Protein AF-0000000078380741 (afdb_homodimer)

Solvent-accessible surface area (backbone atoms only — not comparable to full-atom values): 40265 Å² total; per-residue (Å²): 117,71,75,59,50,61,59,49,54,54,51,51,51,54,48,47,52,40,55,66,56,28,48,57,49,39,48,49,48,25,52,70,72,64,40,76,75,56,49,91,73,20,58,60,76,74,43,64,69,57,44,26,51,50,48,38,52,48,51,72,68,39,79,92,60,52,53,15,80,88,42,48,82,38,65,76,83,64,80,80,53,70,67,56,40,58,63,48,34,60,87,68,36,35,32,36,38,38,48,61,53,46,80,69,36,83,38,78,92,39,18,34,30,30,36,50,69,67,86,75,54,78,81,84,43,43,79,73,28,28,34,38,36,35,36,58,79,41,90,58,62,56,41,32,40,35,38,28,31,68,50,97,86,51,71,40,78,66,44,65,28,60,70,50,90,90,50,91,67,48,38,61,33,64,36,40,66,57,53,51,49,34,70,74,34,76,83,44,66,49,39,40,34,36,37,29,25,36,84,87,68,45,78,36,37,66,67,76,35,43,60,67,50,63,35,30,40,38,17,22,28,70,55,85,78,72,62,80,71,61,77,76,73,81,76,68,78,78,87,76,68,75,78,72,72,75,71,75,76,75,74,80,70,83,60,70,78,57,61,76,61,66,78,37,60,24,36,70,42,81,32,74,47,49,31,61,81,61,66,38,53,63,33,33,40,24,48,43,48,48,71,28,34,45,44,42,45,47,44,54,86,79,78,46,81,78,22,50,56,37,55,29,19,53,52,38,30,50,48,20,73,77,38,59,87,67,37,65,64,26,35,26,24,61,73,35,62,34,64,43,68,39,31,29,37,37,67,87,38,27,46,34,38,36,57,39,64,36,41,25,54,74,35,34,12,20,53,116,73,74,58,51,61,59,49,53,53,50,50,49,53,46,48,53,40,55,66,56,29,48,55,48,37,48,47,48,26,53,71,71,66,40,76,77,56,50,90,74,22,58,60,75,74,42,65,67,57,44,26,50,51,48,39,52,48,48,72,68,41,78,93,58,52,53,14,81,88,42,47,81,40,64,75,82,65,82,80,52,70,67,55,40,58,62,49,34,59,87,67,37,34,32,36,39,38,49,60,52,46,79,70,36,82,41,81,94,40,19,34,31,33,37,51,70,66,86,77,55,79,80,85,44,44,78,74,29,27,34,38,36,36,34,55,80,41,90,58,63,56,41,31,38,37,36,25,30,68,50,97,86,52,72,40,80,66,45,65,27,60,68,51,92,89,50,90,66,48,38,62,33,64,37,39,68,57,52,51,48,33,70,73,34,78,83,44,65,50,38,39,34,37,38,30,24,36,82,88,66,45,78,36,38,67,66,76,34,44,59,66,51,62,35,29,40,38,18,22,28,72,54,87,78,70,61,81,72,62,77,75,72,77,75,69,76,78,85,77,68,76,78,72,72,76,71,76,76,74,75,80,70,82,61,70,80,57,58,78,60,65,78,36,62,26,36,70,42,80,32,74,46,50,31,60,81,62,66,39,54,64,33,32,39,25,50,42,50,47,69,28,34,45,44,41,47,47,41,55,87,78,80,48,82,77,23,49,54,36,54,31,20,51,53,38,30,50,48,18,71,77,38,59,87,66,37,68,64,25,35,24,24,61,71,36,61,32,64,43,67,39,31,29,38,38,68,87,38,26,46,35,37,35,56,40,62,37,40,23,54,74,36,35,13,19,52

Structure (mmCIF, N/CA/C/O backbone):
data_AF-0000000078380741-model_v1
#
loop_
_entity.id
_entity.type
_entity.pdbx_description
1 polymer 'TGF_BETA_2 domain-containing protein'
#
loop_
_atom_site.group_PDB
_atom_site.id
_atom_site.type_symbol
_atom_site.label_atom_id
_atom_site.label_alt_id
_atom_site.label_comp_id
_atom_site.label_asym_id
_atom_site.label_entity_id
_atom_site.label_seq_id
_atom_site.pdbx_PDB_ins_code
_atom_site.Cartn_x
_atom_site.Cartn_y
_atom_site.Cartn_z
_atom_site.occupancy
_atom_site.B_iso_or_equiv
_atom_site.auth_seq_id
_atom_site.auth_comp_id
_atom_site.auth_asym_id
_atom_site.auth_atom_id
_atom_site.pdbx_PDB_model_num
ATOM 1 N N . LEU A 1 1 ? -43.875 35.156 -2.848 1 26.84 1 LEU A N 1
ATOM 2 C CA . LEU A 1 1 ? -43.625 35.469 -1.445 1 26.84 1 LEU A CA 1
ATOM 3 C C . LEU A 1 1 ? -43.438 34.219 -0.614 1 26.84 1 LEU A C 1
ATOM 5 O O . LEU A 1 1 ? -42.625 34.219 0.325 1 26.84 1 LEU A O 1
ATOM 9 N N . HIS A 1 2 ? -44.312 33.219 -0.82 1 29.92 2 HIS A N 1
ATOM 10 C CA . HIS A 1 2 ? -44.375 31.984 -0.041 1 29.92 2 HIS A CA 1
ATOM 11 C C . HIS A 1 2 ? -43.188 31.078 -0.341 1 29.92 2 HIS A C 1
ATOM 13 O O . HIS A 1 2 ? -42.875 30.172 0.436 1 29.92 2 HIS A O 1
ATOM 19 N N . ILE A 1 3 ? -42.781 31.031 -1.656 1 33.5 3 ILE A N 1
ATOM 20 C CA . ILE A 1 3 ? -41.656 30.172 -2.09 1 33.5 3 ILE A CA 1
ATOM 21 C C . ILE A 1 3 ? -40.375 30.609 -1.392 1 33.5 3 ILE A C 1
ATOM 23 O O . ILE A 1 3 ? -39.5 29.781 -1.152 1 33.5 3 ILE A O 1
ATOM 27 N N . ASN A 1 4 ? -40.281 31.906 -1.097 1 31.53 4 ASN A N 1
ATOM 28 C CA . ASN A 1 4 ? -39.125 32.562 -0.481 1 31.53 4 ASN A CA 1
ATOM 29 C C . ASN A 1 4 ? -38.969 32.156 0.979 1 31.53 4 ASN A C 1
ATOM 31 O O . ASN A 1 4 ? -37.875 32.281 1.539 1 31.53 4 ASN A O 1
ATOM 35 N N . ALA A 1 5 ? -40.094 31.906 1.704 1 33 5 ALA A N 1
ATOM 36 C CA . ALA A 1 5 ? -40.094 31.625 3.137 1 33 5 ALA A CA 1
ATOM 37 C C . ALA A 1 5 ? -39.531 30.234 3.424 1 33 5 ALA A C 1
ATOM 39 O O . ALA A 1 5 ? -38.875 30.031 4.457 1 33 5 ALA A O 1
ATOM 40 N N . ILE A 1 6 ? -39.844 29.234 2.539 1 32.16 6 ILE A N 1
ATOM 41 C CA . ILE A 1 6 ? -39.406 27.859 2.766 1 32.16 6 ILE A CA 1
ATOM 42 C C . ILE A 1 6 ? -37.875 27.797 2.578 1 32.16 6 ILE A C 1
ATOM 44 O O . ILE A 1 6 ? -37.188 27.016 3.252 1 32.16 6 ILE A O 1
ATOM 48 N N . TYR A 1 7 ? -37.344 28.656 1.686 1 34.91 7 TYR A N 1
ATOM 49 C CA . TYR A 1 7 ? -35.906 28.797 1.439 1 34.91 7 TYR A CA 1
ATOM 50 C C . TYR A 1 7 ? -35.219 29.406 2.65 1 34.91 7 TYR A C 1
ATOM 52 O O . TYR A 1 7 ? -34.062 29.078 2.93 1 34.91 7 TYR A O 1
ATOM 60 N N . TRP A 1 8 ? -35.906 30.375 3.334 1 33.53 8 TRP A N 1
ATOM 61 C CA . TRP A 1 8 ? -35.375 31.047 4.504 1 33.53 8 TRP A CA 1
ATOM 62 C C . TRP A 1 8 ? -35.219 30.094 5.68 1 33.53 8 TRP A C 1
ATOM 64 O O . TRP A 1 8 ? -34.25 30.125 6.406 1 33.53 8 TRP A O 1
ATOM 74 N N . ASN A 1 9 ? -36.312 29.219 6.008 1 35.75 9 ASN A N 1
ATOM 75 C CA . ASN A 1 9 ? -36.312 28.344 7.168 1 35.75 9 ASN A CA 1
ATOM 76 C C . ASN A 1 9 ? -35.281 27.234 7.039 1 35.75 9 ASN A C 1
ATOM 78 O O . ASN A 1 9 ? -34.875 26.656 8.039 1 35.75 9 ASN A O 1
ATOM 82 N N . ARG A 1 10 ? -35 26.781 5.793 1 34.56 10 ARG A N 1
ATOM 83 C CA . ARG A 1 10 ? -33.969 25.766 5.531 1 34.56 10 ARG A CA 1
ATOM 84 C C . ARG A 1 10 ? -32.562 26.328 5.805 1 34.56 10 ARG A C 1
ATOM 86 O O . ARG A 1 10 ? -31.656 25.578 6.16 1 34.56 10 ARG A O 1
ATOM 93 N N . ARG A 1 11 ? -32.281 27.609 5.637 1 39.12 11 ARG A N 1
ATOM 94 C CA . ARG A 1 11 ? -31.062 28.312 6.027 1 39.12 11 ARG A CA 1
ATOM 95 C C . ARG A 1 11 ? -30.906 28.344 7.543 1 39.12 11 ARG A C 1
ATOM 97 O O . ARG A 1 11 ? -29.812 28.172 8.07 1 39.12 11 ARG A O 1
ATOM 104 N N . ARG A 1 12 ? -31.953 28.828 8.273 1 38.94 12 ARG A N 1
ATOM 105 C CA . ARG A 1 12 ? -31.906 28.938 9.727 1 38.94 12 ARG A CA 1
ATOM 106 C C . ARG A 1 12 ? -31.781 27.562 10.375 1 38.94 12 ARG A C 1
ATOM 108 O O . ARG A 1 12 ? -31.062 27.406 11.375 1 38.94 12 ARG A O 1
ATOM 115 N N . LEU A 1 13 ? -32.594 26.578 9.891 1 34.69 13 LEU A N 1
ATOM 116 C CA . LEU A 1 13 ? -32.5 25.25 10.484 1 34.69 13 LEU A CA 1
ATOM 117 C C . LEU A 1 13 ? -31.172 24.594 10.164 1 34.69 13 LEU A C 1
ATOM 119 O O . LEU A 1 13 ? -30.688 23.766 10.938 1 34.69 13 LEU A O 1
ATOM 123 N N . ARG A 1 14 ? -30.547 24.812 8.938 1 40.97 14 ARG A N 1
ATOM 124 C CA . ARG A 1 14 ? -29.172 24.516 8.547 1 40.97 14 ARG A CA 1
ATOM 125 C C . ARG A 1 14 ? -28.188 25.172 9.516 1 40.97 14 ARG A C 1
ATOM 127 O O . ARG A 1 14 ? -27.188 24.547 9.898 1 40.97 14 ARG A O 1
ATOM 134 N N . SER A 1 15 ? -28.406 26.438 9.844 1 42.03 15 SER A N 1
ATOM 135 C CA . SER A 1 15 ? -27.656 27.203 10.836 1 42.03 15 SER A CA 1
ATOM 136 C C . SER A 1 15 ? -27.781 26.578 12.219 1 42.03 15 SER A C 1
ATOM 138 O O . SER A 1 15 ? -26.797 26.5 12.961 1 42.03 15 SER A O 1
ATOM 140 N N . TRP A 1 16 ? -29.031 26.359 12.703 1 38.5 16 TRP A N 1
ATOM 141 C CA . TRP A 1 16 ? -29.297 25.859 14.055 1 38.5 16 TRP A CA 1
ATOM 142 C C . TRP A 1 16 ? -28.75 24.453 14.227 1 38.5 16 TRP A C 1
ATOM 144 O O . TRP A 1 16 ? -28.141 24.125 15.25 1 38.5 16 TRP A O 1
ATOM 154 N N . ILE A 1 17 ? -29.141 23.516 13.383 1 40.59 17 ILE A N 1
ATOM 155 C CA . ILE A 1 17 ? -28.594 22.156 13.445 1 40.59 17 ILE A CA 1
ATOM 156 C C . ILE A 1 17 ? -27.062 22.234 13.398 1 40.59 17 ILE A C 1
ATOM 158 O O . ILE A 1 17 ? -26.391 21.438 14.055 1 40.59 17 ILE A O 1
ATOM 162 N N . PHE A 1 18 ? -26.438 23.109 12.633 1 44.75 18 PHE A N 1
ATOM 163 C CA . PHE A 1 18 ? -25.016 23.438 12.641 1 44.75 18 PHE A CA 1
ATOM 164 C C . PHE A 1 18 ? -24.594 23.969 14 1 44.75 18 PHE A C 1
ATOM 166 O O . PHE A 1 18 ? -23.484 23.688 14.477 1 44.75 18 PHE A O 1
ATOM 173 N N . ARG A 1 19 ? -25.312 24.953 14.586 1 45.5 19 ARG A N 1
ATOM 174 C CA . ARG A 1 19 ? -24.859 25.578 15.82 1 45.5 19 ARG A CA 1
ATOM 175 C C . ARG A 1 19 ? -24.688 24.562 16.938 1 45.5 19 ARG A C 1
ATOM 177 O O . ARG A 1 19 ? -23.656 24.531 17.609 1 45.5 19 ARG A O 1
ATOM 184 N N . LYS A 1 20 ? -25.812 24.016 17.469 1 47.78 20 LYS A N 1
ATOM 185 C CA . LYS A 1 20 ? -25.703 23.141 18.641 1 47.78 20 LYS A CA 1
ATOM 186 C C . LYS A 1 20 ? -25.172 21.766 18.234 1 47.78 20 LYS A C 1
ATOM 188 O O . LYS A 1 20 ? -24.281 21.219 18.875 1 47.78 20 LYS A O 1
ATOM 193 N N . GLY A 1 21 ? -25.719 21.078 17.297 1 48.72 21 GLY A N 1
ATOM 194 C CA . GLY A 1 21 ? -25.344 19.766 16.797 1 48.72 21 GLY A CA 1
ATOM 195 C C . GLY A 1 21 ? -24.016 19.766 16.047 1 48.72 21 GLY A C 1
ATOM 196 O O . GLY A 1 21 ? -23.281 18.781 16.094 1 48.72 21 GLY A O 1
ATOM 197 N N . GLY A 1 22 ? -23.719 20.875 15.445 1 54.44 22 GLY A N 1
ATOM 198 C CA . GLY A 1 22 ? -22.5 21.078 14.68 1 54.44 22 GLY A CA 1
ATOM 199 C C . GLY A 1 22 ? -21.25 21.125 15.547 1 54.44 22 GLY A C 1
ATOM 200 O O . GLY A 1 22 ? -20.203 20.562 15.18 1 54.44 22 GLY A O 1
ATOM 201 N N . ALA A 1 23 ? -21.516 21.766 16.766 1 60 23 ALA A N 1
ATOM 202 C CA . ALA A 1 23 ? -20.359 21.875 17.625 1 60 23 ALA A CA 1
ATOM 203 C C . ALA A 1 23 ? -19.891 20.5 18.109 1 60 23 ALA A C 1
ATOM 205 O O . ALA A 1 23 ? -18.688 20.219 18.141 1 60 23 ALA A O 1
ATOM 206 N N . ARG A 1 24 ? -20.891 19.766 18.5 1 58.47 24 ARG A N 1
ATOM 207 C CA . ARG A 1 24 ? -20.531 18.422 18.953 1 58.47 24 ARG A CA 1
ATOM 208 C C . ARG A 1 24 ? -19.922 17.609 17.828 1 58.47 24 ARG A C 1
ATOM 210 O O . ARG A 1 24 ? -18.969 16.859 18.031 1 58.47 24 ARG A O 1
ATOM 217 N N . LEU A 1 25 ? -20.516 17.797 16.75 1 62.72 25 LEU A N 1
ATOM 218 C CA . LEU A 1 25 ? -20 17.078 15.594 1 62.72 25 LEU A CA 1
ATOM 219 C C . LEU A 1 25 ? -18.594 17.547 15.242 1 62.72 25 LEU A C 1
ATOM 221 O O . LEU A 1 25 ? -17.734 16.734 14.906 1 62.72 25 LEU A O 1
ATOM 225 N N . GLN A 1 26 ? -18.469 18.797 15.414 1 65.38 26 GLN A N 1
ATOM 226 C CA . GLN A 1 26 ? -17.141 19.375 15.164 1 65.38 26 GLN A CA 1
ATOM 227 C C . GLN A 1 26 ? -16.094 18.781 16.109 1 65.38 26 GLN A C 1
ATOM 229 O O . GLN A 1 26 ? -15 18.422 15.672 1 65.38 26 GLN A O 1
ATOM 234 N N . LEU A 1 27 ? -16.562 18.703 17.297 1 67.75 27 LEU A N 1
ATOM 235 C CA . LEU A 1 27 ? -15.633 18.188 18.297 1 67.75 27 LEU A CA 1
ATOM 236 C C . LEU A 1 27 ? -15.266 16.734 17.984 1 67.75 27 LEU A C 1
ATOM 238 O O . LEU A 1 27 ? -14.102 16.344 18.141 1 67.75 27 LEU A O 1
ATOM 242 N N . LYS A 1 28 ? -16.203 16.156 17.547 1 63.69 28 LYS A N 1
ATOM 243 C CA . LYS A 1 28 ? -15.953 14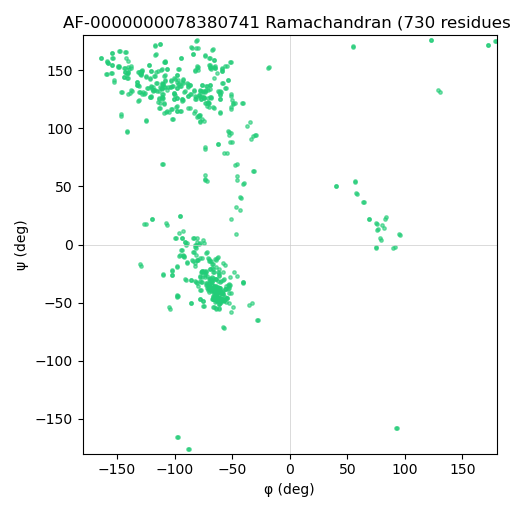.742 17.297 1 63.69 28 LYS A CA 1
ATOM 244 C C . LYS A 1 28 ? -15.047 14.555 16.094 1 63.69 28 LYS A C 1
ATOM 246 O O . LYS A 1 28 ? -14.195 13.656 16.078 1 63.69 28 LYS A O 1
ATOM 251 N N . ILE A 1 29 ? -15.195 15.422 15.18 1 67.06 29 ILE A N 1
ATOM 252 C CA . ILE A 1 29 ? -14.352 15.344 13.992 1 67.06 29 ILE A CA 1
ATOM 253 C C . ILE A 1 29 ? -12.898 15.633 14.383 1 67.06 29 ILE A C 1
ATOM 255 O O . ILE A 1 29 ? -11.984 14.945 13.914 1 67.06 29 ILE A O 1
ATOM 259 N N . LEU A 1 30 ? -12.945 16.547 15.234 1 72.12 30 LEU A N 1
ATOM 260 C CA . LEU A 1 30 ? -11.609 16.922 15.664 1 72.12 30 LEU A CA 1
ATOM 261 C C . LEU A 1 30 ? -10.938 15.789 16.422 1 72.12 30 LEU A C 1
ATOM 263 O O . LEU A 1 30 ? -9.742 15.523 16.219 1 72.12 30 LEU A O 1
ATOM 267 N N . GLU A 1 31 ? -11.695 15.273 17.219 1 68.56 31 GLU A N 1
ATOM 268 C CA . GLU A 1 31 ? -11.164 14.141 17.984 1 68.56 31 GLU A CA 1
ATOM 269 C C . GLU A 1 31 ? -10.711 13.016 17.047 1 68.56 31 GLU A C 1
ATOM 271 O O . GLU A 1 31 ? -9.648 12.422 17.266 1 68.56 31 GLU A O 1
ATOM 276 N N . LEU A 1 32 ? -11.516 12.938 16.188 1 64.38 32 LEU A N 1
ATOM 277 C CA . LEU A 1 32 ? -11.234 11.836 15.273 1 64.38 32 LEU A CA 1
ATOM 278 C C . LEU A 1 32 ? -9.992 12.125 14.445 1 64.38 32 LEU A C 1
ATOM 280 O O . LEU A 1 32 ? -9.195 11.227 14.172 1 64.38 32 LEU A O 1
ATOM 284 N N . LEU A 1 33 ? -9.906 13.367 14.102 1 66.69 33 LEU A N 1
ATOM 285 C CA . LEU A 1 33 ? -8.734 13.758 13.32 1 66.69 33 LEU A CA 1
ATOM 286 C C . LEU A 1 33 ? -7.527 13.977 14.227 1 66.69 33 LEU A C 1
ATOM 288 O O . LEU A 1 33 ? -6.41 14.172 13.734 1 66.69 33 LEU A O 1
ATOM 292 N N . GLY A 1 34 ? -7.852 13.828 15.539 1 65.31 34 GLY A N 1
ATOM 293 C CA . GLY A 1 34 ? -6.777 14.016 16.5 1 65.31 34 GLY A CA 1
ATOM 294 C C . GLY A 1 34 ? -6.41 15.477 16.703 1 65.31 34 GLY A C 1
ATOM 295 O O . GLY A 1 34 ? -5.242 15.805 16.938 1 65.31 34 GLY A O 1
ATOM 296 N N . ILE A 1 35 ? -7.32 16.281 16.312 1 66.19 35 ILE A N 1
ATOM 297 C CA . ILE A 1 35 ? -7.098 17.703 16.516 1 66.19 35 ILE A CA 1
ATOM 298 C C . ILE A 1 35 ? -7.75 18.156 17.812 1 66.19 35 ILE A C 1
ATOM 300 O O . ILE A 1 35 ? -8.914 17.844 18.078 1 66.19 35 ILE A O 1
ATOM 304 N N . GLU A 1 36 ? -6.879 18.578 18.766 1 62.94 36 GLU A N 1
ATOM 305 C CA . GLU A 1 36 ? -7.426 19.078 20.016 1 62.94 36 GLU A CA 1
ATOM 306 C C . GLU A 1 36 ? -8.312 20.297 19.781 1 62.94 36 GLU A C 1
ATOM 308 O O . GLU A 1 36 ? -8.055 21.094 18.875 1 62.94 36 GLU A O 1
ATOM 313 N N . GLN A 1 37 ? -9.508 20.297 20.375 1 60.69 37 GLN A N 1
ATOM 314 C CA . GLN A 1 37 ? -10.414 21.422 20.266 1 60.69 37 GLN A CA 1
ATOM 315 C C . GLN A 1 37 ? -9.711 22.734 20.625 1 60.69 37 GLN A C 1
ATOM 317 O O . GLN A 1 37 ? -9.125 22.844 21.703 1 60.69 37 GLN A O 1
ATOM 322 N N . PRO A 1 38 ? -9.672 23.562 19.547 1 59.91 38 PRO A N 1
ATOM 323 C CA . PRO A 1 38 ? -9.031 24.828 19.906 1 59.91 38 PRO A CA 1
ATOM 324 C C . PRO A 1 38 ? -9.844 25.641 20.922 1 59.91 38 PRO A C 1
ATOM 326 O O . PRO A 1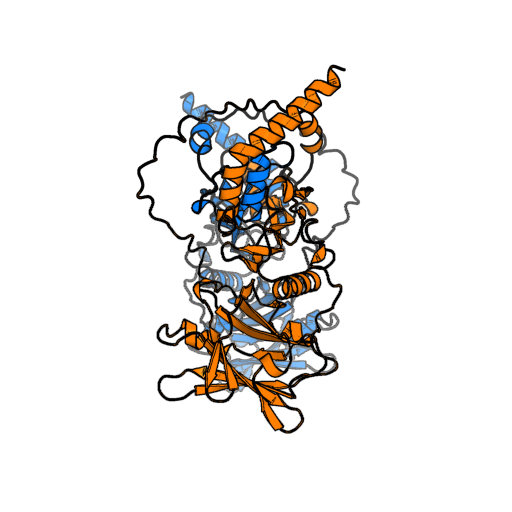 38 ? -11.078 25.609 20.891 1 59.91 38 PRO A O 1
ATOM 329 N N . GLY A 1 39 ? -9.359 25.922 22.125 1 56.72 39 GLY A N 1
ATOM 330 C CA . GLY A 1 39 ? -10.008 26.781 23.078 1 56.72 39 GLY A CA 1
ATOM 331 C C . GLY A 1 39 ? -10.406 28.141 22.5 1 56.72 39 GLY A C 1
ATOM 332 O O . GLY A 1 39 ? -10.07 28.438 21.359 1 56.72 39 GLY A O 1
ATOM 333 N N . PRO A 1 40 ? -11.414 28.781 23.156 1 53.75 40 PRO A N 1
ATOM 334 C CA . PRO A 1 40 ? -11.867 30.109 22.719 1 53.75 40 PRO A CA 1
ATOM 335 C C . PRO A 1 40 ? -10.711 31.016 22.328 1 53.75 40 PRO A C 1
ATOM 337 O O . PRO A 1 40 ? -10.875 31.906 21.484 1 53.75 40 PRO A O 1
ATOM 340 N N . SER A 1 41 ? -9.641 30.875 22.938 1 52.81 41 SER A N 1
ATOM 341 C CA . SER A 1 41 ? -8.516 31.781 22.75 1 52.81 41 SER A CA 1
ATOM 342 C C . SER A 1 41 ? -7.711 31.406 21.5 1 52.81 41 SER A C 1
ATOM 344 O O . SER A 1 41 ? -6.754 32.094 21.141 1 52.81 41 SER A O 1
ATOM 346 N N . ALA A 1 42 ? -8.125 30.406 20.844 1 57.53 42 ALA A N 1
ATOM 347 C CA . ALA A 1 42 ? -7.246 29.844 19.812 1 57.53 42 ALA A CA 1
ATOM 348 C C . ALA A 1 42 ? -7.281 30.688 18.547 1 57.53 42 ALA A C 1
ATOM 350 O O . ALA A 1 42 ? -6.59 30.375 17.562 1 57.53 42 ALA A O 1
ATOM 351 N N . GLY A 1 43 ? -8.094 31.812 18.625 1 58.38 43 GLY A N 1
ATOM 352 C CA . GLY A 1 43 ? -8.086 32.781 17.531 1 58.38 43 GLY A CA 1
ATOM 353 C C . GLY A 1 43 ? -6.914 33.75 17.594 1 58.38 43 GLY A C 1
ATOM 354 O O . GLY A 1 43 ? -6.41 34.031 18.688 1 58.38 43 GLY A O 1
ATOM 355 N N . GLY A 1 44 ? -5.938 33.625 16.672 1 65.44 44 GLY A N 1
ATOM 356 C CA . GLY A 1 44 ? -4.879 34.625 16.484 1 65.44 44 GLY A CA 1
ATOM 357 C C . GLY A 1 44 ? -3.494 34 16.453 1 65.44 44 GLY A C 1
ATOM 358 O O . GLY A 1 44 ? -3.281 32.906 17 1 65.44 44 GLY A O 1
ATOM 359 N N . VAL A 1 45 ? -2.783 34.344 15.547 1 68.06 45 VAL A N 1
ATOM 360 C CA . VAL A 1 45 ? -1.404 33.875 15.406 1 68.06 45 VAL A CA 1
ATOM 361 C C . VAL A 1 45 ? -0.53 34.562 16.469 1 68.06 45 VAL A C 1
ATOM 363 O O . VAL A 1 45 ? -0.616 35.75 16.672 1 68.06 45 VAL A O 1
ATOM 366 N N . LYS A 1 46 ? 0.138 33.75 17.328 1 68.94 46 LYS A N 1
ATOM 367 C CA . LYS A 1 46 ? 1.037 34.281 18.344 1 68.94 46 LYS A CA 1
ATOM 368 C C . LYS A 1 46 ? 2.154 35.125 17.703 1 68.94 46 LYS A C 1
ATOM 370 O O . LYS A 1 46 ? 2.469 36.219 18.172 1 68.94 46 LYS A O 1
ATOM 375 N N . ASP A 1 47 ? 2.686 34.531 16.703 1 83.62 47 ASP A N 1
ATOM 376 C CA . ASP A 1 47 ? 3.818 35.188 16.047 1 83.62 47 ASP A CA 1
ATOM 377 C C . ASP A 1 47 ? 3.635 35.219 14.539 1 83.62 47 ASP A C 1
ATOM 379 O O . ASP A 1 47 ? 3.523 34.188 13.883 1 83.62 47 ASP A O 1
ATOM 383 N N . GLU A 1 48 ? 3.693 36.375 14.094 1 86.75 48 GLU A N 1
ATOM 384 C CA . GLU A 1 48 ? 3.439 36.594 12.672 1 86.75 48 GLU A CA 1
ATOM 385 C C . GLU A 1 48 ? 4.582 36.031 11.82 1 86.75 48 GLU A C 1
ATOM 387 O O . GLU A 1 48 ? 4.355 35.531 10.719 1 86.75 48 GLU A O 1
ATOM 392 N N . LEU A 1 49 ? 5.766 36.188 12.383 1 87.75 49 LEU A N 1
ATOM 393 C CA . LEU A 1 49 ? 6.91 35.719 11.609 1 87.75 49 LEU A CA 1
ATOM 394 C C . LEU A 1 49 ? 6.855 34.219 11.414 1 87.75 49 LEU A C 1
ATOM 396 O O . LEU A 1 49 ? 7.008 33.719 10.297 1 87.75 49 LEU A O 1
ATOM 400 N N . ALA A 1 50 ? 6.625 33.531 12.461 1 91.31 50 ALA A N 1
ATOM 401 C CA . ALA A 1 50 ? 6.52 32.062 12.391 1 91.31 50 ALA A CA 1
ATOM 402 C C . ALA A 1 50 ? 5.336 31.656 11.523 1 91.31 50 ALA A C 1
ATOM 404 O O . ALA A 1 50 ? 5.453 30.734 10.703 1 91.31 50 ALA A O 1
ATOM 405 N N . SER A 1 51 ? 4.273 32.375 11.68 1 92.69 51 SER A N 1
ATOM 406 C CA . SER A 1 51 ? 3.061 32.031 10.945 1 92.69 51 SER A CA 1
ATOM 407 C C . SER A 1 51 ? 3.248 32.25 9.445 1 92.69 51 SER A C 1
ATOM 409 O O . SER A 1 51 ? 2.795 31.438 8.633 1 92.69 51 SER A O 1
ATOM 411 N N . ARG A 1 52 ? 3.908 33.312 9.133 1 91.38 52 ARG A N 1
ATOM 412 C CA . ARG A 1 52 ? 4.18 33.625 7.723 1 91.38 52 ARG A CA 1
ATOM 413 C C . ARG A 1 52 ? 5.082 32.562 7.109 1 91.38 52 ARG A C 1
ATOM 415 O O . ARG A 1 52 ? 4.844 32.094 5.984 1 91.38 52 ARG A O 1
ATOM 422 N N . PHE A 1 53 ? 6.016 32.219 7.891 1 91.75 53 PHE A N 1
ATOM 423 C CA . PHE A 1 53 ? 6.918 31.188 7.406 1 91.75 53 PHE A CA 1
ATOM 424 C C . PHE A 1 53 ? 6.176 29.875 7.188 1 91.75 53 PHE A C 1
ATOM 426 O O . PHE A 1 53 ? 6.332 29.234 6.148 1 91.75 53 PHE A O 1
ATOM 433 N N . MET A 1 54 ? 5.387 29.469 8.109 1 93.5 54 MET A N 1
ATOM 434 C CA . MET A 1 54 ? 4.625 28.219 8.023 1 93.5 54 MET A CA 1
ATOM 435 C C . MET A 1 54 ? 3.631 28.266 6.871 1 93.5 54 MET A C 1
ATOM 437 O O . MET A 1 54 ? 3.426 27.266 6.184 1 93.5 54 MET A O 1
ATOM 441 N N . ALA A 1 55 ? 3.023 29.391 6.711 1 92.38 55 ALA A N 1
ATOM 442 C CA . ALA A 1 55 ? 2.105 29.562 5.586 1 92.38 55 ALA A CA 1
ATOM 443 C C . ALA A 1 55 ? 2.834 29.406 4.258 1 92.38 55 ALA A C 1
ATOM 445 O O . ALA A 1 55 ? 2.301 28.797 3.318 1 92.38 55 ALA A O 1
ATOM 446 N N . GLU A 1 56 ? 4.031 29.906 4.25 1 89.56 56 GLU A N 1
ATOM 447 C CA . GLU A 1 56 ? 4.828 29.766 3.035 1 89.56 56 GLU A CA 1
ATOM 448 C C . GLU A 1 56 ? 5.227 28.312 2.811 1 89.56 56 GLU A C 1
ATOM 450 O O . GLU A 1 56 ? 5.25 27.828 1.673 1 89.56 56 GLU A O 1
ATOM 455 N N . LEU A 1 57 ? 5.543 27.688 3.871 1 90.19 57 LEU A N 1
ATOM 456 C CA . LEU A 1 57 ? 5.84 26.266 3.773 1 90.19 57 LEU A CA 1
ATOM 457 C C . LEU A 1 57 ? 4.664 25.5 3.172 1 90.19 57 LEU A C 1
ATOM 459 O O . LEU A 1 57 ? 4.848 24.672 2.279 1 90.19 57 LEU A O 1
ATOM 463 N N . TYR A 1 58 ? 3.566 25.766 3.674 1 91.5 58 TYR A N 1
ATOM 464 C CA . TYR A 1 58 ? 2.352 25.125 3.199 1 91.5 58 TYR A CA 1
ATOM 465 C C . TYR A 1 58 ? 2.133 25.391 1.715 1 91.5 58 TYR A C 1
ATOM 467 O O . TYR A 1 58 ? 1.855 24.469 0.943 1 91.5 58 TYR A O 1
ATOM 475 N N . ARG A 1 59 ? 2.256 26.609 1.322 1 87.75 59 ARG A N 1
ATOM 476 C CA . ARG A 1 59 ? 2 27.016 -0.056 1 87.75 59 ARG A CA 1
ATOM 477 C C . ARG A 1 59 ? 2.994 26.359 -1.012 1 87.75 59 ARG A C 1
ATOM 479 O O . ARG A 1 59 ? 2.688 26.141 -2.188 1 87.75 59 ARG A O 1
ATOM 486 N N . ASN A 1 60 ? 4.148 26.094 -0.507 1 83.12 60 ASN A N 1
ATOM 487 C CA . ASN A 1 60 ? 5.152 25.422 -1.334 1 83.12 60 ASN A CA 1
ATOM 488 C C . ASN A 1 60 ? 4.859 23.938 -1.48 1 83.12 60 ASN A C 1
ATOM 490 O O . ASN A 1 60 ? 5.312 23.297 -2.436 1 83.12 60 ASN A O 1
ATOM 494 N N . LEU A 1 61 ? 4.156 23.406 -0.573 1 83.44 61 LEU A N 1
ATOM 495 C CA . LEU A 1 61 ? 3.834 21.984 -0.584 1 83.44 61 LEU A CA 1
ATOM 496 C C . LEU A 1 61 ? 2.588 21.719 -1.423 1 83.44 61 LEU A C 1
ATOM 498 O O . LEU A 1 61 ? 2.537 20.734 -2.168 1 83.44 61 LEU A O 1
ATOM 502 N N . GLU A 1 62 ? 1.663 22.453 -1.108 1 80.25 62 GLU A N 1
ATOM 503 C CA . GLU A 1 62 ? 0.375 22.25 -1.764 1 80.25 62 GLU A CA 1
ATOM 504 C C . GLU A 1 62 ? 0.136 23.281 -2.852 1 80.25 62 GLU A C 1
ATOM 506 O O . GLU A 1 62 ? 0.01 24.484 -2.561 1 80.25 62 GLU A O 1
ATOM 511 N N . LYS A 1 63 ? 0.226 22.734 -4.055 1 71.94 63 LYS A N 1
ATOM 512 C CA . LYS A 1 63 ? 0.028 23.656 -5.168 1 71.94 63 LYS A CA 1
ATOM 513 C C . LYS A 1 63 ? -1.439 24.047 -5.297 1 71.94 63 LYS A C 1
ATOM 515 O O . LYS A 1 63 ? -2.332 23.234 -5.035 1 71.94 63 LYS A O 1
ATOM 520 N N . ASP A 1 64 ? -1.797 25.359 -5.461 1 67.12 64 ASP A N 1
ATOM 521 C CA . ASP A 1 64 ? -3.119 25.875 -5.812 1 67.12 64 ASP A CA 1
ATOM 522 C C . ASP A 1 64 ? -4.027 25.922 -4.586 1 67.12 64 ASP A C 1
ATOM 524 O O . ASP A 1 64 ? -5.23 25.672 -4.688 1 67.12 64 ASP A O 1
ATOM 528 N N . VAL A 1 65 ? -3.398 25.844 -3.48 1 74.12 65 VAL A N 1
ATOM 529 C CA . VAL A 1 65 ? -4.254 25.922 -2.301 1 74.12 65 VAL A CA 1
ATOM 530 C C . VAL A 1 65 ? -4.301 27.359 -1.796 1 74.12 65 VAL A C 1
ATOM 532 O O . VAL A 1 65 ? -3.297 28.078 -1.848 1 74.12 65 VAL A O 1
ATOM 535 N N . GLU A 1 66 ? -5.512 27.75 -1.458 1 81.12 66 GLU A N 1
ATOM 536 C CA . GLU A 1 66 ? -5.719 29.094 -0.925 1 81.12 66 GLU A CA 1
ATOM 537 C C . GLU A 1 66 ? -5.785 29.078 0.6 1 81.12 66 GLU A C 1
ATOM 539 O O . GLU A 1 66 ? -6.324 28.141 1.193 1 81.12 66 GLU A O 1
ATOM 544 N N . LEU A 1 67 ? -5.152 30.109 1.142 1 90 67 LEU A N 1
ATOM 545 C CA . LEU A 1 67 ? -5.305 30.328 2.578 1 90 67 LEU A CA 1
ATOM 546 C C . LEU A 1 67 ? -6.723 30.766 2.914 1 90 67 LEU A C 1
ATOM 548 O O . LEU A 1 67 ? -7.418 31.328 2.064 1 90 67 LEU A O 1
ATOM 552 N N . ASN A 1 68 ? -7.148 30.438 4.078 1 90.19 68 ASN A N 1
ATOM 553 C CA . ASN A 1 68 ? -8.398 31 4.566 1 90.19 68 ASN A CA 1
ATOM 554 C C . ASN A 1 68 ? -8.398 32.531 4.488 1 90.19 68 ASN A C 1
ATOM 556 O O . ASN A 1 68 ? -7.375 33.156 4.746 1 90.19 68 ASN A O 1
ATOM 560 N N . PRO A 1 69 ? -9.555 33.062 4.129 1 87.88 69 PRO A N 1
ATOM 561 C CA . PRO A 1 69 ? -9.633 34.5 3.994 1 87.88 69 PRO A CA 1
ATOM 562 C C . PRO A 1 69 ? -9.133 35.25 5.234 1 87.88 69 PRO A C 1
ATOM 564 O O . PRO A 1 69 ? -8.484 36.281 5.121 1 87.88 69 PRO A O 1
ATOM 567 N N . ALA A 1 70 ? -9.336 34.719 6.414 1 86.5 70 ALA A N 1
ATOM 568 C CA . ALA A 1 70 ? -8.922 35.344 7.664 1 86.5 70 ALA A CA 1
ATOM 569 C C . ALA A 1 70 ? -7.402 35.406 7.777 1 86.5 70 ALA A C 1
ATOM 571 O O . ALA A 1 70 ? -6.855 36.188 8.539 1 86.5 70 ALA A O 1
ATOM 572 N N . TYR A 1 71 ? -6.742 34.594 6.941 1 91 71 TYR A N 1
ATOM 573 C CA . TYR A 1 71 ? -5.297 34.5 7.098 1 91 71 TYR A CA 1
ATOM 574 C C . TYR A 1 71 ? -4.578 34.812 5.789 1 91 71 TYR A C 1
ATOM 576 O O . TYR A 1 71 ? -3.404 34.469 5.625 1 91 71 TYR A O 1
ATOM 584 N N . LYS A 1 72 ? -5.16 35.406 4.855 1 89.56 72 LYS A N 1
ATOM 585 C CA . LYS A 1 72 ? -4.582 35.75 3.559 1 89.56 72 LYS A CA 1
ATOM 586 C C . LYS A 1 72 ? -3.396 36.688 3.723 1 89.56 72 LYS A C 1
ATOM 588 O O . LYS A 1 72 ? -2.482 36.688 2.895 1 89.56 72 LYS A O 1
ATOM 593 N N . TYR A 1 73 ? -3.436 37.406 4.871 1 89.12 73 TYR A N 1
ATOM 594 C CA . TYR A 1 73 ? -2.379 38.375 5.113 1 89.12 73 TYR A CA 1
ATOM 595 C C . TYR A 1 73 ? -1.045 37.688 5.367 1 89.12 73 TYR A C 1
ATOM 597 O O . TYR A 1 73 ? 0.012 38.312 5.289 1 89.12 73 TYR A O 1
ATOM 605 N N . LEU A 1 74 ? -1.077 36.438 5.605 1 90.5 74 LEU A N 1
ATOM 606 C CA . LEU A 1 74 ? 0.147 35.688 5.887 1 90.5 74 LEU A CA 1
ATOM 607 C C . LEU A 1 74 ? 0.887 35.344 4.594 1 90.5 74 LEU A C 1
ATOM 609 O O . LEU A 1 74 ? 2.064 35 4.625 1 90.5 74 LEU A O 1
ATOM 613 N N . ALA A 1 75 ? 0.229 35.5 3.5 1 85.31 75 ALA A N 1
ATOM 614 C CA . ALA A 1 75 ? 0.861 35.156 2.229 1 85.31 75 ALA A CA 1
ATOM 615 C C . ALA A 1 75 ? 1.868 36.25 1.815 1 85.31 75 ALA A C 1
ATOM 617 O O . ALA A 1 75 ? 1.529 37.438 1.742 1 85.31 75 ALA A O 1
ATOM 618 N N . SER A 1 76 ? 3.115 35.969 1.895 1 75.94 76 SER A N 1
ATOM 619 C CA . SER A 1 76 ? 4.145 36.938 1.55 1 75.94 76 SER A CA 1
ATOM 620 C C . SER A 1 76 ? 4.637 36.75 0.119 1 75.94 76 SER A C 1
ATOM 622 O O . SER A 1 76 ? 5.227 37.656 -0.47 1 75.94 76 SER A O 1
ATOM 624 N N . GLY A 1 77 ? 4.289 35.75 -0.526 1 68.75 77 GLY A N 1
ATOM 625 C CA . GLY A 1 77 ? 4.73 35.5 -1.887 1 68.75 77 GLY A CA 1
ATOM 626 C C . GLY A 1 77 ? 6.172 35.031 -1.967 1 68.75 77 GLY A C 1
ATOM 627 O O . GLY A 1 77 ? 6.707 34.844 -3.061 1 68.75 77 GLY A O 1
ATOM 628 N N . GLN A 1 78 ? 6.824 34.969 -0.778 1 71.88 78 GLN A N 1
ATOM 629 C CA . GLN A 1 78 ? 8.219 34.531 -0.805 1 71.88 78 GLN A CA 1
ATOM 630 C C . GLN A 1 78 ? 8.312 33.031 -1.002 1 71.88 78 GLN A C 1
ATOM 632 O O . GLN A 1 78 ? 7.469 32.281 -0.51 1 71.88 78 GLN A O 1
ATOM 637 N N . SER A 1 79 ? 9.289 32.688 -1.899 1 74.69 79 SER A N 1
ATOM 638 C CA . SER A 1 79 ? 9.484 31.25 -2.154 1 74.69 79 SER A CA 1
ATOM 639 C C . SER A 1 79 ? 10.562 30.672 -1.242 1 74.69 79 SER A C 1
ATOM 641 O O . SER A 1 79 ? 11.484 31.375 -0.828 1 74.69 79 SER A O 1
ATOM 643 N N . ILE A 1 80 ? 10.289 29.5 -0.767 1 80.25 80 ILE A N 1
ATOM 644 C CA . ILE A 1 80 ? 11.266 28.734 0 1 80.25 80 ILE A CA 1
ATOM 645 C C . ILE A 1 80 ? 12.141 27.922 -0.948 1 80.25 80 ILE A C 1
ATOM 647 O O . ILE A 1 80 ? 11.641 27.25 -1.856 1 80.25 80 ILE A O 1
ATOM 651 N N . SER A 1 81 ? 13.461 28.047 -0.765 1 82 81 SER A N 1
ATOM 652 C CA . SER A 1 81 ? 14.391 27.375 -1.659 1 82 81 SER A CA 1
ATOM 653 C C . SER A 1 81 ? 14.273 25.859 -1.521 1 82 81 SER A C 1
ATOM 655 O O . SER A 1 81 ? 13.789 25.359 -0.504 1 82 81 SER A O 1
ATOM 657 N N . ALA A 1 82 ? 14.734 25.219 -2.562 1 82.19 82 ALA A N 1
ATOM 658 C CA . ALA A 1 82 ? 14.742 23.75 -2.547 1 82.19 82 ALA A CA 1
ATOM 659 C C . ALA A 1 82 ? 15.625 23.219 -1.42 1 82.19 82 ALA A C 1
ATOM 661 O O . ALA A 1 82 ? 15.289 22.219 -0.781 1 82.19 82 ALA A O 1
ATOM 662 N N . ALA A 1 83 ? 16.656 23.844 -1.185 1 80.5 83 ALA A N 1
ATOM 663 C CA . ALA A 1 83 ? 17.594 23.438 -0.131 1 80.5 83 ALA A CA 1
ATOM 664 C C . ALA A 1 83 ? 16.938 23.531 1.244 1 80.5 83 ALA A C 1
ATOM 666 O O . ALA A 1 83 ? 17.109 22.656 2.088 1 80.5 83 ALA A O 1
ATOM 667 N N . GLU A 1 84 ? 16.188 24.531 1.386 1 82.69 84 GLU A N 1
ATOM 668 C CA . GLU A 1 84 ? 15.5 24.734 2.656 1 82.69 84 GLU A CA 1
ATOM 669 C C . GLU A 1 84 ? 14.414 23.688 2.865 1 82.69 84 GLU A C 1
ATOM 671 O O . GLU A 1 84 ? 14.266 23.141 3.965 1 82.69 84 GLU A O 1
ATOM 676 N N . ARG A 1 85 ? 13.781 23.359 1.825 1 83.31 85 ARG A N 1
ATOM 677 C CA . ARG A 1 85 ? 12.734 22.359 1.895 1 83.31 85 ARG A CA 1
ATOM 678 C C . ARG A 1 85 ? 13.312 21 2.283 1 83.31 85 ARG A C 1
ATOM 680 O O . ARG A 1 85 ? 12.719 20.281 3.094 1 83.31 85 ARG A O 1
ATOM 687 N N . LYS A 1 86 ? 14.352 20.734 1.678 1 82.88 86 LYS A N 1
ATOM 688 C CA . LYS A 1 86 ? 15.023 19.469 1.973 1 82.88 86 LYS A CA 1
ATOM 689 C C . LYS A 1 86 ? 15.523 19.438 3.414 1 82.88 86 LYS A C 1
ATOM 691 O O . LYS A 1 86 ? 15.398 18.422 4.098 1 82.88 86 LYS A O 1
ATOM 696 N N . ALA A 1 87 ? 15.953 20.562 3.787 1 82.75 87 ALA A N 1
ATOM 697 C CA . ALA A 1 87 ? 16.516 20.641 5.133 1 82.75 87 ALA A CA 1
ATOM 698 C C . ALA A 1 87 ? 15.438 20.391 6.191 1 82.75 87 ALA A C 1
ATOM 700 O O . ALA A 1 87 ? 15.695 19.719 7.195 1 82.75 87 ALA A O 1
ATOM 701 N N . ILE A 1 88 ? 14.312 20.844 5.887 1 87.31 88 ILE A N 1
ATOM 702 C CA . ILE A 1 88 ? 13.266 20.719 6.898 1 87.31 88 ILE A CA 1
ATOM 703 C C . ILE A 1 88 ? 12.508 19.406 6.703 1 87.31 88 ILE A C 1
ATOM 705 O O . ILE A 1 88 ? 11.516 19.141 7.395 1 87.31 88 ILE A O 1
ATOM 709 N N . GLU A 1 89 ? 12.953 18.656 5.738 1 86.81 89 GLU A N 1
ATOM 710 C CA . GLU A 1 89 ? 12.352 17.359 5.445 1 86.81 89 GLU A CA 1
ATOM 711 C C . GLU A 1 89 ? 10.867 17.5 5.133 1 86.81 89 GLU A C 1
ATOM 713 O O . GLU A 1 89 ? 10.039 16.734 5.652 1 86.81 89 GLU A O 1
ATOM 718 N N . LEU A 1 90 ? 10.594 18.453 4.375 1 82.5 90 LEU A N 1
ATOM 719 C CA . LEU A 1 90 ? 9.211 18.797 4.082 1 82.5 90 LEU A CA 1
ATOM 720 C C . LEU A 1 90 ? 8.477 17.641 3.43 1 82.5 90 LEU A C 1
ATOM 722 O O . LEU A 1 90 ? 7.301 17.406 3.703 1 82.5 90 LEU A O 1
ATOM 726 N N . GLY A 1 91 ? 9.133 16.844 2.693 1 82.12 91 GLY A N 1
ATOM 727 C CA . GLY A 1 91 ? 8.516 15.727 1.985 1 82.12 91 GLY A CA 1
ATOM 728 C C . GLY A 1 91 ? 8.227 14.539 2.879 1 82.12 91 GLY A C 1
ATOM 729 O O . GLY A 1 91 ? 7.25 13.82 2.662 1 82.12 91 GLY A O 1
ATOM 730 N N . GLU A 1 92 ? 8.984 14.406 3.883 1 88.44 92 GLU A N 1
ATOM 731 C CA . GLU A 1 92 ? 8.906 13.211 4.719 1 88.44 92 GLU A CA 1
ATOM 732 C C . GLU A 1 92 ? 8.141 13.492 6.008 1 88.44 92 GLU A C 1
ATOM 734 O O . GLU A 1 92 ? 7.602 12.57 6.629 1 88.44 92 GLU A O 1
ATOM 739 N N . ALA A 1 93 ? 8.117 14.734 6.332 1 92.81 93 ALA A N 1
ATOM 740 C CA . ALA A 1 93 ? 7.508 15.086 7.613 1 92.81 93 ALA A CA 1
ATOM 741 C C . ALA A 1 93 ? 5.992 14.938 7.562 1 92.81 93 ALA A C 1
ATOM 743 O O . ALA A 1 93 ? 5.355 15.336 6.586 1 92.81 93 ALA A O 1
ATOM 744 N N . ASP A 1 94 ? 5.492 14.359 8.617 1 91.31 94 ASP A N 1
ATOM 745 C CA . ASP A 1 94 ? 4.043 14.266 8.766 1 91.31 94 ASP A CA 1
ATOM 74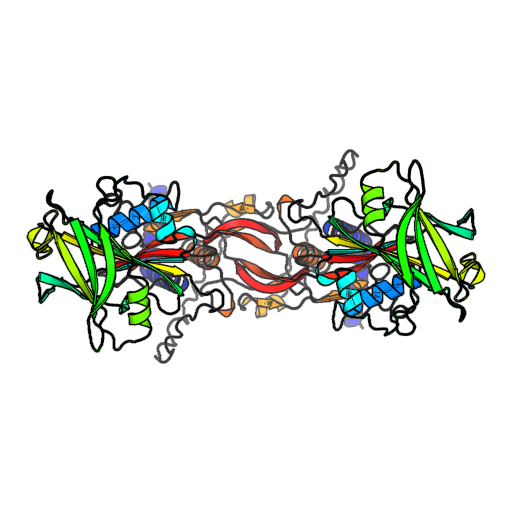6 C C . ASP A 1 94 ? 3.494 15.477 9.516 1 91.31 94 ASP A C 1
ATOM 748 O O . ASP A 1 94 ? 2.35 15.883 9.305 1 91.31 94 ASP A O 1
ATOM 752 N N . THR A 1 95 ? 4.32 15.961 10.367 1 92.25 95 THR A N 1
ATOM 753 C CA . THR A 1 95 ? 3.941 17.125 11.156 1 92.25 95 THR A CA 1
ATOM 754 C C . THR A 1 95 ? 5.113 18.094 11.281 1 92.25 95 THR A C 1
ATOM 756 O O . THR A 1 95 ? 6.242 17.688 11.555 1 92.25 95 THR A O 1
ATOM 759 N N . ILE A 1 96 ? 4.836 19.266 11.008 1 93.69 96 ILE A N 1
ATOM 760 C CA . ILE A 1 96 ? 5.785 20.344 11.25 1 93.69 96 ILE A CA 1
ATOM 761 C C . ILE A 1 96 ? 5.168 21.359 12.211 1 93.69 96 ILE A C 1
ATOM 763 O O . ILE A 1 96 ? 4.051 21.828 11.992 1 93.69 96 ILE A O 1
ATOM 767 N N . VAL A 1 97 ? 5.855 21.688 13.273 1 92.94 97 VAL A N 1
ATOM 768 C CA . VAL A 1 97 ? 5.32 22.594 14.281 1 92.94 97 VAL A CA 1
ATOM 769 C C . VAL A 1 97 ? 6.273 23.766 14.484 1 92.94 97 VAL A C 1
ATOM 771 O O . VAL A 1 97 ? 7.492 23.578 14.531 1 92.94 97 VAL A O 1
ATOM 774 N N . SER A 1 98 ? 5.684 24.906 14.531 1 93.25 98 SER A N 1
ATOM 775 C CA . SER A 1 98 ? 6.449 26.062 14.953 1 93.25 98 SER A CA 1
ATOM 776 C C . SER A 1 98 ? 6.242 26.359 16.438 1 93.25 98 SER A C 1
ATOM 778 O O . SER A 1 98 ? 5.141 26.188 16.969 1 93.25 98 SER A O 1
ATOM 780 N N . PHE A 1 99 ? 7.309 26.688 17.109 1 89.25 99 PHE A N 1
ATOM 781 C CA . PHE A 1 99 ? 7.172 27.062 18.516 1 89.25 99 PHE A CA 1
ATOM 782 C C . PHE A 1 99 ? 8.102 28.219 18.859 1 89.25 99 PHE A C 1
ATOM 784 O O . PHE A 1 99 ? 9.18 28.359 18.266 1 89.25 99 PHE A O 1
ATOM 791 N N . LEU A 1 100 ? 7.645 28.969 19.703 1 87.88 100 LEU A N 1
ATOM 792 C CA . LEU A 1 100 ? 8.344 30.203 20.062 1 87.88 100 LEU A CA 1
ATOM 793 C C . LEU A 1 100 ? 9.102 30.047 21.375 1 87.88 100 LEU A C 1
ATOM 795 O O . LEU A 1 100 ? 8.609 29.406 22.297 1 87.88 100 LEU A O 1
ATOM 799 N N . PRO A 1 101 ? 10.367 30.609 21.297 1 88 101 PRO A N 1
ATOM 800 C CA . PRO A 1 101 ? 11.031 30.703 22.594 1 88 101 PRO A CA 1
ATOM 801 C C . PRO A 1 101 ? 10.398 31.734 23.516 1 88 101 PRO A C 1
ATOM 803 O O . PRO A 1 101 ? 9.742 32.688 23.031 1 88 101 PRO A O 1
ATOM 806 N N . ARG A 1 102 ? 10.586 31.484 24.75 1 81.5 102 ARG A N 1
ATOM 807 C CA . ARG A 1 102 ? 10.203 32.5 25.703 1 81.5 102 ARG A CA 1
ATOM 808 C C . ARG A 1 102 ? 11.109 33.75 25.578 1 81.5 102 ARG A C 1
ATOM 810 O O . ARG A 1 102 ? 12.102 33.719 24.844 1 81.5 102 ARG A O 1
ATOM 817 N N . GLU A 1 103 ? 10.797 34.781 26.125 1 75.19 103 GLU A N 1
ATOM 818 C CA . GLU A 1 103 ? 11.586 36 26 1 75.19 103 GLU A CA 1
ATOM 819 C C . GLU A 1 103 ? 13.055 35.75 26.312 1 75.19 103 GLU A C 1
ATOM 821 O O . GLU A 1 103 ? 13.383 35.031 27.266 1 75.19 103 GLU A O 1
ATOM 826 N N . GLY A 1 104 ? 13.844 36.219 25.375 1 76.25 104 GLY A N 1
ATOM 827 C CA . GLY A 1 104 ? 15.281 36.094 25.547 1 76.25 104 GLY A CA 1
ATOM 828 C C . GLY A 1 104 ? 15.805 36.844 26.75 1 76.25 104 GLY A C 1
ATOM 829 O O . GLY A 1 104 ? 15.414 38 26.984 1 76.25 104 GLY A O 1
ATOM 830 N N . THR A 1 105 ? 16.594 36.156 27.484 1 83.31 105 THR A N 1
ATOM 831 C CA . THR A 1 105 ? 17.219 36.812 28.625 1 83.31 105 THR A CA 1
ATOM 832 C C . THR A 1 105 ? 18.734 36.938 28.422 1 83.31 105 THR A C 1
ATOM 834 O O . THR A 1 105 ? 19.375 36.062 27.859 1 83.31 105 THR A O 1
ATOM 837 N N . PRO A 1 106 ? 19.156 38.156 28.766 1 85.12 106 PRO A N 1
ATOM 838 C CA . PRO A 1 106 ? 20.609 38.281 28.656 1 85.12 106 PRO A CA 1
ATOM 839 C C . PRO A 1 106 ? 21.375 37.281 29.531 1 85.12 106 PRO A C 1
ATOM 841 O O . PRO A 1 106 ? 20.938 36.969 30.641 1 85.12 106 PRO A O 1
ATOM 844 N N . ASP A 1 107 ? 22.406 36.781 28.938 1 82.38 107 ASP A N 1
ATOM 845 C CA . ASP A 1 107 ? 23.266 35.844 29.641 1 82.38 107 ASP A CA 1
ATOM 846 C C . ASP A 1 107 ? 24.688 36.406 29.797 1 82.38 107 ASP A C 1
ATOM 848 O O . ASP A 1 107 ? 24.984 37.5 29.297 1 82.38 107 ASP A O 1
ATOM 852 N N . MET A 1 108 ? 25.484 35.688 30.594 1 77.88 108 MET A N 1
ATOM 853 C CA . MET A 1 108 ? 26.875 36.125 30.797 1 77.88 108 MET A CA 1
ATOM 854 C C . MET A 1 108 ? 27.609 36.188 29.469 1 77.88 108 MET A C 1
ATOM 856 O O . MET A 1 108 ? 27.25 35.5 28.5 1 77.88 108 MET A O 1
ATOM 860 N N . ASP A 1 109 ? 28.594 37.094 29.312 1 84.94 109 ASP A N 1
ATOM 861 C CA . ASP A 1 109 ? 29.5 37.25 28.172 1 84.94 109 ASP A CA 1
ATOM 862 C C . ASP A 1 109 ? 28.734 37.625 26.906 1 84.94 109 ASP A C 1
ATOM 864 O O . ASP A 1 109 ? 29 37.062 25.828 1 84.94 109 ASP A O 1
ATOM 868 N N . PHE A 1 110 ? 27.656 38.469 27.016 1 87.88 110 PHE A N 1
ATOM 869 C CA . PHE A 1 110 ? 26.906 39.062 25.906 1 87.88 110 PHE A CA 1
ATOM 870 C C . PHE A 1 110 ? 25.984 38.031 25.281 1 87.88 110 PHE A C 1
ATOM 872 O O . PHE A 1 110 ? 25.5 38.25 24.156 1 87.88 110 PHE A O 1
ATOM 879 N N . GLY A 1 111 ? 25.812 36.969 25.953 1 91.38 111 GLY A N 1
ATOM 880 C CA . GLY A 1 111 ? 24.953 35.938 25.406 1 91.38 111 GLY A CA 1
ATOM 881 C C . GLY A 1 111 ? 23.484 36.219 25.625 1 91.38 111 GLY A C 1
ATOM 882 O O . GLY A 1 111 ? 23.109 37 26.516 1 91.38 111 GLY A O 1
ATOM 883 N N . THR A 1 112 ? 22.672 35.719 24.734 1 93.06 112 THR A N 1
ATOM 884 C CA . THR A 1 112 ? 21.219 35.781 24.891 1 93.06 112 THR A CA 1
ATOM 885 C C . THR A 1 112 ? 20.641 34.375 25.047 1 93.06 112 THR A C 1
ATOM 887 O O . THR A 1 112 ? 20.797 33.531 24.172 1 93.06 112 THR A O 1
ATOM 890 N N . ARG A 1 113 ? 19.953 34.156 26.141 1 92.31 113 ARG A N 1
ATOM 891 C CA . ARG A 1 113 ? 19.406 32.844 26.422 1 92.31 113 ARG A CA 1
ATOM 892 C C . ARG A 1 113 ? 17.938 32.75 26.016 1 92.31 113 ARG A C 1
ATOM 894 O O . ARG A 1 113 ? 17.125 33.594 26.406 1 92.31 113 ARG A O 1
ATOM 901 N N . LEU A 1 114 ? 17.688 31.75 25.219 1 93.44 114 LEU A N 1
ATOM 902 C CA . LEU A 1 114 ? 16.328 31.453 24.781 1 93.44 114 LEU A CA 1
ATOM 903 C C . LEU A 1 114 ? 15.805 30.172 25.422 1 93.44 114 LEU A C 1
ATOM 905 O O . LEU A 1 114 ? 16.406 29.109 25.266 1 93.44 114 LEU A O 1
ATOM 909 N N . ARG A 1 115 ? 14.719 30.312 26.109 1 91.69 115 ARG A N 1
ATOM 910 C CA . ARG A 1 115 ? 14.117 29.141 26.75 1 91.69 115 ARG A CA 1
ATOM 911 C C . ARG A 1 115 ? 12.906 28.656 25.969 1 91.69 115 ARG A C 1
ATOM 913 O O . ARG A 1 115 ? 12.109 29.453 25.484 1 91.69 115 ARG A O 1
ATOM 920 N N . PHE A 1 116 ? 12.812 27.344 25.906 1 90.25 116 PHE A N 1
ATOM 921 C CA . PHE A 1 116 ? 11.719 26.75 25.156 1 90.25 116 PHE A CA 1
ATOM 922 C C . PHE A 1 116 ? 10.812 25.938 26.062 1 90.25 116 PHE A C 1
ATOM 924 O O . PHE A 1 116 ? 11.273 25.359 27.047 1 90.25 116 PHE A O 1
ATOM 931 N N . ASP A 1 117 ? 9.531 26.016 25.672 1 82 117 ASP A N 1
ATOM 932 C CA . ASP A 1 117 ? 8.562 25.125 26.281 1 82 117 ASP A CA 1
ATOM 933 C C . ASP A 1 117 ? 8.281 23.906 25.406 1 82 117 ASP A C 1
ATOM 935 O O . ASP A 1 117 ? 7.73 24.047 24.297 1 82 117 ASP A O 1
ATOM 939 N N . LEU A 1 118 ? 8.656 22.734 25.922 1 78.94 118 LEU A N 1
ATOM 940 C CA . LEU A 1 118 ? 8.578 21.547 25.078 1 78.94 118 LEU A CA 1
ATOM 941 C C . LEU A 1 118 ? 7.219 20.875 25.203 1 78.94 118 LEU A C 1
ATOM 943 O O . LEU A 1 118 ? 6.977 19.828 24.609 1 78.94 118 LEU A O 1
ATOM 947 N N . ASP A 1 119 ? 6.387 21.391 25.969 1 72.44 119 ASP A N 1
ATOM 948 C CA . ASP A 1 119 ? 5.055 20.797 26.062 1 72.44 119 ASP A CA 1
ATOM 949 C C . ASP A 1 119 ? 4.328 20.859 24.719 1 72.44 119 ASP A C 1
ATOM 951 O O . ASP A 1 119 ? 3.406 20.094 24.469 1 72.44 119 ASP A O 1
ATOM 955 N N . ASP A 1 120 ? 4.926 21.594 23.859 1 66.12 120 ASP A N 1
ATOM 956 C CA . ASP A 1 120 ? 4.285 21.906 22.578 1 66.12 120 ASP A CA 1
ATOM 957 C C . ASP A 1 120 ? 4.68 20.875 21.516 1 66.12 120 ASP A C 1
ATOM 959 O O . ASP A 1 120 ? 4.148 20.906 20.391 1 66.12 120 ASP A O 1
ATOM 963 N N . ILE A 1 121 ? 5.652 20.062 21.844 1 72.75 121 ILE A N 1
ATOM 964 C CA . ILE A 1 121 ? 6.188 19.172 20.828 1 72.75 121 ILE A CA 1
ATOM 965 C C . ILE A 1 121 ? 5.438 17.828 20.875 1 72.75 121 ILE A C 1
ATOM 967 O O . ILE A 1 121 ? 5.195 17.297 21.953 1 72.75 121 ILE A O 1
ATOM 971 N N . PRO A 1 122 ? 5.008 17.391 19.656 1 72.69 122 PRO A N 1
ATOM 972 C CA . PRO A 1 122 ? 4.312 16.109 19.594 1 72.69 122 PRO A CA 1
ATOM 973 C C . PRO A 1 122 ? 5.125 14.969 20.203 1 72.69 122 PRO A C 1
ATOM 975 O O . PRO A 1 122 ? 6.305 14.812 19.891 1 72.69 122 PRO A O 1
ATOM 978 N N . ARG A 1 123 ? 4.324 14.18 21.031 1 68.38 123 ARG A N 1
ATOM 979 C CA . ARG A 1 123 ? 4.969 13.047 21.688 1 68.38 123 ARG A CA 1
ATOM 980 C C . ARG A 1 123 ? 4.816 11.781 20.859 1 68.38 123 ARG A C 1
ATOM 982 O O . ARG A 1 123 ? 3.807 11.602 20.172 1 68.38 123 ARG A O 1
ATOM 989 N N . GLY A 1 124 ? 5.809 10.961 20.797 1 73.38 124 GLY A N 1
ATOM 990 C CA . GLY A 1 124 ? 5.719 9.656 20.156 1 73.38 124 GLY A CA 1
ATOM 991 C C . GLY A 1 124 ? 6.098 9.68 18.688 1 73.38 124 GLY A C 1
ATOM 992 O O . GLY A 1 124 ? 5.906 8.695 17.969 1 73.38 124 GLY A O 1
ATOM 993 N N . SER A 1 125 ? 6.387 10.773 18.188 1 84.56 125 SER A N 1
ATOM 994 C CA . SER A 1 125 ? 6.828 10.883 16.797 1 84.56 125 SER A CA 1
ATOM 995 C C . SER A 1 125 ? 8.352 10.938 16.703 1 84.56 125 SER A C 1
ATOM 997 O O . SER A 1 125 ? 9.023 11.258 17.688 1 84.56 125 SER A O 1
ATOM 999 N N . ARG A 1 126 ? 8.766 10.469 15.656 1 90.56 126 ARG A N 1
ATOM 1000 C CA . ARG A 1 126 ? 10.203 10.539 15.43 1 90.56 126 ARG A CA 1
ATOM 1001 C C . ARG A 1 126 ? 10.609 11.922 14.914 1 90.56 126 ARG A C 1
ATOM 1003 O O . ARG A 1 126 ? 10.078 12.391 13.906 1 90.56 126 ARG A O 1
ATOM 1010 N N . LEU A 1 127 ? 11.539 12.516 15.57 1 93.44 127 LEU A N 1
ATOM 1011 C CA . LEU A 1 127 ? 12.047 13.82 15.156 1 93.44 127 LEU A CA 1
ATOM 1012 C C . LEU A 1 127 ? 12.945 13.688 13.93 1 93.44 127 LEU A C 1
ATOM 1014 O O . LEU A 1 127 ? 13.898 12.906 13.938 1 93.44 127 LEU A O 1
ATOM 1018 N N . LEU A 1 128 ? 12.609 14.461 12.922 1 94.62 128 LEU A N 1
ATOM 1019 C CA . LEU A 1 128 ? 13.414 14.438 11.703 1 94.62 128 LEU A CA 1
ATOM 1020 C C . LEU A 1 128 ? 14.406 15.602 11.688 1 94.62 128 LEU A C 1
ATOM 1022 O O . LEU A 1 128 ? 15.57 15.422 11.32 1 94.62 128 LEU A O 1
ATOM 1026 N N . HIS A 1 129 ? 13.898 16.688 12.047 1 95.19 129 HIS A N 1
ATOM 1027 C CA . HIS A 1 129 ? 14.672 17.922 11.922 1 95.19 129 HIS A CA 1
ATOM 1028 C C . HIS A 1 129 ? 14.117 19.016 12.836 1 95.19 129 HIS A C 1
ATOM 1030 O O . HIS A 1 129 ? 12.906 19.078 13.078 1 95.19 129 HIS A O 1
ATOM 1036 N N . ALA A 1 130 ? 14.984 19.859 13.344 1 95.38 130 ALA A N 1
ATOM 1037 C CA . ALA A 1 130 ? 14.602 21.062 14.07 1 95.38 130 ALA A CA 1
ATOM 1038 C C . ALA A 1 130 ? 15.57 22.203 13.789 1 95.38 130 ALA A C 1
ATOM 1040 O O . ALA A 1 130 ? 16.781 21.984 13.664 1 95.38 130 ALA A O 1
ATOM 1041 N N . GLU A 1 131 ? 15.062 23.375 13.727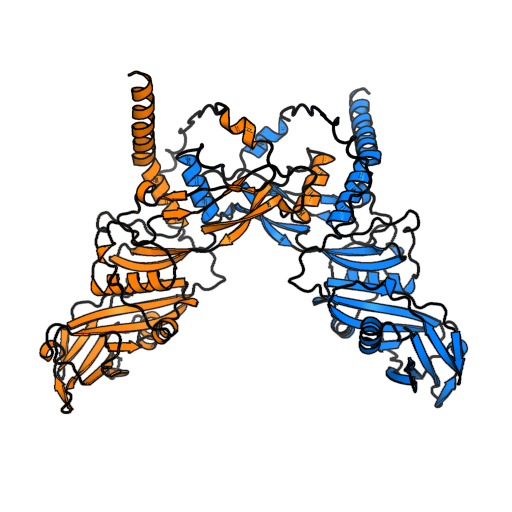 1 95.69 131 GLU A N 1
ATOM 1042 C CA . GLU A 1 131 ? 15.922 24.531 13.469 1 95.69 131 GLU A CA 1
ATOM 1043 C C . GLU A 1 131 ? 15.391 25.781 14.172 1 95.69 131 GLU A C 1
ATOM 1045 O O . GLU A 1 131 ? 14.195 25.875 14.461 1 95.69 131 GLU A O 1
ATOM 1050 N N . LEU A 1 132 ? 16.281 26.641 14.461 1 94.94 132 LEU A N 1
ATOM 1051 C CA . LEU A 1 132 ? 16 27.953 15.023 1 94.94 132 LEU A CA 1
ATOM 1052 C C . LEU A 1 132 ? 16.281 29.047 14 1 94.94 132 LEU A C 1
ATOM 1054 O O . LEU A 1 132 ? 17.375 29.094 13.422 1 94.94 132 LEU A O 1
ATOM 1058 N N . ARG A 1 133 ? 15.281 29.797 13.836 1 93.5 133 ARG A N 1
ATOM 1059 C CA . ARG A 1 133 ? 15.406 30.891 12.883 1 93.5 133 ARG A CA 1
ATOM 1060 C C . ARG A 1 133 ? 15.406 32.25 13.602 1 93.5 133 ARG A C 1
ATOM 1062 O O . ARG A 1 133 ? 14.578 32.469 14.477 1 93.5 133 ARG A O 1
ATOM 1069 N N . ILE A 1 134 ? 16.375 33.062 13.148 1 93.5 134 ILE A N 1
ATOM 1070 C CA . ILE A 1 134 ? 16.516 34.375 13.766 1 93.5 134 ILE A CA 1
ATOM 1071 C C . ILE A 1 134 ? 16.578 35.469 12.68 1 93.5 134 ILE A C 1
ATOM 1073 O O . ILE A 1 134 ? 17.328 35.312 11.711 1 93.5 134 ILE A O 1
ATOM 1077 N N . SER A 1 135 ? 15.797 36.438 12.898 1 91.62 135 SER A N 1
ATOM 1078 C CA . SER A 1 135 ? 15.789 37.531 11.953 1 91.62 135 SER A CA 1
ATOM 1079 C C . SER A 1 135 ? 16.047 38.875 12.656 1 91.62 135 SER A C 1
ATOM 1081 O O . SER A 1 135 ? 15.711 39.031 13.828 1 91.62 135 SER A O 1
ATOM 1083 N N . PHE A 1 136 ? 16.766 39.75 11.914 1 91 136 PHE A N 1
ATOM 1084 C CA . PHE A 1 136 ? 17.047 41.094 12.383 1 91 136 PHE A CA 1
ATOM 1085 C C . PHE A 1 136 ? 16.422 42.125 11.461 1 91 136 PHE A C 1
ATOM 1087 O O . PHE A 1 136 ? 16.453 42 10.234 1 91 136 PHE A O 1
ATOM 1094 N N . ASN A 1 137 ? 15.766 43.094 11.977 1 85.12 137 ASN A N 1
ATOM 1095 C CA . ASN A 1 137 ? 15.117 44.125 11.156 1 85.12 137 ASN A CA 1
ATOM 1096 C C . ASN A 1 137 ? 16.094 45.219 10.773 1 85.12 137 ASN A C 1
ATOM 1098 O O . ASN A 1 137 ? 15.797 46.062 9.914 1 85.12 137 ASN A O 1
ATOM 1102 N N . SER A 1 138 ? 17.281 45.188 11.305 1 83.88 138 SER A N 1
ATOM 1103 C CA . SER A 1 138 ? 18.25 46.25 11.039 1 83.88 138 SER A CA 1
ATOM 1104 C C . SER A 1 138 ? 19.172 45.875 9.875 1 83.88 138 SER A C 1
ATOM 1106 O O . SER A 1 138 ? 19.219 44.719 9.469 1 83.88 138 SER A O 1
ATOM 1108 N N . SER A 1 139 ? 19.797 46.938 9.305 1 83.25 139 SER A N 1
ATOM 1109 C CA . SER A 1 139 ? 20.781 46.719 8.25 1 83.25 139 SER A CA 1
ATOM 1110 C C . SER A 1 139 ? 22.078 46.125 8.805 1 83.25 139 SER A C 1
ATOM 1112 O O . SER A 1 139 ? 22.812 45.469 8.078 1 83.25 139 SER A O 1
ATOM 1114 N N . LEU A 1 140 ? 22.266 46.469 10.07 1 85 140 LEU A N 1
ATOM 1115 C CA . LEU A 1 140 ? 23.438 45.875 10.719 1 85 140 LEU A CA 1
ATOM 1116 C C . LEU A 1 140 ? 23.156 44.469 11.211 1 85 140 LEU A C 1
ATOM 1118 O O . LEU A 1 140 ? 22.234 44.25 12 1 85 140 LEU A O 1
ATOM 1122 N N . LYS A 1 141 ? 23.828 43.562 10.625 1 89.69 141 LYS A N 1
ATOM 1123 C CA . LYS A 1 141 ? 23.672 42.156 11.023 1 89.69 141 LYS A CA 1
ATOM 1124 C C . LYS A 1 141 ? 24.969 41.594 11.609 1 89.69 141 LYS A C 1
ATOM 1126 O O . LYS A 1 141 ? 26.062 42.031 11.258 1 89.69 141 LYS A O 1
ATOM 1131 N N . PRO A 1 142 ? 24.703 40.625 12.586 1 93.06 142 PRO A N 1
ATOM 1132 C CA . PRO A 1 142 ? 25.922 39.938 13.008 1 93.06 142 PRO A CA 1
ATOM 1133 C C . PRO A 1 142 ? 26.562 39.125 11.875 1 93.06 142 PRO A C 1
ATOM 1135 O O . PRO A 1 142 ? 25.891 38.75 10.922 1 93.06 142 PRO A O 1
ATOM 1138 N N . ALA A 1 143 ? 27.875 38.969 11.969 1 91.88 143 ALA A N 1
ATOM 1139 C CA . ALA A 1 143 ? 28.578 38.125 11 1 91.88 143 ALA A CA 1
ATOM 1140 C C . ALA A 1 143 ? 28.281 36.656 11.242 1 91.88 143 ALA A C 1
ATOM 1142 O O . ALA A 1 143 ? 28.172 35.875 10.289 1 91.88 143 ALA A O 1
ATOM 1143 N N . ARG A 1 144 ? 28.141 36.375 12.492 1 94.88 144 ARG A N 1
ATOM 1144 C CA . ARG A 1 144 ? 27.953 34.969 12.859 1 94.88 144 ARG A CA 1
ATOM 1145 C C . ARG A 1 144 ? 27.172 34.844 14.156 1 94.88 144 ARG A C 1
ATOM 1147 O O . ARG A 1 144 ? 27.375 35.625 15.086 1 94.88 144 ARG A O 1
ATOM 1154 N N . LEU A 1 145 ? 26.312 33.906 14.18 1 95.75 145 LEU A N 1
ATOM 1155 C CA . LEU A 1 145 ? 25.641 33.5 15.406 1 95.75 145 LEU A CA 1
ATOM 1156 C C . LEU A 1 145 ? 26.047 32.094 15.82 1 95.75 145 LEU A C 1
ATOM 1158 O O . LEU A 1 145 ? 26.141 31.188 14.977 1 95.75 145 LEU A O 1
ATOM 1162 N N . THR A 1 146 ? 26.375 31.922 17.047 1 95.5 146 THR A N 1
ATOM 1163 C CA . THR A 1 146 ? 26.734 30.609 17.578 1 95.5 146 THR A CA 1
ATOM 1164 C C . THR A 1 146 ? 25.797 30.203 18.703 1 95.5 146 THR A C 1
ATOM 1166 O O . THR A 1 146 ? 25.469 31.016 19.578 1 95.5 146 THR A O 1
ATOM 1169 N N . ALA A 1 147 ? 25.391 28.984 18.641 1 95.25 147 ALA A N 1
ATOM 1170 C CA . ALA A 1 147 ? 24.438 28.484 19.625 1 95.25 147 ALA A CA 1
ATOM 1171 C C . ALA A 1 147 ? 25.094 27.484 20.562 1 95.25 147 ALA A C 1
ATOM 1173 O O . ALA A 1 147 ? 25.875 26.641 20.141 1 95.25 147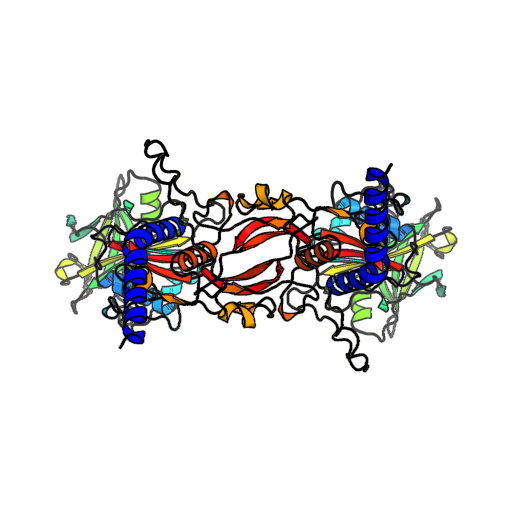 ALA A O 1
ATOM 1174 N N . PHE A 1 148 ? 24.719 27.641 21.875 1 93.75 148 PHE A N 1
ATOM 1175 C CA . PHE A 1 148 ? 25.188 26.734 22.906 1 93.75 148 PHE A CA 1
ATOM 1176 C C . PHE A 1 148 ? 24.031 26.203 23.734 1 93.75 148 PHE A C 1
ATOM 1178 O O . PHE A 1 148 ? 23.016 26.875 23.906 1 93.75 148 PHE A O 1
ATOM 1185 N N . ILE A 1 149 ? 24.172 24.969 24.219 1 92.69 149 ILE A N 1
ATOM 1186 C CA . ILE A 1 149 ? 23.188 24.422 25.141 1 92.69 149 ILE A CA 1
ATOM 1187 C C . ILE A 1 149 ? 23.844 24.172 26.5 1 92.69 149 ILE A C 1
ATOM 1189 O O . ILE A 1 149 ? 25 23.75 26.578 1 92.69 149 ILE A O 1
ATOM 1193 N N . PRO A 1 150 ? 23.047 24.531 27.484 1 85.81 150 PRO A N 1
ATOM 1194 C CA . PRO A 1 150 ? 23.594 24.266 28.828 1 85.81 150 PRO A CA 1
ATOM 1195 C C . PRO A 1 150 ? 23.688 22.781 29.141 1 85.81 150 PRO A C 1
ATOM 1197 O O . PRO A 1 150 ? 22.797 22 28.797 1 85.81 150 PRO A O 1
ATOM 1200 N N . THR A 1 151 ? 24.859 22.406 29.516 1 80.62 151 THR A N 1
ATOM 1201 C CA . THR A 1 151 ? 25.031 21.047 30.047 1 80.62 151 THR A CA 1
ATOM 1202 C C . THR A 1 151 ? 25.391 21.094 31.531 1 80.62 151 THR A C 1
ATOM 1204 O O . THR A 1 151 ? 25.453 22.172 32.125 1 80.62 151 THR A O 1
ATOM 1207 N N . ASN A 1 152 ? 25.438 19.875 32.281 1 73.25 152 ASN A N 1
ATOM 1208 C CA . ASN A 1 152 ? 25.75 19.797 33.688 1 73.25 152 ASN A CA 1
ATOM 1209 C C . ASN A 1 152 ? 27.094 20.453 34.031 1 73.25 152 ASN A C 1
ATOM 1211 O O . ASN A 1 152 ? 27.25 21.047 35.094 1 73.25 152 ASN A O 1
ATOM 1215 N N . ARG A 1 153 ? 28.016 20.359 33.219 1 68.5 153 ARG A N 1
ATOM 1216 C CA . ARG A 1 153 ? 29.344 20.859 33.562 1 68.5 153 ARG A CA 1
ATOM 1217 C C . ARG A 1 153 ? 29.625 22.172 32.844 1 68.5 153 ARG A C 1
ATOM 1219 O O . ARG A 1 153 ? 30.109 23.125 33.438 1 68.5 153 ARG A O 1
ATOM 1226 N N . GLU A 1 154 ? 29.469 22.188 31.453 1 78.06 154 GLU A N 1
ATOM 1227 C CA . GLU A 1 154 ? 29.781 23.328 30.594 1 78.06 154 GLU A CA 1
ATOM 1228 C C . GLU A 1 154 ? 28.766 23.453 29.453 1 78.06 154 GLU A C 1
ATOM 1230 O O . GLU A 1 154 ? 27.922 22.594 29.281 1 78.06 154 GLU A O 1
ATOM 1235 N N . SER A 1 155 ? 28.75 24.641 28.922 1 85.94 155 SER A N 1
ATOM 1236 C CA . SER A 1 155 ? 27.938 24.859 27.734 1 85.94 155 SER A CA 1
ATOM 1237 C C . SER A 1 155 ? 28.547 24.172 26.516 1 85.94 155 SER A C 1
ATOM 1239 O O . SER A 1 155 ? 29.766 24.094 26.375 1 85.94 155 SER A O 1
ATOM 1241 N N . GLU A 1 156 ? 27.719 23.453 25.766 1 90.81 156 GLU A N 1
ATOM 1242 C CA . GLU A 1 156 ? 28.172 22.766 24.562 1 90.81 156 GLU A CA 1
ATOM 1243 C C . GLU A 1 156 ? 27.688 23.484 23.312 1 90.81 156 GLU A C 1
ATOM 1245 O O . GLU A 1 156 ? 26.516 23.875 23.219 1 90.81 156 GLU A O 1
ATOM 1250 N N . ARG A 1 157 ? 28.641 23.609 22.391 1 93 157 ARG A N 1
ATOM 1251 C CA . ARG A 1 157 ? 28.312 24.25 21.109 1 93 157 ARG A CA 1
ATOM 1252 C C . ARG A 1 157 ? 27.5 23.297 20.234 1 93 157 ARG A C 1
ATOM 1254 O O . ARG A 1 157 ? 27.875 22.141 20.047 1 93 157 ARG A O 1
ATOM 1261 N N . ILE A 1 158 ? 26.453 23.797 19.703 1 91.62 158 ILE A N 1
ATOM 1262 C CA . ILE A 1 158 ? 25.641 22.922 18.859 1 91.62 158 ILE A CA 1
ATOM 1263 C C . ILE A 1 158 ? 25.766 23.344 17.406 1 91.62 158 ILE A C 1
ATOM 1265 O O . ILE A 1 158 ? 25.547 22.531 16.5 1 91.62 158 ILE A O 1
ATOM 1269 N N . GLY A 1 159 ? 26.062 24.594 17.141 1 93 159 GLY A N 1
ATOM 1270 C CA . GLY A 1 159 ? 26.234 25 15.75 1 93 159 GLY A CA 1
ATOM 1271 C C . GLY A 1 159 ? 26.375 26.5 15.586 1 93 159 GLY A C 1
ATOM 1272 O O . GLY A 1 159 ? 26.344 27.25 16.578 1 93 159 GLY A O 1
ATOM 1273 N N . SER A 1 160 ? 26.703 26.906 14.367 1 94.38 160 SER A N 1
ATOM 1274 C CA . SER A 1 160 ? 26.828 28.312 14.023 1 94.38 160 SER A CA 1
ATOM 1275 C C . SER A 1 160 ? 26.203 28.609 12.664 1 94.38 160 SER A C 1
ATOM 1277 O O . SER A 1 160 ? 25.984 27.703 11.859 1 94.38 160 SER A O 1
ATOM 1279 N N . ALA A 1 161 ? 25.766 29.812 12.555 1 93.81 161 ALA A N 1
ATOM 1280 C CA . ALA A 1 161 ? 25.188 30.266 11.281 1 93.81 161 ALA A CA 1
ATOM 1281 C C . ALA A 1 161 ? 25.781 31.609 10.867 1 93.81 161 ALA A C 1
ATOM 1283 O O . ALA A 1 161 ? 25.969 32.5 11.703 1 93.81 161 ALA A O 1
ATOM 1284 N N . GLU A 1 162 ? 26.078 31.656 9.555 1 91.31 162 GLU A N 1
ATOM 1285 C CA . GLU A 1 162 ? 26.578 32.906 9 1 91.31 162 GLU A CA 1
ATOM 1286 C C . GLU A 1 162 ? 25.531 33.594 8.141 1 91.31 162 GLU A C 1
ATOM 1288 O O . GLU A 1 162 ? 24.609 32.938 7.633 1 91.31 162 GLU A O 1
ATOM 1293 N N . TRP A 1 163 ? 25.656 34.875 8.117 1 83.31 163 TRP A N 1
ATOM 1294 C CA . TRP A 1 163 ? 24.703 35.625 7.309 1 83.31 163 TRP A CA 1
ATOM 1295 C C . TRP A 1 163 ? 24.953 35.406 5.824 1 83.31 163 TRP A C 1
ATOM 1297 O O . TRP A 1 163 ? 26.078 35.5 5.352 1 83.31 163 TRP A O 1
ATOM 1307 N N . LEU A 1 164 ? 23.859 35 5.211 1 74.31 164 LEU A N 1
ATOM 1308 C CA . LEU A 1 164 ? 23.938 34.875 3.756 1 74.31 164 LEU A CA 1
ATOM 1309 C C . LEU A 1 164 ? 23.141 36 3.088 1 74.31 164 LEU A C 1
ATOM 1311 O O . LEU A 1 164 ? 21.922 36.094 3.254 1 74.31 164 LEU A O 1
ATOM 1315 N N . ALA A 1 165 ? 23.844 36.906 2.385 1 66.69 165 ALA A N 1
ATOM 1316 C CA . ALA A 1 165 ? 23.219 38.062 1.742 1 66.69 165 ALA A CA 1
ATOM 1317 C C . ALA A 1 165 ? 22.062 37.625 0.848 1 66.69 165 ALA A C 1
ATOM 1319 O O . ALA A 1 165 ? 21.031 38.281 0.812 1 66.69 165 ALA A O 1
ATOM 1320 N N . ASN A 1 166 ? 22.234 36.562 0.12 1 65.25 166 ASN A N 1
ATOM 1321 C CA . ASN A 1 166 ? 21.203 36.125 -0.809 1 65.25 166 ASN A CA 1
ATOM 1322 C C . ASN A 1 166 ? 20.312 35.062 -0.184 1 65.25 166 ASN A C 1
ATOM 1324 O O . ASN A 1 166 ? 19.672 34.281 -0.896 1 65.25 166 ASN A O 1
ATOM 1328 N N . GLY A 1 167 ? 20.312 35.156 1.099 1 64.44 167 GLY A N 1
ATOM 1329 C CA . GLY A 1 167 ? 19.594 34.094 1.743 1 64.44 167 GLY A CA 1
ATOM 1330 C C . GLY A 1 167 ? 18.172 34.469 2.125 1 64.44 167 GLY A C 1
ATOM 1331 O O . GLY A 1 167 ? 17.594 35.375 1.554 1 64.44 167 GLY A O 1
ATOM 1332 N N . SER A 1 168 ? 17.453 33.688 3 1 65.12 168 SER A N 1
ATOM 1333 C CA . SER A 1 168 ? 16.047 33.75 3.416 1 65.12 168 SER A CA 1
ATOM 1334 C C . SER A 1 168 ? 15.828 34.938 4.375 1 65.12 168 SER A C 1
ATOM 1336 O O . SER A 1 168 ? 14.703 35.188 4.805 1 65.12 168 SER A O 1
ATOM 1338 N N . GLY A 1 169 ? 16.891 35.688 4.641 1 77.31 169 GLY A N 1
ATOM 1339 C CA . GLY A 1 169 ? 16.766 36.781 5.602 1 77.31 169 GLY A CA 1
ATOM 1340 C C . GLY A 1 169 ? 16.812 36.312 7.043 1 77.31 169 GLY A C 1
ATOM 1341 O O . GLY A 1 169 ? 16.609 37.094 7.965 1 77.31 169 GLY A O 1
ATOM 1342 N N . HIS A 1 170 ? 17.031 35.031 7.219 1 87.19 170 HIS A N 1
ATOM 1343 C CA . HIS A 1 170 ? 17.109 34.469 8.555 1 87.19 170 HIS A CA 1
ATOM 1344 C C . HIS A 1 170 ? 18.469 33.781 8.789 1 87.19 170 HIS A C 1
ATOM 1346 O O . HIS A 1 170 ? 19.078 33.281 7.848 1 87.19 170 HIS A O 1
ATOM 1352 N N . PHE A 1 171 ? 18.953 33.938 10.016 1 92.38 171 PHE A N 1
ATOM 1353 C CA . PHE A 1 171 ? 19.922 32.938 10.477 1 92.38 171 PHE A CA 1
ATOM 1354 C C . PHE A 1 171 ? 19.25 31.625 10.812 1 92.38 171 PHE A C 1
ATOM 1356 O O . PHE A 1 171 ? 18.234 31.594 11.523 1 92.38 171 PHE A O 1
ATOM 1363 N N . VAL A 1 172 ? 19.75 30.609 10.211 1 93.5 172 VAL A N 1
ATOM 1364 C CA . VAL A 1 172 ? 19.156 29.297 10.461 1 93.5 172 VAL A CA 1
ATOM 1365 C C . VAL A 1 172 ? 20.156 28.406 11.211 1 93.5 172 VAL A C 1
ATOM 1367 O O . VAL A 1 172 ? 21.234 28.109 10.695 1 93.5 172 VAL A O 1
ATOM 1370 N N . LEU A 1 173 ? 19.797 28 12.406 1 94.75 173 LEU A N 1
ATOM 1371 C CA . LEU A 1 173 ? 20.625 27.125 13.219 1 94.75 173 LEU A CA 1
ATOM 1372 C C . LEU A 1 173 ? 19.969 25.766 13.414 1 94.75 173 LEU A C 1
ATOM 1374 O O . LEU A 1 173 ? 18.812 25.688 13.844 1 94.75 173 LEU A O 1
ATOM 1378 N N . ASN A 1 174 ? 20.672 24.734 13.086 1 94.88 174 ASN A N 1
ATOM 1379 C CA . ASN A 1 174 ? 20.172 23.391 13.336 1 94.88 174 ASN A CA 1
ATOM 1380 C C . ASN A 1 174 ? 20.188 23.062 14.828 1 94.88 174 ASN A C 1
ATOM 1382 O O . ASN A 1 174 ? 21.234 23.078 15.469 1 94.88 174 ASN A O 1
ATOM 1386 N N . ILE A 1 175 ? 19.047 22.812 15.32 1 94.75 175 ILE A N 1
ATOM 1387 C CA . ILE A 1 175 ? 18.984 22.516 16.75 1 94.75 175 ILE A CA 1
ATOM 1388 C C . ILE A 1 175 ? 18.422 21.125 16.969 1 94.75 175 ILE A C 1
ATOM 1390 O O . ILE A 1 175 ? 17.812 20.844 18 1 94.75 175 ILE A O 1
ATOM 1394 N N . THR A 1 176 ? 18.469 20.219 16.016 1 94.5 176 THR A N 1
ATOM 1395 C CA . THR A 1 176 ? 17.938 18.875 16.078 1 94.5 176 THR A CA 1
ATOM 1396 C C . THR A 1 176 ? 18.516 18.125 17.281 1 94.5 176 THR A C 1
ATOM 1398 O O . THR A 1 176 ? 17.766 17.516 18.062 1 94.5 176 THR A O 1
ATOM 1401 N N . GLU A 1 177 ? 19.797 18.234 17.438 1 93 177 GLU A N 1
ATOM 1402 C CA . GLU A 1 177 ? 20.453 17.531 18.531 1 93 177 GLU A CA 1
ATOM 1403 C C . GLU A 1 177 ? 19.984 18.047 19.891 1 93 177 GLU A C 1
ATOM 1405 O O . GLU A 1 177 ? 19.781 17.281 20.812 1 93 177 GLU A O 1
ATOM 1410 N N . ALA A 1 178 ? 19.875 19.328 19.953 1 93 178 ALA A N 1
ATOM 1411 C CA . ALA A 1 178 ? 19.391 19.922 21.203 1 93 178 ALA A CA 1
ATOM 1412 C C . ALA A 1 178 ? 18.016 19.391 21.562 1 93 178 ALA A C 1
ATOM 1414 O O . ALA A 1 178 ? 17.781 18.984 22.703 1 93 178 ALA A O 1
ATOM 1415 N N . LEU A 1 179 ? 17.156 19.375 20.625 1 92.12 179 LEU A N 1
ATOM 1416 C CA . LEU A 1 179 ? 15.789 18.922 20.875 1 92.12 179 LEU A CA 1
ATOM 1417 C C . LEU A 1 179 ? 15.766 17.453 21.281 1 92.12 179 LEU A C 1
ATOM 1419 O O . LEU A 1 179 ? 14.984 17.062 22.141 1 92.12 179 LEU A O 1
ATOM 1423 N N . VAL A 1 180 ? 16.562 16.656 20.656 1 91.12 180 VAL A N 1
ATOM 1424 C CA . VAL A 1 180 ? 16.656 15.242 21.016 1 91.12 180 VAL A CA 1
ATOM 1425 C C . VAL A 1 180 ? 17.094 15.102 22.469 1 91.12 180 VAL A C 1
ATOM 1427 O O . VAL A 1 180 ? 16.516 14.328 23.234 1 91.12 180 VAL A O 1
ATOM 1430 N N . ARG A 1 181 ? 18.062 15.82 22.828 1 89 181 ARG A N 1
ATOM 1431 C CA . ARG A 1 181 ? 18.578 15.758 24.188 1 89 181 ARG A CA 1
ATOM 1432 C C . ARG A 1 181 ? 17.531 16.219 25.203 1 89 181 ARG A C 1
ATOM 1434 O O . ARG A 1 181 ? 17.375 15.594 26.25 1 89 181 ARG A O 1
ATOM 1441 N N . TRP A 1 182 ? 16.891 17.266 24.891 1 90.12 182 TRP A N 1
ATOM 1442 C CA . TRP A 1 182 ? 15.883 17.797 25.797 1 90.12 182 TRP A CA 1
ATOM 1443 C C . TRP A 1 182 ? 14.75 16.797 25.984 1 90.12 182 TRP A C 1
ATOM 1445 O O . TRP A 1 182 ? 14.18 16.703 27.078 1 90.12 182 TRP A O 1
ATOM 1455 N N . THR A 1 183 ? 14.398 16.094 24.938 1 86.19 183 THR A N 1
ATOM 1456 C CA . THR A 1 183 ? 13.289 15.156 25 1 86.19 183 THR A CA 1
ATOM 1457 C C . THR A 1 183 ? 13.703 13.875 25.719 1 86.19 183 THR A C 1
ATOM 1459 O O . THR A 1 183 ? 12.883 13.25 26.406 1 86.19 183 THR A O 1
ATOM 1462 N N . ARG A 1 184 ? 14.867 13.516 25.594 1 84.38 184 ARG A N 1
ATOM 1463 C CA . ARG A 1 184 ? 15.359 12.289 26.203 1 84.38 184 ARG A CA 1
ATOM 1464 C C . ARG A 1 184 ? 15.602 12.477 27.688 1 84.38 184 ARG A C 1
ATOM 1466 O O . ARG A 1 184 ? 15.391 11.547 28.484 1 84.38 184 ARG A O 1
ATOM 1473 N N . ASN A 1 185 ? 16.109 13.625 28 1 85.5 185 ASN A N 1
ATOM 1474 C CA . ASN A 1 185 ? 16.438 13.906 29.391 1 85.5 185 ASN A CA 1
ATOM 1475 C C . ASN A 1 185 ? 15.758 15.18 29.875 1 85.5 185 ASN A C 1
ATOM 1477 O O . ASN A 1 185 ? 16.281 16.281 29.672 1 85.5 185 ASN A O 1
ATOM 1481 N N . PRO A 1 186 ? 14.758 14.992 30.672 1 81.38 186 PRO A N 1
ATOM 1482 C CA . PRO A 1 186 ? 14.008 16.156 31.141 1 81.38 186 PRO A CA 1
ATOM 1483 C C . PRO A 1 186 ? 14.781 17 32.156 1 81.38 186 PRO A C 1
ATOM 1485 O O . PRO A 1 186 ? 14.367 18.109 32.469 1 81.38 186 PRO A O 1
ATOM 1488 N N . ALA A 1 187 ? 15.883 16.5 32.531 1 82.81 187 ALA A N 1
ATOM 1489 C CA . ALA A 1 187 ? 16.688 17.25 33.5 1 82.81 187 ALA A CA 1
ATOM 1490 C C . ALA A 1 187 ? 17.391 18.422 32.812 1 82.81 187 ALA A C 1
ATOM 1492 O O . ALA A 1 187 ? 17.797 19.391 33.469 1 82.81 187 ALA A O 1
ATOM 1493 N N . PHE A 1 188 ? 17.547 18.234 31.531 1 85.94 188 PHE A N 1
ATOM 1494 C CA . PHE A 1 188 ? 18.203 19.312 30.781 1 85.94 188 PHE A CA 1
ATOM 1495 C C . PHE A 1 188 ? 17.25 20.484 30.562 1 85.94 188 PHE A C 1
ATOM 1497 O O . PHE A 1 188 ? 16.094 20.281 30.203 1 85.94 188 PHE A O 1
ATOM 1504 N N . MET A 1 189 ? 17.734 21.594 30.859 1 86.12 189 MET A N 1
ATOM 1505 C CA . MET A 1 189 ? 16.938 22.797 30.594 1 86.12 189 MET A CA 1
ATOM 1506 C C . MET A 1 189 ? 16.828 23.047 29.094 1 86.12 189 MET A C 1
ATOM 1508 O O . MET A 1 189 ? 17.828 23.172 28.406 1 86.12 189 MET A O 1
ATOM 1512 N N . PRO A 1 190 ? 15.641 23.094 28.625 1 91.12 190 PRO A N 1
ATOM 1513 C CA . PRO A 1 190 ? 15.492 23.391 27.203 1 91.12 190 PRO A CA 1
ATOM 1514 C C . PRO A 1 190 ? 15.773 24.844 26.859 1 91.12 190 PRO A C 1
ATOM 1516 O O . PRO A 1 190 ? 14.844 25.641 26.734 1 91.12 190 PRO A O 1
ATOM 1519 N N . ALA A 1 191 ? 17.016 25.109 26.719 1 92.94 191 ALA A N 1
ATOM 1520 C CA . ALA A 1 191 ? 17.438 26.469 26.422 1 92.94 191 ALA A CA 1
ATOM 1521 C C . ALA A 1 191 ? 18.625 26.5 25.469 1 92.94 191 ALA A C 1
ATOM 1523 O O . ALA A 1 191 ? 19.406 25.562 25.422 1 92.94 191 ALA A O 1
ATOM 1524 N N . ILE A 1 192 ? 18.688 27.562 24.734 1 93.88 192 ILE A N 1
ATOM 1525 C CA . ILE A 1 192 ? 19.797 27.812 23.844 1 93.88 192 ILE A CA 1
ATOM 1526 C C . ILE A 1 192 ? 20.375 29.203 24.109 1 93.88 192 ILE A C 1
ATOM 1528 O O . ILE A 1 192 ? 19.625 30.172 24.25 1 93.88 192 ILE A O 1
ATOM 1532 N N . THR A 1 193 ? 21.625 29.266 24.25 1 94.06 193 THR A N 1
ATOM 1533 C CA . THR A 1 193 ? 22.297 30.562 24.375 1 94.06 193 THR A CA 1
ATOM 1534 C C . THR A 1 193 ? 22.938 30.969 23.047 1 94.06 193 THR A C 1
ATOM 1536 O O . THR A 1 193 ? 23.719 30.203 22.484 1 94.06 193 THR A O 1
ATOM 1539 N N . LEU A 1 194 ? 22.656 32.156 22.672 1 95.19 194 LEU A N 1
ATOM 1540 C CA . LEU A 1 194 ? 23.172 32.656 21.406 1 95.19 194 LEU A CA 1
ATOM 1541 C C . LEU A 1 194 ? 24.25 33.688 21.641 1 95.19 194 LEU A C 1
ATOM 1543 O O . LEU A 1 194 ? 24.094 34.562 22.5 1 95.19 194 LEU A O 1
ATOM 1547 N N . PHE A 1 195 ? 25.281 33.531 20.875 1 94.81 195 PHE A N 1
ATOM 1548 C CA . PHE A 1 195 ? 26.328 34.531 20.844 1 94.81 195 PHE A CA 1
ATOM 1549 C C . PHE A 1 195 ? 26.484 35.125 19.453 1 94.81 195 PHE A C 1
ATOM 1551 O O . PHE A 1 195 ? 26.5 34.406 18.453 1 94.81 195 PHE A O 1
ATOM 1558 N N . ALA A 1 196 ? 26.547 36.438 19.453 1 95.12 196 ALA A N 1
ATOM 1559 C CA . ALA A 1 196 ? 26.719 37.125 18.172 1 95.12 196 ALA A CA 1
ATOM 1560 C C . ALA A 1 196 ? 28.094 37.781 18.062 1 95.12 196 ALA A C 1
ATOM 1562 O O . ALA A 1 196 ? 28.625 38.312 19.047 1 95.12 196 ALA A O 1
ATOM 1563 N N . VAL A 1 197 ? 28.641 37.625 16.812 1 94.62 197 VAL A N 1
ATOM 1564 C CA . VAL A 1 197 ? 29.922 38.25 16.531 1 94.62 197 VAL A CA 1
ATOM 1565 C C . VAL A 1 197 ? 29.766 39.25 15.383 1 94.62 197 VAL A C 1
ATOM 1567 O O . VAL A 1 197 ? 29.125 38.938 14.375 1 94.62 197 VAL A O 1
ATOM 1570 N N . SER A 1 198 ? 30.344 40.438 15.594 1 92.25 198 SER A N 1
ATOM 1571 C CA . SER A 1 198 ? 30.297 41.469 14.562 1 92.25 198 SER A CA 1
ATOM 1572 C C . SER A 1 198 ? 31.219 41.156 13.398 1 92.25 198 SER A C 1
ATOM 1574 O O . SER A 1 198 ? 32.094 40.281 13.508 1 92.25 198 SER A O 1
ATOM 1576 N N . PRO A 1 199 ? 30.984 41.844 12.234 1 89 199 PRO A N 1
ATOM 1577 C CA . PRO A 1 199 ? 31.922 41.656 11.117 1 89 199 PRO A CA 1
ATOM 1578 C C . PRO A 1 199 ? 33.375 41.969 11.484 1 89 199 PRO A C 1
ATOM 1580 O O . PRO A 1 199 ? 34.281 41.469 10.844 1 89 199 PRO A O 1
ATOM 1583 N N . ARG A 1 200 ? 33.594 42.688 12.578 1 92.44 200 ARG A N 1
ATOM 1584 C CA . ARG A 1 200 ? 34.906 43.062 13.031 1 92.44 200 ARG A CA 1
ATOM 1585 C C . ARG A 1 200 ? 35.438 42.062 14.047 1 92.44 200 ARG A C 1
ATOM 1587 O O . ARG A 1 200 ? 36.562 42.219 14.578 1 92.44 200 ARG A O 1
ATOM 1594 N N . GLY A 1 201 ? 34.562 41.062 14.43 1 90.88 201 GLY A N 1
ATOM 1595 C CA . GLY A 1 201 ? 35 40 15.32 1 90.88 201 GLY A CA 1
ATOM 1596 C C . GLY A 1 201 ? 34.688 40.25 16.781 1 90.88 201 GLY A C 1
ATOM 1597 O O . GLY A 1 201 ? 35.125 39.531 17.656 1 90.88 201 GLY A O 1
ATOM 1598 N N . GLU A 1 202 ? 33.906 41.281 17.078 1 92.62 202 GLU A N 1
ATOM 1599 C CA . GLU A 1 202 ? 33.562 41.625 18.453 1 92.62 202 GLU A CA 1
ATOM 1600 C C . GLU A 1 202 ? 32.312 40.906 18.906 1 92.62 202 GLU A C 1
ATOM 1602 O O . GLU A 1 202 ? 31.344 40.781 18.156 1 92.62 202 GLU A O 1
ATOM 1607 N N . LYS A 1 203 ? 32.406 40.469 20.109 1 92.25 203 LYS A N 1
ATOM 1608 C CA . LYS A 1 203 ? 31.203 39.875 20.703 1 92.25 203 LYS A CA 1
ATOM 1609 C C . LYS A 1 203 ? 30.234 40.969 21.156 1 92.25 203 LYS A C 1
ATOM 1611 O O . LYS A 1 203 ? 30.625 41.906 21.859 1 92.25 203 LYS A O 1
ATOM 1616 N N . ARG A 1 204 ? 29.031 40.844 20.703 1 90.88 204 ARG A N 1
ATOM 1617 C CA . ARG A 1 204 ? 27.984 41.781 21.094 1 90.88 204 ARG A CA 1
ATOM 1618 C C . ARG A 1 204 ? 26.672 41.031 21.375 1 90.88 204 ARG A C 1
ATOM 1620 O O . ARG A 1 204 ? 26.453 39.938 20.891 1 90.88 204 ARG A O 1
ATOM 1627 N N . SER A 1 205 ? 25.922 41.688 22.219 1 90.44 205 SER A N 1
ATOM 1628 C CA . SER A 1 205 ? 24.594 41.156 22.484 1 90.44 205 SER A CA 1
ATOM 1629 C C . SER A 1 205 ? 23.719 41.219 21.234 1 90.44 205 SER A C 1
ATOM 1631 O O . SER A 1 205 ? 23.938 42.062 20.359 1 90.44 205 SER A O 1
ATOM 1633 N N . LEU A 1 206 ? 22.75 40.344 21.125 1 92.31 206 LEU A N 1
ATOM 1634 C CA . LEU A 1 206 ? 21.828 40.375 19.984 1 92.31 206 LEU A CA 1
ATOM 1635 C C . LEU A 1 206 ? 21.125 41.719 19.875 1 92.31 206 LEU A C 1
ATOM 1637 O O . LEU A 1 206 ? 20.859 42.188 18.781 1 92.31 206 LEU A O 1
ATOM 1641 N N . ASP A 1 207 ? 20.938 42.375 21.047 1 90.69 207 ASP A N 1
ATOM 1642 C CA . ASP A 1 207 ? 20.203 43.625 21.109 1 90.69 207 ASP A CA 1
ATOM 1643 C C . ASP A 1 207 ? 20.984 44.75 20.438 1 90.69 207 ASP A C 1
ATOM 1645 O O . ASP A 1 207 ? 20.406 45.781 20.078 1 90.69 207 ASP A O 1
ATOM 1649 N N . SER A 1 208 ? 22.25 44.5 20.344 1 90.69 208 SER A N 1
ATOM 1650 C CA . SER A 1 208 ? 23.094 45.531 19.734 1 90.69 208 SER A CA 1
ATOM 1651 C C . SER A 1 208 ? 22.844 45.625 18.234 1 90.69 208 SER A C 1
ATOM 1653 O O . SER A 1 208 ? 23.25 46.594 17.594 1 90.69 208 SER A O 1
ATOM 1655 N N . TYR A 1 209 ? 22.172 44.719 17.719 1 92.06 209 TYR A N 1
ATOM 1656 C CA . TYR A 1 209 ? 21.938 44.688 16.281 1 92.06 209 TYR A CA 1
ATOM 1657 C C . TYR A 1 209 ? 20.5 45.062 15.961 1 92.06 209 TYR A C 1
ATOM 1659 O O . TYR A 1 209 ? 20 44.75 14.883 1 92.06 209 TYR A O 1
ATOM 1667 N N . GLY A 1 210 ? 19.859 45.688 16.906 1 90.06 210 GLY A N 1
ATOM 1668 C CA . GLY A 1 210 ? 18.484 46.125 16.703 1 90.06 210 GLY A CA 1
ATOM 1669 C C . GLY A 1 210 ? 17.453 45.094 17.172 1 90.06 210 GLY A C 1
ATOM 1670 O O . GLY A 1 210 ? 17.734 44.312 18.062 1 90.06 210 GLY A O 1
ATOM 1671 N N . VAL A 1 211 ? 16.297 45.281 16.578 1 91.06 211 VAL A N 1
ATOM 1672 C CA . VAL A 1 211 ? 15.203 44.406 16.953 1 91.06 211 VAL A CA 1
ATOM 1673 C C . VAL A 1 211 ? 15.375 43.062 16.25 1 91.06 211 VAL A C 1
ATOM 1675 O O . VAL A 1 211 ? 15.633 43 15.047 1 91.06 211 VAL A O 1
ATOM 1678 N N . TRP A 1 212 ? 15.312 42.062 17.031 1 91.25 212 TRP A N 1
ATOM 1679 C CA . TRP A 1 212 ? 15.43 40.719 16.469 1 91.25 212 TRP A CA 1
ATOM 1680 C C . TRP A 1 212 ? 14.281 39.812 16.938 1 91.25 212 TRP A C 1
ATOM 1682 O O . TRP A 1 212 ? 13.672 40.094 17.969 1 91.25 212 TRP A O 1
ATOM 1692 N N . ARG A 1 213 ? 13.922 38.875 16.094 1 91 213 ARG A N 1
ATOM 1693 C CA . ARG A 1 213 ? 12.891 37.875 16.391 1 91 213 ARG A CA 1
ATOM 1694 C C . ARG A 1 213 ? 13.375 36.469 16.078 1 91 213 ARG A C 1
ATOM 1696 O O . ARG A 1 213 ? 14.258 36.281 15.227 1 91 213 ARG A O 1
ATOM 1703 N N . SER A 1 214 ? 12.844 35.531 16.875 1 92.94 214 SER A N 1
ATOM 1704 C CA . SER A 1 214 ? 13.258 34.156 16.625 1 92.94 214 SER A CA 1
ATOM 1705 C C . SER A 1 214 ? 12.086 33.188 16.781 1 92.94 214 SER A C 1
ATOM 1707 O O . SER A 1 214 ? 11.125 33.5 17.5 1 92.94 214 SER A O 1
ATOM 1709 N N . PHE A 1 215 ? 12.109 32.156 16.047 1 92.69 215 PHE A N 1
ATOM 1710 C CA . PHE A 1 215 ? 11.18 31.047 16.203 1 92.69 215 PHE A CA 1
ATOM 1711 C C . PHE A 1 215 ? 11.836 29.734 15.797 1 92.69 215 PHE A C 1
ATOM 1713 O O . PHE A 1 215 ? 12.797 29.719 15.023 1 92.69 215 PHE A O 1
ATOM 1720 N N . ALA A 1 216 ? 11.336 28.688 16.391 1 93.44 216 ALA A N 1
ATOM 1721 C CA . ALA A 1 216 ? 11.852 27.359 16.062 1 93.44 216 ALA A CA 1
ATOM 1722 C C . ALA A 1 216 ? 10.805 26.547 15.305 1 93.44 216 ALA A C 1
ATOM 1724 O O . ALA A 1 216 ? 9.609 26.812 15.414 1 93.44 216 ALA A O 1
ATOM 1725 N N . ILE A 1 217 ? 11.297 25.656 14.477 1 94.31 217 ILE A N 1
ATOM 1726 C CA . ILE A 1 217 ? 10.422 24.703 13.812 1 94.31 217 ILE A CA 1
ATOM 1727 C C . ILE A 1 217 ? 10.969 23.281 14.008 1 94.31 217 ILE A C 1
ATOM 1729 O O . ILE A 1 217 ? 12.188 23.094 14.109 1 94.31 217 ILE A O 1
ATOM 1733 N N . ALA A 1 218 ? 10.062 22.359 14.078 1 94.31 218 ALA A N 1
ATOM 1734 C CA . ALA A 1 218 ? 10.445 20.969 14.203 1 94.31 218 ALA A CA 1
ATOM 1735 C C . ALA A 1 218 ? 9.586 20.078 13.305 1 94.31 218 ALA A C 1
ATOM 1737 O O . ALA A 1 218 ? 8.367 20.266 13.227 1 94.31 218 ALA A O 1
ATOM 1738 N N . SER A 1 219 ? 10.25 19.219 12.602 1 95.12 219 SER A N 1
ATOM 1739 C CA . SER A 1 219 ? 9.594 18.266 11.711 1 95.12 219 SER A CA 1
ATOM 1740 C C . SER A 1 219 ? 9.57 16.875 12.312 1 95.12 219 SER A C 1
ATOM 1742 O O . SER A 1 219 ? 10.586 16.375 12.797 1 95.12 219 SER A O 1
ATOM 1744 N N . PHE A 1 220 ? 8.398 16.234 12.195 1 93.44 220 PHE A N 1
ATOM 1745 C CA . PHE A 1 220 ? 8.227 14.914 12.797 1 93.44 220 PHE A CA 1
ATOM 1746 C C . PHE A 1 220 ? 7.648 13.93 11.789 1 93.44 220 PHE A C 1
ATOM 1748 O O . PHE A 1 220 ? 6.883 14.312 10.906 1 93.44 220 PHE A O 1
ATOM 1755 N N . MET A 1 221 ? 8.109 12.656 11.961 1 92.94 221 MET A N 1
ATOM 1756 C CA . MET A 1 221 ? 7.512 11.547 11.219 1 92.94 221 MET A CA 1
ATOM 1757 C C . MET A 1 221 ? 6.738 10.625 12.148 1 92.94 221 MET A C 1
ATOM 1759 O O . MET A 1 221 ? 7.238 10.234 13.203 1 92.94 221 MET A O 1
ATOM 1763 N N . GLU A 1 222 ? 5.559 10.43 11.758 1 82.75 222 GLU A N 1
ATOM 1764 C CA . GLU A 1 222 ? 4.754 9.539 12.578 1 82.75 222 GLU A CA 1
ATOM 1765 C C . GLU A 1 222 ? 5.227 8.094 12.453 1 82.75 222 GLU A C 1
ATOM 1767 O O . GLU A 1 222 ? 5.609 7.652 11.367 1 82.75 222 GLU A O 1
ATOM 1772 N N . ARG A 1 223 ? 5.648 7.305 13.477 1 67.69 223 ARG A N 1
ATOM 1773 C CA . ARG A 1 223 ? 6.086 5.914 13.461 1 67.69 223 ARG A CA 1
ATOM 1774 C C . ARG A 1 223 ? 4.98 4.996 12.953 1 67.69 223 ARG A C 1
ATOM 1776 O O . ARG A 1 223 ? 3.805 5.203 13.258 1 67.69 223 ARG A O 1
ATOM 1783 N N . ASN A 1 224 ? 5.195 4.422 11.836 1 56.62 224 ASN A N 1
ATOM 1784 C CA . ASN A 1 224 ? 4.242 3.559 11.141 1 56.62 224 ASN A CA 1
ATOM 1785 C C . ASN A 1 224 ? 3.285 2.883 12.125 1 56.62 224 ASN A C 1
ATOM 1787 O O . ASN A 1 224 ? 2.137 2.602 11.781 1 56.62 224 ASN A O 1
ATOM 1791 N N . GLY A 1 225 ? 3.875 1.948 13.055 1 44.44 225 GLY A N 1
ATOM 1792 C CA . GLY A 1 225 ? 3.131 0.971 13.836 1 44.44 225 GLY A CA 1
ATOM 1793 C C . GLY A 1 225 ? 2.129 1.602 14.781 1 44.44 225 GLY A C 1
ATOM 1794 O O . GLY A 1 225 ? 1.375 0.896 15.453 1 44.44 225 GLY A O 1
ATOM 1795 N N . GLN A 1 226 ? 2.488 2.561 15.617 1 39.06 226 GLN A N 1
ATOM 1796 C CA . GLN A 1 226 ? 1.544 2.898 16.688 1 39.06 226 GLN A CA 1
ATOM 1797 C C . GLN A 1 226 ? 0.229 3.414 16.109 1 39.06 226 GLN A C 1
ATOM 1799 O O . GLN A 1 226 ? 0.191 4.48 15.484 1 39.06 226 GLN A O 1
ATOM 1804 N N . ALA A 1 227 ? -0.612 2.611 15.82 1 36.56 227 ALA A N 1
ATOM 1805 C CA . ALA A 1 227 ? -2.047 2.883 15.828 1 36.56 227 ALA A CA 1
ATOM 1806 C C . ALA A 1 227 ? -2.365 4.121 16.672 1 36.56 227 ALA A C 1
ATOM 1808 O O . ALA A 1 227 ? -1.609 4.477 17.578 1 36.56 227 ALA A O 1
ATOM 1809 N N . ARG A 1 228 ? -3.4 4.855 16.422 1 37.78 228 ARG A N 1
ATOM 1810 C CA . ARG A 1 228 ? -4.086 5.883 17.203 1 37.78 228 ARG A CA 1
ATOM 1811 C C . ARG A 1 228 ? -3.979 5.594 18.703 1 37.78 228 ARG A C 1
ATOM 1813 O O . ARG A 1 228 ? -4.586 4.645 19.203 1 37.78 228 ARG A O 1
ATOM 1820 N N . ASP A 1 229 ? -2.98 5.559 19.328 1 32.94 229 ASP A N 1
ATOM 1821 C CA . ASP A 1 229 ? -3.303 5.719 20.75 1 32.94 229 ASP A CA 1
ATOM 1822 C C . ASP A 1 229 ? -4.387 6.777 20.953 1 32.94 229 ASP A C 1
ATOM 1824 O O . ASP A 1 229 ? -4.102 7.977 20.922 1 32.94 229 ASP A O 1
ATOM 1828 N N . ARG A 1 230 ? -5.418 6.652 20.297 1 35.94 230 ARG A N 1
ATOM 1829 C CA . ARG A 1 230 ? -6.508 7.438 20.875 1 35.94 230 ARG A CA 1
ATOM 1830 C C . ARG A 1 230 ? -6.383 7.543 22.391 1 35.94 230 ARG A C 1
ATOM 1832 O O . ARG A 1 230 ? -6.328 6.527 23.078 1 35.94 230 ARG A O 1
ATOM 1839 N N . VAL A 1 231 ? -5.789 8.516 22.906 1 28.34 231 VAL A N 1
ATOM 1840 C CA . VAL A 1 231 ? -5.848 8.742 24.344 1 28.34 231 VAL A CA 1
ATOM 1841 C C . VAL A 1 231 ? -7.176 8.227 24.891 1 28.34 231 VAL A C 1
ATOM 1843 O O . VAL A 1 231 ? -8.242 8.711 24.516 1 28.34 231 VAL A O 1
ATOM 1846 N N . LYS A 1 232 ? -7.23 7.043 25.359 1 32.62 232 LYS A N 1
ATOM 1847 C CA . LYS A 1 232 ? -8.266 6.613 26.297 1 32.62 232 LYS A CA 1
ATOM 1848 C C . LYS A 1 232 ? -8.461 7.637 27.406 1 32.62 232 LYS A C 1
ATOM 1850 O O . LYS A 1 232 ? -7.688 7.672 28.375 1 32.62 232 LYS A O 1
ATOM 1855 N N . ARG A 1 233 ? -8.758 8.961 27.266 1 27.53 233 ARG A N 1
ATOM 1856 C CA . ARG A 1 233 ? -9.203 9.578 28.516 1 27.53 233 ARG A CA 1
ATOM 1857 C C . ARG A 1 233 ? -10.289 8.742 29.188 1 27.53 233 ARG A C 1
ATOM 1859 O O . ARG A 1 233 ? -11.141 8.164 28.5 1 27.53 233 ARG A O 1
ATOM 1866 N N . ASP A 1 234 ? -10.062 8.289 30.484 1 24.48 234 ASP A N 1
ATOM 1867 C CA . ASP A 1 234 ? -10.914 7.66 31.484 1 24.48 234 ASP A CA 1
ATOM 1868 C C . ASP A 1 234 ? -12.328 8.234 31.453 1 24.48 234 ASP A C 1
ATOM 1870 O O . ASP A 1 234 ? -12.516 9.445 31.578 1 24.48 234 ASP A O 1
ATOM 1874 N N . ALA A 1 235 ? -13.219 7.543 30.875 1 29.72 235 ALA A N 1
ATOM 1875 C CA . ALA A 1 235 ? -14.656 7.68 31.094 1 29.72 235 ALA A CA 1
ATOM 1876 C C . ALA A 1 235 ? -14.992 7.637 32.562 1 29.72 235 ALA A C 1
ATOM 1878 O O . ALA A 1 235 ? -15.641 6.699 33.062 1 29.72 235 ALA A O 1
ATOM 1879 N N . SER A 1 236 ? -14.234 7.875 33.5 1 24.86 236 SER A N 1
ATOM 1880 C CA . SER A 1 236 ? -14.922 7.742 34.781 1 24.86 236 SER A CA 1
ATOM 1881 C C . SER A 1 236 ? -16.203 8.57 34.812 1 24.86 236 SER A C 1
ATOM 1883 O O . SER A 1 236 ? -16.969 8.508 35.781 1 24.86 236 SER A O 1
ATOM 1885 N N . ALA A 1 237 ? -16.188 9.789 34.469 1 25.22 237 ALA A N 1
ATOM 1886 C CA . ALA A 1 237 ? -17.344 10.445 35.062 1 25.22 237 ALA A CA 1
ATOM 1887 C C . ALA A 1 237 ? -18.656 9.867 34.531 1 25.22 237 ALA A C 1
ATOM 1889 O O . ALA A 1 237 ? -18.703 9.375 33.406 1 25.22 237 ALA A O 1
ATOM 1890 N N . GLU A 1 238 ? -19.906 9.75 35.281 1 26.52 238 GLU A N 1
ATOM 1891 C CA . GLU A 1 238 ? -21.281 9.289 35.469 1 26.52 238 GLU A CA 1
ATOM 1892 C C . GLU A 1 238 ? -22.125 9.664 34.25 1 26.52 238 GLU A C 1
ATOM 1894 O O . GLU A 1 238 ? -23.312 9.336 34.188 1 26.52 238 GLU A O 1
ATOM 1899 N N . GLY A 1 239 ? -21.906 10.695 33.438 1 21.91 239 GLY A N 1
ATOM 1900 C CA . GLY A 1 239 ? -23.109 11.102 32.719 1 21.91 239 GLY A CA 1
ATOM 1901 C C . GLY A 1 239 ? -23.516 10.109 31.641 1 21.91 239 GLY A C 1
ATOM 1902 O O . GLY A 1 239 ? -23.031 10.164 30.516 1 21.91 239 GLY A O 1
ATOM 1903 N N . ALA A 1 240 ? -23.734 8.75 31.859 1 28.58 240 ALA A N 1
ATOM 1904 C CA . ALA A 1 240 ? -24.375 7.668 31.125 1 28.58 240 ALA A CA 1
ATOM 1905 C C . ALA A 1 240 ? -25.562 8.18 30.297 1 28.58 240 ALA A C 1
ATOM 1907 O O . ALA A 1 240 ? -25.922 7.582 29.281 1 28.58 240 ALA A O 1
ATOM 1908 N N . SER A 1 241 ? -26.516 8.945 30.812 1 23.59 241 SER A N 1
ATOM 1909 C CA . SER A 1 241 ? -27.953 8.898 30.578 1 23.59 241 SER A CA 1
ATOM 1910 C C . SER A 1 241 ? -28.312 9.602 29.266 1 23.59 241 SER A C 1
ATOM 1912 O O . SER A 1 241 ? -29.453 9.477 28.781 1 23.59 241 SER A O 1
ATOM 1914 N N . ALA A 1 242 ? -27.625 10.641 28.844 1 25.41 242 ALA A N 1
ATOM 1915 C CA . ALA A 1 242 ? -28.469 11.539 28.062 1 25.41 242 ALA A CA 1
ATOM 1916 C C . ALA A 1 242 ? -28.594 11.062 26.625 1 25.41 242 ALA A C 1
ATOM 1918 O O . ALA A 1 242 ? -29.234 11.711 25.797 1 25.41 242 ALA A O 1
ATOM 1919 N N . PHE A 1 243 ? -27.703 10.188 26.156 1 27.34 243 PHE A N 1
ATOM 1920 C CA . PHE A 1 243 ? -27.875 9.992 24.719 1 27.34 243 PHE A CA 1
ATOM 1921 C C . PHE A 1 243 ? -29.016 9.016 24.453 1 27.34 243 PHE A C 1
ATOM 1923 O O . PHE A 1 243 ? -29.047 8.375 23.391 1 27.34 243 PHE A O 1
ATOM 1930 N N . ASP A 1 244 ? -29.766 8.477 25.5 1 26.5 244 ASP A N 1
ATOM 1931 C CA . ASP A 1 244 ? -30.875 7.578 25.203 1 26.5 244 ASP A CA 1
ATOM 1932 C C . ASP A 1 244 ? -31.797 8.164 24.141 1 26.5 244 ASP A C 1
ATOM 1934 O O . ASP A 1 244 ? -32.438 7.43 23.375 1 26.5 244 ASP A O 1
ATOM 1938 N N . ASP A 1 245 ? -32.312 9.453 24.359 1 24.91 245 ASP A N 1
ATOM 1939 C CA . ASP A 1 245 ? -33.594 9.844 23.797 1 24.91 245 ASP A CA 1
ATOM 1940 C C . ASP A 1 245 ? -33.469 10.211 22.312 1 24.91 245 ASP A C 1
ATOM 1942 O O . ASP A 1 245 ? -34.375 10.836 21.75 1 24.91 245 ASP A O 1
ATOM 1946 N N . TYR A 1 246 ? -32.312 10.406 21.734 1 25.08 246 TYR A N 1
ATOM 1947 C CA . TYR A 1 246 ? -32.531 10.992 20.422 1 25.08 246 TYR A CA 1
ATOM 1948 C C . TYR A 1 246 ? -33.062 9.961 19.438 1 25.08 246 TYR A C 1
ATOM 1950 O O . TYR A 1 246 ? -32.312 9.188 18.859 1 25.08 246 TYR A O 1
ATOM 1958 N N . SER A 1 247 ? -34.188 9.242 19.641 1 26.05 247 SER A N 1
ATOM 1959 C CA . SER A 1 247 ? -35.062 8.617 18.641 1 26.05 247 SER A CA 1
ATOM 1960 C C . SER A 1 247 ? -35.312 9.547 17.469 1 26.05 247 SER A C 1
ATOM 1962 O O . SER A 1 247 ? -36.344 10.211 17.406 1 26.05 247 SER A O 1
ATOM 1964 N N . TYR A 1 248 ? -34.438 10.453 17.078 1 24.77 248 TYR A N 1
ATOM 1965 C CA . TYR A 1 248 ? -34.969 11.227 15.945 1 24.77 248 TYR A CA 1
ATOM 1966 C C . TYR A 1 248 ? -35.438 10.312 14.828 1 24.77 248 TYR A C 1
ATOM 1968 O O . TYR A 1 248 ? -34.719 9.398 14.422 1 24.77 248 TYR A O 1
ATOM 1976 N N . GLY A 1 249 ? -36.719 9.977 14.719 1 25.25 249 GLY A N 1
ATOM 1977 C CA . GLY A 1 249 ? -37.562 9.414 13.688 1 25.25 249 GLY A CA 1
ATOM 1978 C C . GLY A 1 249 ? -37.312 10.008 12.312 1 25.25 249 GLY A C 1
ATOM 1979 O O . GLY A 1 249 ? -37.969 10.977 11.922 1 25.25 249 GLY A O 1
ATOM 1980 N N . PHE A 1 250 ? -36.094 10.281 11.898 1 26.2 250 PHE A N 1
ATOM 1981 C CA . PHE A 1 250 ? -36.031 10.797 10.539 1 26.2 250 PHE A CA 1
ATOM 1982 C C . PHE A 1 250 ? -36.812 9.883 9.586 1 26.2 250 PHE A C 1
ATOM 1984 O O . PHE A 1 250 ? -36.562 8.68 9.531 1 26.2 250 PHE A O 1
ATOM 1991 N N . SER A 1 251 ? -38 10.195 9.305 1 25.67 251 SER A N 1
ATOM 1992 C CA . SER A 1 251 ? -38.781 9.688 8.188 1 25.67 251 SER A CA 1
ATOM 1993 C C . SER A 1 251 ? -38.031 9.836 6.871 1 25.67 251 SER A C 1
ATOM 1995 O O . SER A 1 251 ? -37.625 10.938 6.508 1 25.67 251 SER A O 1
ATOM 1997 N N . ALA A 1 252 ? -37.25 8.938 6.477 1 29.61 252 ALA A N 1
ATOM 1998 C CA . ALA A 1 252 ? -36.656 8.82 5.148 1 29.61 252 ALA A CA 1
ATOM 1999 C C . ALA A 1 252 ? -37.688 9.039 4.059 1 29.61 252 ALA A C 1
ATOM 2001 O O . ALA A 1 252 ? -38.469 8.133 3.73 1 29.61 252 ALA A O 1
ATOM 2002 N N . ARG A 1 253 ? -38.188 10.266 3.893 1 29.45 253 ARG A N 1
ATOM 2003 C CA . ARG A 1 253 ? -38.938 10.406 2.643 1 29.45 253 ARG A CA 1
ATOM 2004 C C . ARG A 1 253 ? -38.031 10.125 1.44 1 29.45 253 ARG A C 1
ATOM 2006 O O . ARG A 1 253 ? -36.906 10.586 1.39 1 29.45 253 ARG A O 1
ATOM 2013 N N . PRO A 1 254 ? -38.344 9.195 0.503 1 32.78 254 PRO A N 1
ATOM 2014 C CA . PRO A 1 254 ? -37.656 8.883 -0.741 1 32.78 254 PRO A CA 1
ATOM 2015 C C . PRO A 1 254 ? -37.469 10.102 -1.638 1 32.78 254 PRO A C 1
ATOM 2017 O O . PRO A 1 254 ? -38.438 10.781 -1.968 1 32.78 254 PRO A O 1
ATOM 2020 N N . ASP A 1 255 ? -36.5 11.008 -1.423 1 30.69 255 ASP A N 1
ATOM 2021 C CA . ASP A 1 255 ? -36.375 12.117 -2.361 1 30.69 255 ASP A CA 1
ATOM 2022 C C . ASP A 1 255 ? -36.375 11.617 -3.805 1 30.69 255 ASP A C 1
ATOM 2024 O O . ASP A 1 255 ? -35.688 10.648 -4.129 1 30.69 255 ASP A O 1
ATOM 2028 N N . PRO A 1 256 ? -37.25 12.023 -4.613 1 33.34 256 PRO A N 1
ATOM 2029 C CA . PRO A 1 256 ? -37.438 11.672 -6.023 1 33.34 256 PRO A CA 1
ATOM 2030 C C . PRO A 1 256 ? -36.188 11.875 -6.855 1 33.34 256 PRO A C 1
ATOM 2032 O O . PRO A 1 256 ? -36.125 11.445 -8.008 1 33.34 256 PRO A O 1
ATOM 2035 N N . LEU A 1 257 ? -35.375 12.898 -6.543 1 33.03 257 LEU A N 1
ATOM 2036 C CA . LEU A 1 257 ? -34.219 13.125 -7.387 1 33.03 257 LEU A CA 1
ATOM 2037 C C . LEU A 1 257 ? -33.219 11.977 -7.25 1 33.03 257 LEU A C 1
ATOM 2039 O O . LEU A 1 257 ? -32.156 11.992 -7.887 1 33.03 257 LEU A O 1
ATOM 2043 N N . ARG A 1 258 ? -33.25 11.148 -6.281 1 34.84 258 ARG A N 1
ATOM 2044 C CA . ARG A 1 258 ? -32.531 9.891 -6.102 1 34.84 258 ARG A CA 1
ATOM 2045 C C . ARG A 1 258 ? -32.906 8.891 -7.195 1 34.84 258 ARG A C 1
ATOM 2047 O O . ARG A 1 258 ? -32.406 7.758 -7.195 1 34.84 258 ARG A O 1
ATOM 2054 N N . GLN A 1 259 ? -33.969 9.062 -7.801 1 35.5 259 GLN A N 1
ATOM 2055 C CA . GLN A 1 259 ? -34.5 8.109 -8.773 1 35.5 259 GLN A CA 1
ATOM 2056 C C . GLN A 1 259 ? -33.562 7.973 -9.969 1 35.5 259 GLN A C 1
ATOM 2058 O O . GLN A 1 259 ? -33.406 6.879 -10.516 1 35.5 259 GLN A O 1
ATOM 2063 N N . SER A 1 260 ? -33.062 9.141 -10.508 1 37.94 260 SER A N 1
ATOM 2064 C CA . SER A 1 260 ? -32.344 9.055 -11.773 1 37.94 260 SER A CA 1
ATOM 2065 C C . SER A 1 260 ? -30.922 8.547 -11.562 1 37.94 260 SER A C 1
ATOM 2067 O O . SER A 1 260 ? -30.25 8.172 -12.523 1 37.94 260 SER A O 1
ATOM 2069 N N . ALA A 1 261 ? -30.281 8.844 -10.406 1 39.41 261 ALA A N 1
ATOM 2070 C CA . ALA A 1 261 ? -28.922 8.406 -10.078 1 39.41 261 ALA A CA 1
ATOM 2071 C C . ALA A 1 261 ? -28.906 6.914 -9.734 1 39.41 261 ALA A C 1
ATOM 2073 O O . ALA A 1 261 ? -27.844 6.363 -9.414 1 39.41 261 ALA A O 1
ATOM 2074 N N . TYR A 1 262 ? -29.922 6.328 -9.312 1 44.22 262 TYR A N 1
ATOM 2075 C CA . TYR A 1 262 ? -30.156 4.934 -8.961 1 44.22 262 TYR A CA 1
ATOM 2076 C C . TYR A 1 262 ? -29.594 3.998 -10.023 1 44.22 262 TYR A C 1
ATOM 2078 O O . TYR A 1 262 ? -29.391 2.811 -9.766 1 44.22 262 TYR A O 1
ATOM 2086 N N . ASN A 1 263 ? -29.516 4.473 -11.234 1 53.75 263 ASN A N 1
ATOM 2087 C CA . ASN A 1 263 ? -29.172 3.516 -12.273 1 53.75 263 ASN A CA 1
ATOM 2088 C C . ASN A 1 263 ? -27.672 3.537 -12.57 1 53.75 263 ASN A C 1
ATOM 2090 O O . ASN A 1 263 ? -27.234 3.051 -13.617 1 53.75 263 ASN A O 1
ATOM 2094 N N . LYS A 1 264 ? -26.859 4.285 -11.672 1 74.69 264 LYS A N 1
ATOM 2095 C CA . LYS A 1 264 ? -25.531 4.367 -12.242 1 74.69 264 LYS A CA 1
ATOM 2096 C C . LYS A 1 264 ? -24.547 3.492 -11.461 1 74.69 264 LYS A C 1
ATOM 2098 O O . LYS A 1 264 ? -24.719 3.268 -10.266 1 74.69 264 LYS A O 1
ATOM 2103 N N . GLY A 1 265 ? -23.719 2.867 -12.047 1 88.06 265 GLY A N 1
ATOM 2104 C CA . GLY A 1 265 ? -22.625 2.037 -11.578 1 88.06 265 GLY A CA 1
ATOM 2105 C C . GLY A 1 265 ? -21.703 2.762 -10.617 1 88.06 265 GLY A C 1
ATOM 2106 O O . GLY A 1 265 ? -21.766 3.986 -10.484 1 88.06 265 GLY A O 1
ATOM 2107 N N . CYS A 1 266 ? -21.078 2.191 -9.812 1 93.81 266 CYS A N 1
ATOM 2108 C CA . CYS A 1 266 ? -20.125 2.711 -8.844 1 93.81 266 CYS A CA 1
ATOM 2109 C C . CYS A 1 266 ? -19.234 3.779 -9.477 1 93.81 266 CYS A C 1
ATOM 2111 O O . CYS A 1 266 ? -18.562 3.521 -10.477 1 93.81 266 CYS A O 1
ATOM 2113 N N . ARG A 1 267 ? -19.266 4.941 -8.898 1 93.94 267 ARG A N 1
ATOM 2114 C CA . ARG A 1 267 ? -18.438 6.023 -9.43 1 93.94 267 ARG A CA 1
ATOM 2115 C C . ARG A 1 267 ? -18.109 7.047 -8.344 1 93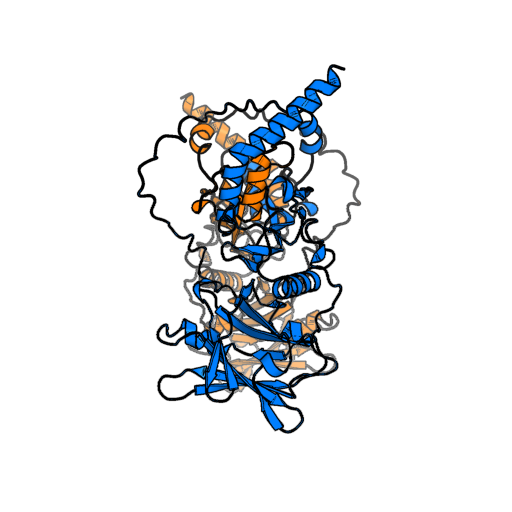.94 267 ARG A C 1
ATOM 2117 O O . ARG A 1 267 ? -18.766 7.074 -7.297 1 93.94 267 ARG A O 1
ATOM 2124 N N . ARG A 1 268 ? -17.172 7.859 -8.609 1 95.56 268 ARG A N 1
ATOM 2125 C CA . ARG A 1 268 ? -16.797 8.961 -7.727 1 95.56 268 ARG A CA 1
ATOM 2126 C C . ARG A 1 268 ? -17.688 10.164 -7.941 1 95.56 268 ARG A C 1
ATOM 2128 O O . ARG A 1 268 ? -17.969 10.555 -9.078 1 95.56 268 ARG A O 1
ATOM 2135 N N . ARG A 1 269 ? -18.188 10.742 -6.906 1 95.94 269 ARG A N 1
ATOM 2136 C CA . ARG A 1 269 ? -19.031 11.922 -6.93 1 95.94 269 ARG A CA 1
ATOM 2137 C C . ARG A 1 269 ? -18.375 13.102 -6.223 1 95.94 269 ARG A C 1
ATOM 2139 O O . ARG A 1 269 ? -17.406 12.914 -5.477 1 95.94 269 ARG A O 1
ATOM 2146 N N . THR A 1 270 ? -18.906 14.227 -6.492 1 95.69 270 THR A N 1
ATOM 2147 C CA . THR A 1 270 ? -18.281 15.43 -5.957 1 95.69 270 THR A CA 1
ATOM 2148 C C . THR A 1 270 ? -18.828 15.742 -4.562 1 95.69 270 THR A C 1
ATOM 2150 O O . THR A 1 270 ? -20.016 15.594 -4.309 1 95.69 270 THR A O 1
ATOM 2153 N N . LEU A 1 271 ? -17.969 16.062 -3.719 1 94.56 271 LEU A N 1
ATOM 2154 C CA . LEU A 1 271 ? -18.266 16.547 -2.375 1 94.56 271 LEU A CA 1
ATOM 2155 C C . LEU A 1 271 ? -17.203 17.562 -1.925 1 94.56 271 LEU A C 1
ATOM 2157 O O . LEU A 1 271 ? -16.031 17.219 -1.776 1 94.56 271 LEU A O 1
ATOM 2161 N N . TYR A 1 272 ? -17.641 18.719 -1.808 1 92.94 272 TYR A N 1
ATOM 2162 C CA . TYR A 1 272 ? -16.75 19.75 -1.29 1 92.94 272 TYR A CA 1
ATOM 2163 C C . TYR A 1 272 ? -17.031 20.031 0.181 1 92.94 272 TYR A C 1
ATOM 2165 O O . TYR A 1 272 ? -18.188 20.234 0.568 1 92.94 272 TYR A O 1
ATOM 2173 N N . VAL A 1 273 ? -16 20.016 0.963 1 88.19 273 VAL A N 1
ATOM 2174 C CA . VAL A 1 273 ? -16.109 20.297 2.389 1 88.19 273 VAL A CA 1
ATOM 2175 C C . VAL A 1 273 ? -15.531 21.688 2.676 1 88.19 273 VAL A C 1
ATOM 2177 O O . VAL A 1 273 ? -14.32 21.891 2.557 1 88.19 273 VAL A O 1
ATOM 2180 N N . ASP A 1 274 ? -16.375 22.5 3.074 1 86.06 274 ASP A N 1
ATOM 2181 C CA . ASP A 1 274 ? -15.992 23.859 3.441 1 86.06 274 ASP A CA 1
ATOM 2182 C C . ASP A 1 274 ? -15.719 23.969 4.941 1 86.06 274 ASP A C 1
ATOM 2184 O O . ASP A 1 274 ? -16.594 23.703 5.762 1 86.06 274 ASP A O 1
ATOM 2188 N N . PHE A 1 275 ? -14.516 24.469 5.277 1 83.19 275 PHE A N 1
ATOM 2189 C CA . PHE A 1 275 ? -14.156 24.531 6.688 1 83.19 275 PHE A CA 1
ATOM 2190 C C . PHE A 1 275 ? -14.938 25.625 7.398 1 83.19 275 PHE A C 1
ATOM 2192 O O . PHE A 1 275 ? -15.078 25.594 8.625 1 83.19 275 PHE A O 1
ATOM 2199 N N . LYS A 1 276 ? -15.359 26.562 6.637 1 80.44 276 LYS A N 1
ATOM 2200 C CA . LYS A 1 276 ? -16.234 27.578 7.211 1 80.44 276 LYS A CA 1
ATOM 2201 C C . LYS A 1 276 ? -17.531 26.969 7.738 1 80.44 276 LYS A C 1
ATOM 2203 O O . LYS A 1 276 ? -18 27.328 8.812 1 80.44 276 LYS A O 1
ATOM 2208 N N . ASP A 1 277 ? -18.031 26.016 6.938 1 73.62 277 ASP A N 1
ATOM 2209 C CA . ASP A 1 277 ? -19.266 25.359 7.312 1 73.62 277 ASP A CA 1
ATOM 2210 C C . ASP A 1 277 ? -19.094 24.516 8.578 1 73.62 277 ASP A C 1
ATOM 2212 O O . ASP A 1 277 ? -20.062 24.281 9.312 1 73.62 277 ASP A O 1
ATOM 2216 N N . LEU A 1 278 ? -17.875 24.141 8.812 1 73.81 278 LEU A N 1
ATOM 2217 C CA . LEU A 1 278 ? -17.578 23.344 9.992 1 73.81 278 LEU A CA 1
ATOM 2218 C C . LEU A 1 278 ? -17.188 24.219 11.172 1 73.81 278 LEU A C 1
ATOM 2220 O O . LEU A 1 278 ? -17 23.734 12.289 1 73.81 278 LEU A O 1
ATOM 2224 N N . GLY A 1 279 ? -17 25.5 10.906 1 74.88 279 GLY A N 1
ATOM 2225 C CA . GLY A 1 279 ? -16.609 26.422 11.953 1 74.88 279 GLY A CA 1
ATOM 2226 C C . GLY A 1 279 ? -15.117 26.422 12.219 1 74.88 279 GLY A C 1
ATOM 2227 O O . GLY A 1 279 ? -14.68 26.766 13.32 1 74.88 279 GLY A O 1
ATOM 2228 N N . TRP A 1 280 ? -14.328 25.984 11.25 1 79.5 280 TRP A N 1
ATOM 2229 C CA . TRP A 1 280 ? -12.891 25.828 11.453 1 79.5 280 TRP A CA 1
ATOM 2230 C C . TRP A 1 280 ? -12.133 27.031 10.898 1 79.5 280 TRP A C 1
ATOM 2232 O O . TRP A 1 280 ? -10.898 27.078 10.961 1 79.5 280 TRP A O 1
ATOM 2242 N N . GLN A 1 281 ? -12.781 28.016 10.453 1 80.38 281 GLN A N 1
ATOM 2243 C CA . GLN A 1 281 ? -12.156 29.141 9.75 1 80.38 281 GLN A CA 1
ATOM 2244 C C . GLN A 1 281 ? -11.258 29.938 10.688 1 80.38 281 GLN A C 1
ATOM 2246 O O . GLN A 1 281 ? -10.367 30.656 10.234 1 80.38 281 GLN A O 1
ATOM 2251 N N . ASP A 1 282 ? -11.461 29.828 11.977 1 82.25 282 ASP A N 1
ATOM 2252 C CA . ASP A 1 282 ? -10.742 30.703 12.898 1 82.25 282 ASP A CA 1
ATOM 2253 C C . ASP A 1 282 ? -9.414 30.078 13.32 1 82.25 282 ASP A C 1
ATOM 2255 O O . ASP A 1 282 ? -8.539 30.766 13.852 1 82.25 282 ASP A O 1
ATOM 2259 N N . TRP A 1 283 ? -9.305 28.859 13.078 1 85.44 283 TRP A N 1
ATOM 2260 C CA . TRP A 1 283 ? -8.07 28.25 13.562 1 85.44 283 TRP A CA 1
ATOM 2261 C C . TRP A 1 283 ? -7.383 27.469 12.453 1 85.44 283 TRP A C 1
ATOM 2263 O O . TRP A 1 283 ? -6.203 27.125 12.57 1 85.44 283 TRP A O 1
ATOM 2273 N N . VAL A 1 284 ? -8.078 27.141 11.43 1 89.38 284 VAL A N 1
ATOM 2274 C CA . VAL A 1 284 ? -7.438 26.547 10.266 1 89.38 284 VAL A CA 1
ATOM 2275 C C . VAL A 1 284 ? -6.941 27.656 9.328 1 89.38 284 VAL A C 1
ATOM 2277 O O . VAL A 1 284 ? -7.73 28.453 8.836 1 89.38 284 VAL A O 1
ATOM 2280 N N . ILE A 1 285 ? -5.684 27.672 9.172 1 91.88 285 ILE A N 1
ATOM 2281 C CA . ILE A 1 285 ? -5.074 28.688 8.312 1 91.88 285 ILE A CA 1
ATOM 2282 C C . ILE A 1 285 ? -5.258 28.297 6.848 1 91.88 285 ILE A C 1
ATOM 2284 O O . ILE A 1 285 ? -5.559 29.156 6.012 1 91.88 285 ILE A O 1
ATOM 2288 N N . ALA A 1 286 ? -4.953 27.047 6.609 1 92.5 286 ALA A N 1
ATOM 2289 C CA . ALA A 1 286 ? -5.09 26.531 5.25 1 92.5 286 ALA A CA 1
ATOM 2290 C C . ALA A 1 286 ? -5.309 25.016 5.254 1 92.5 286 ALA A C 1
ATOM 2292 O O . ALA A 1 286 ? -4.785 24.312 6.121 1 92.5 286 ALA A O 1
ATOM 2293 N N . PRO A 1 287 ? -6.082 24.453 4.285 1 91.75 287 PRO A N 1
ATOM 2294 C CA . PRO A 1 287 ? -6.828 25.188 3.266 1 91.75 287 PRO A CA 1
ATOM 2295 C C . PRO A 1 287 ? -8.156 25.75 3.787 1 91.75 287 PRO A C 1
ATOM 2297 O O . PRO A 1 287 ? -8.469 25.594 4.973 1 91.75 287 PRO A O 1
ATOM 2300 N N . ASP A 1 288 ? -8.891 26.531 2.949 1 90.31 288 ASP A N 1
ATOM 2301 C CA . ASP A 1 288 ? -10.219 27.016 3.303 1 90.31 288 ASP A CA 1
ATOM 2302 C C . ASP A 1 288 ? -11.258 25.906 3.174 1 90.31 288 ASP A C 1
ATOM 2304 O O . ASP A 1 288 ? -12.336 25.984 3.762 1 90.31 288 ASP A O 1
ATOM 2308 N N . GLY A 1 289 ? -11.031 24.953 2.449 1 89.12 289 GLY A N 1
ATOM 2309 C CA . GLY A 1 289 ? -11.836 23.766 2.166 1 89.12 289 GLY A CA 1
ATOM 2310 C C . GLY A 1 289 ? -11.18 22.828 1.169 1 89.12 289 GLY A C 1
ATOM 2311 O O . GLY A 1 289 ? -10.055 23.062 0.729 1 89.12 289 GLY A O 1
ATOM 2312 N N . TYR A 1 290 ? -11.828 21.672 0.953 1 88.75 290 TYR A N 1
ATOM 2313 C CA . TYR A 1 290 ? -11.219 20.75 -0.001 1 88.75 290 TYR A CA 1
ATOM 2314 C C . TYR A 1 290 ? -12.266 19.828 -0.621 1 88.75 290 TYR A C 1
ATOM 2316 O O . TYR A 1 290 ? -13.367 19.672 -0.076 1 88.75 290 TYR A O 1
ATOM 2324 N N . HIS A 1 291 ? -11.93 19.422 -1.725 1 92.75 291 HIS A N 1
ATOM 2325 C CA . HIS A 1 291 ? -12.773 18.422 -2.365 1 92.75 291 HIS A CA 1
ATOM 2326 C C . HIS A 1 291 ? -12.523 17.031 -1.776 1 92.75 291 HIS A C 1
ATOM 2328 O O . HIS A 1 291 ? -11.508 16.406 -2.062 1 92.75 291 HIS A O 1
ATOM 2334 N N . ALA A 1 292 ? -13.445 16.547 -0.977 1 93.44 292 ALA A N 1
ATOM 2335 C CA . ALA A 1 292 ? -13.344 15.219 -0.37 1 93.44 292 ALA A CA 1
ATOM 2336 C C . ALA A 1 292 ? -13.812 14.141 -1.338 1 93.44 292 ALA A C 1
ATOM 2338 O O . ALA A 1 292 ? -13.32 13.008 -1.29 1 93.44 292 ALA A O 1
ATOM 2339 N N . TYR A 1 293 ? -14.75 14.469 -2.186 1 96.56 293 TYR A N 1
ATOM 2340 C CA . TYR A 1 293 ? -15.422 13.516 -3.059 1 96.56 293 TYR A CA 1
ATOM 2341 C C . TYR A 1 293 ? -16.031 12.375 -2.252 1 96.56 293 TYR A C 1
ATOM 2343 O O . TYR A 1 293 ? -15.945 12.359 -1.021 1 96.56 293 TYR A O 1
ATOM 2351 N N . TYR A 1 294 ? -16.781 11.586 -2.816 1 96.81 294 TYR A N 1
ATOM 2352 C CA . TYR A 1 294 ? -17.297 10.375 -2.186 1 96.81 294 TYR A CA 1
ATOM 2353 C C . TYR A 1 294 ? -17.734 9.359 -3.232 1 96.81 294 TYR A C 1
ATOM 2355 O O . TYR A 1 294 ? -17.875 9.688 -4.414 1 96.81 294 TYR A O 1
ATOM 2363 N N . CYS A 1 295 ? -17.766 8.086 -2.863 1 96.25 295 CYS A N 1
ATOM 2364 C CA . CYS A 1 295 ? -18.125 7.004 -3.773 1 96.25 295 CYS A CA 1
ATOM 2365 C C . CYS A 1 295 ? -19.578 6.598 -3.602 1 96.25 295 CYS A C 1
ATOM 2367 O O . CYS A 1 295 ? -20.062 6.473 -2.475 1 96.25 295 CYS A O 1
ATOM 2369 N N . ASP A 1 296 ? -20.25 6.441 -4.672 1 94.06 296 ASP A N 1
ATOM 2370 C CA . ASP A 1 296 ? -21.656 6.023 -4.633 1 94.06 296 ASP A CA 1
ATOM 2371 C C . ASP A 1 296 ? -22.047 5.301 -5.922 1 94.06 296 ASP A C 1
ATOM 2373 O O . ASP A 1 296 ? -21.359 5.414 -6.938 1 94.06 296 ASP A O 1
ATOM 2377 N N . GLY A 1 297 ? -23.188 4.527 -5.77 1 91.94 297 GLY A N 1
ATOM 2378 C CA . GLY A 1 297 ? -23.656 3.732 -6.895 1 91.94 297 GLY A CA 1
ATOM 2379 C C . GLY A 1 297 ? -23.766 2.256 -6.574 1 91.94 297 GLY A C 1
ATOM 2380 O O . GLY A 1 297 ? -23.344 1.812 -5.508 1 91.94 297 GLY A O 1
ATOM 2381 N N . TYR A 1 298 ? -24.266 1.478 -7.527 1 89.12 298 TYR A N 1
ATOM 2382 C CA . TYR A 1 298 ? -24.516 0.061 -7.301 1 89.12 298 TYR A CA 1
ATOM 2383 C C . TYR A 1 298 ? -23.391 -0.797 -7.84 1 89.12 298 TYR A C 1
ATOM 2385 O O . TYR A 1 298 ? -22.719 -0.419 -8.812 1 89.12 298 TYR A O 1
ATOM 2393 N N . CYS A 1 299 ? -23.141 -1.838 -7.172 1 89.5 299 CYS A N 1
ATOM 2394 C CA . CYS A 1 299 ? -22.219 -2.865 -7.629 1 89.5 299 CYS A CA 1
ATOM 2395 C C . CYS A 1 299 ? -22.953 -4.145 -8 1 89.5 299 CYS A C 1
ATOM 2397 O O . CYS A 1 299 ? -23.031 -5.078 -7.199 1 89.5 299 CYS A O 1
ATOM 2399 N N . SER A 1 300 ? -23.703 -4.082 -9.07 1 80.19 300 SER A N 1
ATOM 2400 C CA . SER A 1 300 ? -24.453 -5.242 -9.531 1 80.19 300 SER A CA 1
ATOM 2401 C C . SER A 1 300 ? -23.859 -5.828 -10.805 1 80.19 300 SER A C 1
ATOM 2403 O O . SER A 1 300 ? -23.172 -5.129 -11.547 1 80.19 300 SER A O 1
ATOM 2405 N N . PHE A 1 301 ? -24.156 -7.031 -11 1 72.56 301 PHE A N 1
ATOM 2406 C CA . PHE A 1 301 ? -23.625 -7.727 -12.164 1 72.56 301 PHE A CA 1
ATOM 2407 C C . PHE A 1 301 ? -24.25 -7.199 -13.445 1 72.56 301 PHE A C 1
ATOM 2409 O O . PHE A 1 301 ? -25.453 -6.918 -13.484 1 72.56 301 PHE A O 1
ATOM 2416 N N . PRO A 1 302 ? -23.484 -6.973 -14.531 1 74.56 302 PRO A N 1
ATOM 2417 C CA . PRO A 1 302 ? -22.047 -7.23 -14.633 1 74.56 302 PRO A CA 1
ATOM 2418 C C . PRO A 1 302 ? -21.203 -6.059 -14.133 1 74.56 302 PRO A C 1
ATOM 2420 O O . PRO A 1 302 ? -21.562 -4.898 -14.344 1 74.56 302 PRO A O 1
ATOM 2423 N N . LEU A 1 303 ? -20.203 -6.539 -13.414 1 78.62 303 LEU A N 1
ATOM 2424 C CA . LEU A 1 303 ? -19.266 -5.52 -12.969 1 78.62 303 LEU A CA 1
ATOM 2425 C C . LEU A 1 303 ? -18.312 -5.125 -14.102 1 78.62 303 LEU A C 1
ATOM 2427 O O . LEU A 1 303 ? -17.594 -5.965 -14.625 1 78.62 303 LEU A O 1
ATOM 2431 N N . ASN A 1 304 ? -18.453 -3.988 -14.578 1 73.25 304 ASN A N 1
ATOM 2432 C CA . ASN A 1 304 ? -17.641 -3.514 -15.688 1 73.25 304 ASN A CA 1
ATOM 2433 C C . ASN A 1 304 ? -16.312 -2.941 -15.203 1 73.25 304 ASN A C 1
ATOM 2435 O O . ASN A 1 304 ? -16.109 -2.746 -14.008 1 73.25 304 ASN A O 1
ATOM 2439 N N . ASN A 1 305 ? -15.445 -2.705 -16.203 1 72.38 305 ASN A N 1
ATOM 2440 C CA . ASN A 1 305 ? -14.094 -2.242 -15.922 1 72.38 305 ASN A CA 1
ATOM 2441 C C . ASN A 1 305 ? -14.102 -0.896 -15.203 1 72.38 305 ASN A C 1
ATOM 2443 O O . ASN A 1 305 ? -13.234 -0.63 -14.367 1 72.38 305 ASN A O 1
ATOM 2447 N N . HIS A 1 306 ? -15.094 -0.096 -15.391 1 77.5 306 HIS A N 1
ATOM 2448 C CA . HIS A 1 306 ? -15.133 1.242 -14.805 1 77.5 306 HIS A CA 1
ATOM 2449 C C . HIS A 1 306 ? -15.469 1.189 -13.32 1 77.5 306 HIS A C 1
ATOM 2451 O O . HIS A 1 306 ? -15.297 2.178 -12.609 1 77.5 306 HIS A O 1
ATOM 2457 N N . MET A 1 307 ? -15.898 -0.066 -12.953 1 86.19 307 MET A N 1
ATOM 2458 C CA . MET A 1 307 ? -16.312 -0.196 -11.562 1 86.19 307 MET A CA 1
ATOM 2459 C C . MET A 1 307 ? -15.148 -0.687 -10.695 1 86.19 307 MET A C 1
ATOM 2461 O O . MET A 1 307 ? -15.32 -0.906 -9.492 1 86.19 307 MET A O 1
ATOM 2465 N N . ASN A 1 308 ? -13.984 -0.807 -11.258 1 89 308 ASN A N 1
ATOM 2466 C CA . ASN A 1 308 ? -12.758 -1.144 -10.539 1 89 308 ASN A CA 1
ATOM 2467 C C . ASN A 1 308 ? -13.008 -2.209 -9.477 1 89 308 ASN A C 1
ATOM 2469 O O . ASN A 1 308 ? -12.602 -2.049 -8.328 1 89 308 ASN A O 1
ATOM 2473 N N . ALA A 1 309 ? -13.656 -3.291 -9.883 1 90.5 309 ALA A N 1
ATOM 2474 C CA . ALA A 1 309 ? -14.07 -4.32 -8.93 1 90.5 309 ALA A CA 1
ATOM 2475 C C . ALA A 1 309 ? -12.891 -5.207 -8.547 1 90.5 309 ALA A C 1
ATOM 2477 O O . ALA A 1 309 ? -12.086 -5.594 -9.398 1 90.5 309 ALA A O 1
ATOM 2478 N N . THR A 1 310 ? -12.742 -5.426 -7.242 1 91 310 THR A N 1
ATOM 2479 C CA . THR A 1 310 ? -11.789 -6.43 -6.785 1 91 310 THR A CA 1
ATOM 2480 C C . THR A 1 310 ? -12.273 -7.836 -7.133 1 91 310 THR A C 1
ATOM 2482 O O . THR A 1 310 ? -13.461 -8.039 -7.402 1 91 310 THR A O 1
ATOM 2485 N N . ASN A 1 311 ? -11.344 -8.797 -7.145 1 87.38 311 ASN A N 1
ATOM 2486 C CA . ASN A 1 311 ? -11.75 -10.188 -7.336 1 87.38 311 ASN A CA 1
ATOM 2487 C C . ASN A 1 311 ? -12.781 -10.617 -6.293 1 87.38 311 ASN A C 1
ATOM 2489 O O . ASN A 1 311 ? -13.742 -11.312 -6.617 1 87.38 311 ASN A O 1
ATOM 2493 N N . HIS A 1 312 ? -12.586 -10.148 -5.109 1 92.5 312 HIS A N 1
ATOM 2494 C CA . HIS A 1 312 ? -13.531 -10.469 -4.043 1 92.5 312 HIS A CA 1
ATOM 2495 C C . HIS A 1 312 ? -14.922 -9.93 -4.363 1 92.5 312 HIS A C 1
ATOM 2497 O O . HIS A 1 312 ? -15.922 -10.625 -4.176 1 92.5 312 HIS A O 1
ATOM 2503 N N . ALA A 1 313 ? -14.922 -8.695 -4.793 1 92.62 313 ALA A N 1
ATOM 2504 C CA . ALA A 1 313 ? -16.203 -8.086 -5.125 1 92.62 313 ALA A CA 1
ATOM 2505 C C . ALA A 1 313 ? -16.922 -8.875 -6.211 1 92.62 313 ALA A C 1
ATOM 2507 O O . ALA A 1 313 ? -18.156 -9.016 -6.176 1 92.62 313 ALA A O 1
ATOM 2508 N N . ILE A 1 314 ? -16.234 -9.297 -7.156 1 86.75 314 ILE A N 1
ATOM 2509 C CA . ILE A 1 314 ? -16.812 -10.086 -8.242 1 86.75 314 ILE A CA 1
ATOM 2510 C C . ILE A 1 314 ? -17.422 -11.367 -7.688 1 86.75 314 ILE A C 1
ATOM 2512 O O . ILE A 1 314 ? -18.578 -11.688 -7.988 1 86.75 314 ILE A O 1
ATOM 2516 N N . VAL A 1 315 ? -16.656 -12.07 -6.863 1 85.62 315 VAL A N 1
ATOM 2517 C CA . VAL A 1 315 ? -17.125 -13.32 -6.281 1 85.62 315 VAL A CA 1
ATOM 2518 C C . VAL A 1 315 ? -18.344 -13.055 -5.402 1 85.62 315 VAL A C 1
ATOM 2520 O O . VAL A 1 315 ? -19.344 -13.773 -5.48 1 85.62 315 VAL A O 1
ATOM 2523 N N . GLN A 1 316 ? -18.219 -12.07 -4.574 1 90 316 GLN A N 1
ATOM 2524 C CA . GLN A 1 316 ? -19.312 -11.719 -3.67 1 90 316 GLN A CA 1
ATOM 2525 C C . GLN A 1 316 ? -20.594 -11.414 -4.445 1 90 316 GLN A C 1
ATOM 2527 O O . GLN A 1 316 ? -21.672 -11.836 -4.051 1 90 316 GLN A O 1
ATOM 2532 N N . THR A 1 317 ? -20.469 -10.594 -5.457 1 86.88 317 THR A N 1
ATOM 2533 C CA . THR A 1 317 ? -21.625 -10.227 -6.277 1 86.88 317 THR A CA 1
ATOM 2534 C C . THR A 1 317 ? -22.234 -11.461 -6.922 1 86.88 317 THR A C 1
ATOM 2536 O O . THR A 1 317 ? -23.469 -11.578 -6.996 1 86.88 317 THR A O 1
ATOM 2539 N N . LEU A 1 318 ? -21.406 -12.312 -7.332 1 81.75 318 LEU A N 1
ATOM 2540 C CA . LEU A 1 318 ? -21.906 -13.539 -7.961 1 81.75 318 LEU A CA 1
ATOM 2541 C C . LEU A 1 318 ? -22.641 -14.406 -6.949 1 81.75 318 LEU A C 1
ATOM 2543 O O . LEU A 1 318 ? -23.703 -14.953 -7.25 1 81.75 318 LEU A O 1
ATOM 2547 N N . VAL A 1 319 ? -22.062 -14.594 -5.824 1 84.56 319 VAL A N 1
ATOM 2548 C CA . VAL A 1 319 ? -22.719 -15.375 -4.777 1 84.56 319 VAL A CA 1
ATOM 2549 C C . VAL A 1 319 ? -24.062 -14.758 -4.426 1 84.56 319 VAL A C 1
ATOM 2551 O O . VAL A 1 319 ? -25.047 -15.469 -4.246 1 84.56 319 VAL A O 1
ATOM 2554 N N . HIS A 1 320 ? -24.062 -13.461 -4.34 1 86.81 320 HIS A N 1
ATOM 2555 C CA . HIS A 1 320 ? -25.297 -12.766 -4.02 1 86.81 320 HIS A CA 1
ATOM 2556 C C . HIS A 1 320 ? -26.344 -12.977 -5.102 1 86.81 320 HIS A C 1
ATOM 2558 O O . HIS A 1 320 ? -27.547 -13.055 -4.809 1 86.81 320 HIS A O 1
ATOM 2564 N N . LEU A 1 321 ? -25.938 -12.938 -6.32 1 80.94 321 LEU A N 1
ATOM 2565 C CA . LEU A 1 321 ? -26.844 -13.172 -7.438 1 80.94 321 LEU A CA 1
ATOM 2566 C C . LEU A 1 321 ? -27.469 -14.57 -7.359 1 80.94 321 LEU A C 1
ATOM 2568 O O . LEU A 1 321 ? -28.641 -14.75 -7.68 1 80.94 321 LEU A O 1
ATOM 2572 N N . ILE A 1 322 ? -26.672 -15.531 -6.93 1 76.5 322 ILE A N 1
ATOM 2573 C CA . ILE A 1 322 ? -27.125 -16.906 -6.82 1 76.5 322 ILE A CA 1
ATOM 2574 C C . ILE A 1 322 ? -28.031 -17.062 -5.605 1 76.5 322 ILE A C 1
ATOM 2576 O O . ILE A 1 322 ? -29.094 -17.688 -5.691 1 76.5 322 ILE A O 1
ATOM 2580 N N . ASP A 1 323 ? -27.594 -16.562 -4.477 1 83.38 323 ASP A N 1
ATOM 2581 C CA . ASP A 1 323 ? -28.328 -16.641 -3.217 1 83.38 323 ASP A CA 1
ATOM 2582 C C . ASP A 1 323 ? -28.172 -15.344 -2.418 1 83.38 323 ASP A C 1
ATOM 2584 O O . ASP A 1 323 ? -27.203 -15.18 -1.674 1 83.38 323 ASP A O 1
ATOM 2588 N N . PRO A 1 324 ? -29.109 -14.523 -2.531 1 87.88 324 PRO A N 1
ATOM 2589 C CA . PRO A 1 324 ? -29.016 -13.211 -1.885 1 87.88 324 PRO A CA 1
ATOM 2590 C C . PRO A 1 324 ? -28.984 -13.305 -0.361 1 87.88 324 PRO A C 1
ATOM 2592 O O . PRO A 1 324 ? -28.672 -12.32 0.316 1 87.88 324 PRO A O 1
ATOM 2595 N N . THR A 1 325 ? -29.281 -14.43 0.236 1 89.75 325 THR A N 1
ATOM 2596 C CA . THR A 1 325 ? -29.312 -14.57 1.688 1 89.75 325 THR A CA 1
ATOM 2597 C C . THR A 1 325 ? -27.922 -14.852 2.234 1 89.75 325 THR A C 1
ATOM 2599 O O . THR A 1 325 ? -27.688 -14.727 3.438 1 89.75 325 THR A O 1
ATOM 2602 N N . ARG A 1 326 ? -27.031 -15.195 1.346 1 88.44 326 ARG A N 1
ATOM 2603 C CA . ARG A 1 326 ? -25.703 -15.641 1.788 1 88.44 326 ARG A CA 1
ATOM 2604 C C . ARG A 1 326 ? -24.781 -14.445 2.006 1 88.44 326 ARG A C 1
ATOM 2606 O O . ARG A 1 326 ? -23.844 -14.516 2.809 1 88.44 326 ARG A O 1
ATOM 2613 N N . THR A 1 327 ? -24.984 -13.414 1.272 1 90.94 327 THR A N 1
ATOM 2614 C CA . THR A 1 327 ? -24.141 -12.234 1.379 1 90.94 327 THR A CA 1
ATOM 2615 C C . THR A 1 327 ? -24.844 -11 0.834 1 90.94 327 THR A C 1
ATOM 2617 O O . THR A 1 327 ? -25.781 -11.125 0.044 1 90.94 327 THR A O 1
ATOM 2620 N N . SER A 1 328 ? -24.438 -9.898 1.264 1 90.69 328 SER A N 1
ATOM 2621 C CA . SER A 1 328 ? -24.875 -8.664 0.634 1 90.69 328 SER A CA 1
ATOM 2622 C C . SER A 1 328 ? -24.109 -8.383 -0.646 1 90.69 328 SER A C 1
ATOM 2624 O O . SER A 1 328 ? -23.109 -9.055 -0.938 1 90.69 328 SER A O 1
ATOM 2626 N N . GLU A 1 329 ? -24.594 -7.43 -1.372 1 89.75 329 GLU A N 1
ATOM 2627 C CA . GLU A 1 329 ? -23.859 -6.992 -2.562 1 89.75 329 GLU A CA 1
ATOM 2628 C C . GLU A 1 329 ? -22.562 -6.277 -2.191 1 89.75 329 GLU A C 1
ATOM 2630 O O . GLU A 1 329 ? -22.453 -5.715 -1.1 1 89.75 329 GLU A O 1
ATOM 2635 N N . ALA A 1 330 ? -21.641 -6.359 -3.107 1 93 330 ALA A N 1
ATOM 2636 C CA . ALA A 1 330 ? -20.438 -5.539 -2.938 1 93 330 ALA A CA 1
ATOM 2637 C C . ALA A 1 330 ? -20.797 -4.059 -2.857 1 93 330 ALA A C 1
ATOM 2639 O O . ALA A 1 330 ? -21.812 -3.627 -3.4 1 93 330 ALA A O 1
ATOM 2640 N N . LYS A 1 331 ? -20.016 -3.354 -2.189 1 95.06 331 LYS A N 1
ATOM 2641 C CA . LYS A 1 331 ? -20.328 -1.942 -1.966 1 95.06 331 LYS A CA 1
ATOM 2642 C C . LYS A 1 331 ? -19.391 -1.043 -2.764 1 95.06 331 LYS A C 1
ATOM 2644 O O . LYS A 1 331 ? -18.219 -1.396 -2.996 1 95.06 331 LYS A O 1
ATOM 2649 N N . CYS A 1 332 ? -19.891 0.021 -3.205 1 95.75 332 CYS A N 1
ATOM 2650 C CA . CYS A 1 332 ? -19.078 1.045 -3.846 1 95.75 332 CYS A CA 1
ATOM 2651 C C . CYS A 1 332 ? -18.344 1.892 -2.809 1 95.75 332 CYS A C 1
ATOM 2653 O O . CYS A 1 332 ? -18.984 2.664 -2.082 1 95.75 332 CYS A O 1
ATOM 2655 N N . ALA A 1 333 ? -17.047 1.772 -2.717 1 96.56 333 ALA A N 1
ATOM 2656 C CA . ALA A 1 333 ? -16.234 2.457 -1.707 1 96.56 333 ALA A CA 1
ATOM 2657 C C . ALA A 1 333 ? -14.898 2.906 -2.285 1 96.56 333 ALA A C 1
ATOM 2659 O O . ALA A 1 333 ? -14.508 2.479 -3.373 1 96.56 333 ALA A O 1
ATOM 2660 N N . PRO A 1 334 ? -14.227 3.775 -1.561 1 96.56 334 PRO A N 1
ATOM 2661 C CA . PRO A 1 334 ? -12.93 4.234 -2.064 1 96.56 334 PRO A CA 1
ATOM 2662 C C . PRO A 1 334 ? -11.93 3.094 -2.236 1 96.56 334 PRO A C 1
ATOM 2664 O O . PRO A 1 334 ? -11.758 2.275 -1.329 1 96.56 334 PRO A O 1
ATOM 2667 N N . SER A 1 335 ? -11.32 3.031 -3.447 1 93.81 335 SER A N 1
ATOM 2668 C CA . SER A 1 335 ? -10.234 2.082 -3.689 1 93.81 335 SER A CA 1
ATOM 2669 C C . SER A 1 335 ? -8.875 2.748 -3.535 1 93.81 335 SER A C 1
ATOM 2671 O O . SER A 1 335 ? -7.859 2.064 -3.381 1 93.81 335 SER A O 1
ATOM 2673 N N . ALA A 1 336 ? -8.938 4.016 -3.615 1 95.56 336 ALA A N 1
ATOM 2674 C CA . ALA A 1 336 ? -7.727 4.805 -3.406 1 95.56 336 ALA A CA 1
ATOM 2675 C C . ALA A 1 336 ? -8.047 6.137 -2.73 1 95.56 336 ALA A C 1
ATOM 2677 O O . ALA A 1 336 ? -8.961 6.852 -3.154 1 95.56 336 ALA A O 1
ATOM 2678 N N . LEU A 1 337 ? -7.297 6.414 -1.712 1 96.12 337 LEU A N 1
ATOM 2679 C CA . LEU A 1 337 ? -7.461 7.664 -0.977 1 96.12 337 LEU A CA 1
ATOM 2680 C C . LEU A 1 337 ? -6.164 8.469 -0.969 1 96.12 337 LEU A C 1
ATOM 2682 O O . LEU A 1 337 ? -5.078 7.898 -1.096 1 96.12 337 LEU A O 1
ATOM 2686 N N . ARG A 1 338 ? -6.363 9.688 -0.83 1 95 338 ARG A N 1
ATOM 2687 C CA . ARG A 1 338 ? -5.203 10.57 -0.785 1 95 338 ARG A CA 1
ATOM 2688 C C . ARG A 1 338 ? -5.148 11.336 0.534 1 95 338 ARG A C 1
ATOM 2690 O O . ARG A 1 338 ? -6.184 11.617 1.136 1 95 338 ARG A O 1
ATOM 2697 N N . SER A 1 339 ? -3.922 11.602 0.9 1 91.69 339 SER A N 1
ATOM 2698 C CA . SER A 1 339 ? -3.695 12.398 2.104 1 91.69 339 SER A CA 1
ATOM 2699 C C . SER A 1 339 ? -3.781 13.891 1.803 1 91.69 339 SER A C 1
ATOM 2701 O O . SER A 1 339 ? -3.783 14.297 0.638 1 91.69 339 SER A O 1
ATOM 2703 N N . MET A 1 340 ? -3.926 14.617 2.885 1 88.25 340 MET A N 1
ATOM 2704 C CA . MET A 1 340 ? -3.928 16.078 2.777 1 88.25 340 MET A CA 1
ATOM 2705 C C . MET A 1 340 ? -3.232 16.703 3.977 1 88.25 340 MET A C 1
ATOM 2707 O O . MET A 1 340 ? -3.26 16.156 5.078 1 88.25 340 MET A O 1
ATOM 2711 N N . LYS A 1 341 ? -2.635 17.812 3.695 1 91.12 341 LYS A N 1
ATOM 2712 C CA . LYS A 1 341 ? -2.033 18.562 4.793 1 91.12 341 LYS A CA 1
ATOM 2713 C C . LYS A 1 341 ? -2.928 19.719 5.219 1 91.12 341 LYS A C 1
ATOM 2715 O O . LYS A 1 341 ? -3.547 20.375 4.379 1 91.12 341 LYS A O 1
ATOM 2720 N N . ILE A 1 342 ? -2.963 19.969 6.48 1 90.75 342 ILE A N 1
ATOM 2721 C CA . ILE A 1 342 ? -3.729 21.078 7.039 1 90.75 342 ILE A CA 1
ATOM 2722 C C . ILE A 1 342 ? -2.822 21.938 7.914 1 90.75 342 ILE A C 1
ATOM 2724 O O . ILE A 1 342 ? -2.021 21.422 8.695 1 90.75 342 ILE A O 1
ATOM 2728 N N . LEU A 1 343 ? -2.877 23.219 7.641 1 92.88 343 LEU A N 1
ATOM 2729 C CA . LEU A 1 343 ? -2.17 24.219 8.438 1 92.88 343 LEU A CA 1
ATOM 2730 C C . LEU A 1 343 ? -3.107 24.875 9.453 1 92.88 343 LEU A C 1
ATOM 2732 O O . LEU A 1 343 ? -4.109 25.484 9.07 1 92.88 343 LEU A O 1
ATOM 2736 N N . PHE A 1 344 ? -2.787 24.734 10.75 1 90.25 344 PHE A N 1
ATOM 2737 C CA . PHE A 1 344 ? -3.732 25.25 11.734 1 90.25 344 PHE A CA 1
ATOM 2738 C C . PHE A 1 344 ? -3.004 25.734 12.984 1 90.25 344 PHE A C 1
ATOM 2740 O O . PHE A 1 344 ? -1.803 25.5 13.141 1 90.25 344 PHE A O 1
ATOM 2747 N N . ILE A 1 345 ? -3.703 26.438 13.789 1 88.62 345 ILE A N 1
ATOM 2748 C CA . ILE A 1 345 ? -3.193 26.938 15.062 1 88.62 345 ILE A CA 1
ATOM 2749 C C . ILE A 1 345 ? -3.686 26.062 16.203 1 88.62 345 ILE A C 1
ATOM 2751 O O . ILE A 1 345 ? -4.891 25.828 16.344 1 88.62 345 ILE A O 1
ATOM 2755 N N . ASP A 1 346 ? -2.752 25.578 16.969 1 83.06 346 ASP A N 1
ATOM 2756 C CA . ASP A 1 346 ? -3.152 24.688 18.047 1 83.06 346 ASP A CA 1
ATOM 2757 C C . ASP A 1 346 ? -3.484 25.484 19.312 1 83.06 346 ASP A C 1
ATOM 2759 O O . ASP A 1 346 ? -3.482 26.719 19.297 1 83.06 346 ASP A O 1
ATOM 2763 N N . ASN A 1 347 ? -3.789 24.766 20.391 1 77.44 347 ASN A N 1
ATOM 2764 C CA . ASN A 1 347 ? -4.227 25.391 21.625 1 77.44 347 ASN A CA 1
ATOM 2765 C C . ASN A 1 347 ? -3.109 26.219 22.266 1 77.44 347 ASN A C 1
ATOM 2767 O O . ASN A 1 347 ? -3.373 27.203 22.953 1 77.44 347 ASN A O 1
ATOM 2771 N N . ALA A 1 348 ? -1.9 25.797 22.016 1 77.88 348 ALA A N 1
ATOM 2772 C CA . ALA A 1 348 ? -0.751 26.531 22.531 1 77.88 348 ALA A CA 1
ATOM 2773 C C . ALA A 1 348 ? -0.383 27.703 21.609 1 77.88 348 ALA A C 1
ATOM 2775 O O . ALA A 1 348 ? 0.657 28.328 21.797 1 77.88 348 ALA A O 1
ATOM 2776 N N . GLN A 1 349 ? -1.198 27.938 20.578 1 81.31 349 GLN A N 1
ATOM 2777 C CA . GLN A 1 349 ? -1.048 29.016 19.609 1 81.31 349 GLN A CA 1
ATOM 2778 C C . GLN A 1 349 ? 0.17 28.797 18.719 1 81.31 349 GLN A C 1
ATOM 2780 O O . GLN A 1 349 ? 0.764 29.75 18.219 1 81.31 349 GLN A O 1
ATOM 2785 N N . ASN A 1 350 ? 0.527 27.578 18.672 1 86 350 ASN A N 1
ATOM 2786 C CA . ASN A 1 350 ? 1.523 27.203 17.672 1 86 350 ASN A CA 1
ATOM 2787 C C . ASN A 1 350 ? 0.886 26.969 16.312 1 86 350 ASN A C 1
ATOM 2789 O O . ASN A 1 350 ? -0.283 26.594 16.219 1 86 350 ASN A O 1
ATOM 2793 N N . VAL A 1 351 ? 1.687 27.25 15.344 1 91.62 351 VAL A N 1
ATOM 2794 C CA . VAL A 1 351 ? 1.226 26.938 14 1 91.62 351 VAL A CA 1
ATOM 2795 C C . VAL A 1 351 ? 1.717 25.547 13.602 1 91.62 351 VAL A C 1
ATOM 2797 O O . VAL A 1 351 ? 2.916 25.266 13.656 1 91.62 351 VAL A O 1
ATOM 2800 N N . VAL A 1 352 ? 0.75 24.672 13.242 1 90.94 352 VAL A N 1
ATOM 2801 C CA . VAL A 1 352 ? 1.052 23.281 12.984 1 90.94 352 VAL A CA 1
ATOM 2802 C C . VAL A 1 352 ? 0.654 22.906 11.555 1 90.94 352 VAL A C 1
ATOM 2804 O O . VAL A 1 352 ? -0.458 23.219 11.117 1 90.94 352 VAL A O 1
ATOM 2807 N N . LEU A 1 353 ? 1.604 22.359 10.883 1 92.88 353 LEU A N 1
ATOM 2808 C CA . LEU A 1 353 ? 1.352 21.734 9.586 1 92.88 353 LEU A CA 1
ATOM 2809 C C . LEU A 1 353 ? 1.313 20.219 9.711 1 92.88 353 LEU A C 1
ATOM 2811 O O . LEU A 1 353 ? 2.334 19.578 10 1 92.88 353 LEU A O 1
ATOM 2815 N N . LYS A 1 354 ? 0.17 19.641 9.43 1 91.31 354 LYS A N 1
ATOM 2816 C CA . LYS A 1 354 ? 0.029 18.203 9.672 1 91.31 354 LYS A CA 1
ATOM 2817 C C . LYS A 1 354 ? -0.601 17.5 8.469 1 91.31 354 LYS A C 1
ATOM 2819 O O . LYS A 1 354 ? -1.554 18.016 7.879 1 91.31 354 LYS A O 1
ATOM 2824 N N . ARG A 1 355 ? -0.034 16.391 8.195 1 91 355 ARG A N 1
ATOM 2825 C CA . ARG A 1 355 ? -0.576 15.539 7.141 1 91 355 ARG A CA 1
ATOM 2826 C C . ARG A 1 355 ? -1.627 14.586 7.691 1 91 355 ARG A C 1
ATOM 2828 O O . ARG A 1 355 ? -1.38 13.883 8.68 1 91 355 ARG A O 1
ATOM 2835 N N . TYR A 1 356 ? -2.793 14.555 7.105 1 88 356 TYR A N 1
ATOM 2836 C CA . TYR A 1 356 ? -3.848 13.602 7.449 1 88 356 TYR A CA 1
ATOM 2837 C C . TYR A 1 356 ? -4.059 12.594 6.324 1 88 356 TYR A C 1
ATOM 2839 O O . TYR A 1 356 ? -4.262 12.977 5.172 1 88 356 TYR A O 1
ATOM 2847 N N . GLN A 1 357 ? -4.039 11.391 6.77 1 89.25 357 GLN A N 1
ATOM 2848 C CA . GLN A 1 357 ? -4.188 10.328 5.781 1 89.25 357 GLN A CA 1
ATOM 2849 C C . GLN A 1 357 ? -5.652 10.141 5.395 1 89.25 357 GLN A C 1
ATOM 2851 O O . GLN A 1 357 ? -6.555 10.516 6.148 1 89.25 357 GLN A O 1
ATOM 2856 N N . ASP A 1 358 ? -5.898 9.656 4.184 1 92.44 358 ASP A N 1
ATOM 2857 C CA . ASP A 1 358 ? -7.199 9.18 3.721 1 92.44 358 ASP A CA 1
ATOM 2858 C C . ASP A 1 358 ? -8.258 10.273 3.865 1 92.44 358 ASP A C 1
ATOM 2860 O O . ASP A 1 358 ? -9.32 10.039 4.453 1 92.44 358 ASP A O 1
ATOM 2864 N N . MET A 1 359 ? -7.914 11.391 3.266 1 91.5 359 MET A N 1
ATOM 2865 C CA . MET A 1 359 ? -8.805 12.539 3.416 1 91.5 359 MET A CA 1
ATOM 2866 C C . MET A 1 359 ? -9.656 12.734 2.164 1 91.5 359 MET A C 1
ATOM 2868 O O . MET A 1 359 ? -10.758 13.273 2.236 1 91.5 359 MET A O 1
ATOM 2872 N N . GLN A 1 360 ? -9.125 12.273 1.028 1 94.81 360 GLN A N 1
ATOM 2873 C CA . GLN A 1 360 ? -9.773 12.547 -0.253 1 94.81 360 GLN A CA 1
ATOM 2874 C C . GLN A 1 360 ? -9.883 11.273 -1.091 1 94.81 360 GLN A C 1
ATOM 2876 O O . GLN A 1 360 ? -8.93 10.5 -1.188 1 94.81 360 GLN A O 1
ATOM 2881 N N . VAL A 1 361 ? -11.039 11.156 -1.733 1 97.19 361 VAL A N 1
ATOM 2882 C CA . VAL A 1 361 ? -11.234 10 -2.604 1 97.19 361 VAL A CA 1
ATOM 2883 C C . VAL A 1 361 ? -10.578 10.258 -3.959 1 97.19 361 VAL A C 1
ATOM 2885 O O . VAL A 1 361 ? -10.891 11.25 -4.629 1 97.19 361 VAL A O 1
ATOM 2888 N N . ARG A 1 362 ? -9.719 9.375 -4.344 1 96.75 362 ARG A N 1
ATOM 2889 C CA . ARG A 1 362 ? -9.117 9.453 -5.668 1 96.75 362 ARG A CA 1
ATOM 2890 C C . ARG A 1 362 ? -9.836 8.539 -6.652 1 96.75 362 ARG A C 1
ATOM 2892 O O . ARG A 1 362 ? -10.078 8.922 -7.801 1 96.75 362 ARG A O 1
ATOM 2899 N N . GLU A 1 363 ? -10.109 7.355 -6.16 1 96.06 363 GLU A N 1
ATOM 2900 C CA . GLU A 1 363 ? -10.773 6.359 -6.996 1 96.06 363 GLU A CA 1
ATOM 2901 C C . GLU A 1 363 ? -11.789 5.559 -6.195 1 96.06 363 GLU A C 1
ATOM 2903 O O . GLU A 1 363 ? -11.609 5.336 -4.996 1 96.06 363 GLU A O 1
ATOM 2908 N N . CYS A 1 364 ? -12.852 5.262 -6.895 1 95.88 364 CYS A N 1
ATOM 2909 C CA . CYS A 1 364 ? -13.867 4.387 -6.316 1 95.88 364 CYS A CA 1
ATOM 2910 C C . CYS A 1 364 ? -13.859 3.02 -6.988 1 95.88 364 CYS A C 1
ATOM 2912 O O . CYS A 1 364 ? -13.391 2.883 -8.117 1 95.88 364 CYS A O 1
ATOM 2914 N N . GLY A 1 365 ? -14.336 2.037 -6.336 1 95.5 365 GLY A N 1
ATOM 2915 C CA . GLY A 1 365 ? -14.484 0.703 -6.895 1 95.5 365 GLY A CA 1
ATOM 2916 C C . GLY A 1 365 ? -15.414 -0.182 -6.086 1 95.5 365 GLY A C 1
ATOM 2917 O O . GLY A 1 365 ? -15.727 0.122 -4.934 1 95.5 365 GLY A O 1
ATOM 2918 N N . CYS A 1 366 ? -15.898 -1.222 -6.742 1 94.38 366 CYS A N 1
ATOM 2919 C CA . CYS A 1 366 ? -16.703 -2.213 -6.043 1 94.38 366 CYS A CA 1
ATOM 2920 C C . CYS A 1 366 ? -15.836 -3.141 -5.207 1 94.38 366 CYS A C 1
ATOM 2922 O O . CYS A 1 366 ? -14.883 -3.738 -5.723 1 94.38 366 CYS A O 1
ATOM 2924 N N . GLN A 1 367 ? -16.219 -3.182 -3.883 1 93 367 GLN A N 1
ATOM 2925 C CA . GLN A 1 367 ? -15.406 -3.949 -2.943 1 93 367 GLN A CA 1
ATOM 2926 C C . GLN A 1 367 ? -16.281 -4.723 -1.964 1 93 367 GLN A C 1
ATOM 2928 O O . GLN A 1 367 ? -17.438 -4.352 -1.731 1 93 367 GLN A O 1
ATOM 2933 N N . LEU B 1 1 ? -44.938 -33.656 6.461 1 27.69 1 LEU B N 1
ATOM 2934 C CA . LEU B 1 1 ? -44.875 -34.031 5.055 1 27.69 1 LEU B CA 1
ATOM 2935 C C . LEU B 1 1 ? -44.719 -32.781 4.168 1 27.69 1 LEU B C 1
ATOM 2937 O O . LEU B 1 1 ? -44.031 -32.844 3.156 1 27.69 1 LEU B O 1
ATOM 2941 N N . HIS B 1 2 ? -45.531 -31.75 4.438 1 30.66 2 HIS B N 1
ATOM 2942 C CA . HIS B 1 2 ? -45.625 -30.531 3.656 1 30.66 2 HIS B CA 1
ATOM 2943 C C . HIS B 1 2 ? -44.375 -29.672 3.838 1 30.66 2 HIS B C 1
ATOM 2945 O O . HIS B 1 2 ? -44.125 -28.766 3.033 1 30.66 2 HIS B O 1
ATOM 2951 N N . ILE B 1 3 ? -43.812 -29.656 5.109 1 33 3 ILE B N 1
ATOM 2952 C CA . ILE B 1 3 ? -42.656 -28.844 5.426 1 33 3 ILE B CA 1
ATOM 2953 C C . ILE B 1 3 ? -41.469 -29.328 4.609 1 33 3 ILE B C 1
ATOM 2955 O O . ILE B 1 3 ? -40.562 -28.562 4.293 1 33 3 ILE B O 1
ATOM 2959 N N . ASN B 1 4 ? -41.469 -30.641 4.301 1 31.17 4 ASN B N 1
ATOM 2960 C CA . ASN B 1 4 ? -40.406 -31.344 3.582 1 31.17 4 ASN B CA 1
ATOM 2961 C C . ASN B 1 4 ? -40.344 -30.938 2.115 1 31.17 4 ASN B C 1
ATOM 2963 O O . ASN B 1 4 ? -39.312 -31.062 1.472 1 31.17 4 ASN B O 1
ATOM 2967 N N . ALA B 1 5 ? -41.531 -30.641 1.488 1 33.41 5 ALA B N 1
ATOM 2968 C CA . ALA B 1 5 ? -41.688 -30.344 0.066 1 33.41 5 ALA B CA 1
ATOM 2969 C C . ALA B 1 5 ? -41.062 -28.984 -0.271 1 33.41 5 ALA B C 1
ATOM 2971 O O . ALA B 1 5 ? -40.531 -28.781 -1.358 1 33.41 5 ALA B O 1
ATOM 2972 N N . ILE B 1 6 ? -41.281 -27.969 0.657 1 31.52 6 ILE B N 1
ATOM 2973 C CA . ILE B 1 6 ? -40.781 -26.625 0.407 1 31.52 6 ILE B CA 1
ATOM 2974 C C . ILE B 1 6 ? -39.25 -26.625 0.459 1 31.52 6 ILE B C 1
ATOM 2976 O O . ILE B 1 6 ? -38.594 -25.859 -0.27 1 31.52 6 ILE B O 1
ATOM 2980 N N . TYR B 1 7 ? -38.656 -27.5 1.3 1 34.41 7 TYR B N 1
ATOM 2981 C CA . TYR B 1 7 ? -37.219 -27.719 1.404 1 34.41 7 TYR B CA 1
ATOM 2982 C C . TYR B 1 7 ? -36.656 -28.328 0.128 1 34.41 7 TYR B C 1
ATOM 2984 O O . TYR B 1 7 ? -35.5 -28.094 -0.235 1 34.41 7 TYR B O 1
ATOM 2992 N N . TRP B 1 8 ? -37.469 -29.281 -0.489 1 33.22 8 TRP B N 1
ATOM 2993 C CA . TRP B 1 8 ? -37.062 -29.969 -1.708 1 33.22 8 TRP B CA 1
ATOM 2994 C C . TRP B 1 8 ? -37 -29 -2.887 1 33.22 8 TRP B C 1
ATOM 2996 O O . TRP B 1 8 ? -36.094 -29.078 -3.703 1 33.22 8 TRP B O 1
ATOM 3006 N N . ASN B 1 9 ? -38.094 -28.094 -3.1 1 35.62 9 ASN B N 1
ATOM 3007 C CA . ASN B 1 9 ? -38.156 -27.203 -4.246 1 35.62 9 ASN B CA 1
ATOM 3008 C C . ASN B 1 9 ? -37.094 -26.141 -4.211 1 35.62 9 ASN B C 1
ATOM 3010 O O . ASN B 1 9 ? -36.75 -25.531 -5.238 1 35.62 9 ASN B O 1
ATOM 3014 N N . ARG B 1 10 ? -36.656 -25.703 -2.969 1 34.5 10 ARG B N 1
ATOM 3015 C CA . ARG B 1 10 ? -35.594 -24.734 -2.801 1 34.5 10 ARG B CA 1
ATOM 3016 C C . ARG B 1 10 ? -34.25 -25.328 -3.189 1 34.5 10 ARG B C 1
ATOM 3018 O O . ARG B 1 10 ? -33.344 -24.609 -3.621 1 34.5 10 ARG B O 1
ATOM 3025 N N . ARG B 1 11 ? -34 -26.625 -3.059 1 39.25 11 ARG B N 1
ATOM 3026 C CA . ARG B 1 11 ? -32.844 -27.375 -3.549 1 39.25 11 ARG B CA 1
ATOM 3027 C C . ARG B 1 11 ? -32.812 -27.422 -5.074 1 39.25 11 ARG B C 1
ATOM 3029 O O . ARG B 1 11 ? -31.766 -27.281 -5.691 1 39.25 11 ARG B O 1
ATOM 3036 N N . ARG B 1 12 ? -33.938 -27.875 -5.711 1 38.66 12 ARG B N 1
ATOM 3037 C CA . ARG B 1 12 ? -34.031 -27.969 -7.164 1 38.66 12 ARG B CA 1
ATOM 3038 C C . ARG B 1 12 ? -33.875 -26.609 -7.82 1 38.66 12 ARG B C 1
ATOM 3040 O O . ARG B 1 12 ? -33.281 -26.469 -8.883 1 38.66 12 ARG B O 1
ATOM 3047 N N . LEU B 1 13 ? -34.625 -25.609 -7.27 1 34.75 13 LEU B N 1
ATOM 3048 C CA . LEU B 1 13 ? -34.562 -24.281 -7.871 1 34.75 13 LEU B CA 1
ATOM 3049 C C . LEU B 1 13 ? -33.188 -23.656 -7.668 1 34.75 13 LEU B C 1
ATOM 3051 O O . LEU B 1 13 ? -32.719 -22.828 -8.477 1 34.75 13 LEU B O 1
ATOM 3055 N N . ARG B 1 14 ? -32.469 -23.891 -6.492 1 40.91 14 ARG B N 1
ATOM 3056 C CA . ARG B 1 14 ? -31.062 -23.641 -6.215 1 40.91 14 ARG B CA 1
ATOM 3057 C C . ARG B 1 14 ? -30.172 -24.312 -7.25 1 40.91 14 ARG B C 1
ATOM 3059 O O . ARG B 1 14 ? -29.188 -23.734 -7.715 1 40.91 14 ARG B O 1
ATOM 3066 N N . SER B 1 15 ? -30.469 -25.578 -7.562 1 42 15 SER B N 1
ATOM 3067 C CA . SER B 1 15 ? -29.828 -26.359 -8.609 1 42 15 SER B CA 1
ATOM 3068 C C . SER B 1 15 ? -30.031 -25.734 -9.984 1 42 15 SER B C 1
ATOM 3070 O O . SER B 1 15 ? -29.109 -25.703 -10.805 1 42 15 SER B O 1
ATOM 3072 N N . TRP B 1 16 ? -31.328 -25.5 -10.383 1 38.72 16 TRP B N 1
ATOM 3073 C CA . TRP B 1 16 ? -31.672 -25.016 -11.711 1 38.72 16 TRP B CA 1
ATOM 3074 C C . TRP B 1 16 ? -31.109 -23.609 -11.93 1 38.72 16 TRP B C 1
ATOM 3076 O O . TRP B 1 16 ? -30.578 -23.312 -13 1 38.72 16 TRP B O 1
ATOM 3086 N N . ILE B 1 17 ? -31.406 -22.641 -11.07 1 40.62 17 ILE B N 1
ATOM 3087 C CA . ILE B 1 17 ? -30.812 -21.312 -11.172 1 40.62 17 ILE B CA 1
ATOM 3088 C C . ILE B 1 17 ? -29.297 -21.438 -11.227 1 40.62 17 ILE B C 1
ATOM 3090 O O . ILE B 1 17 ? -28.625 -20.672 -11.938 1 40.62 17 ILE B O 1
ATOM 3094 N N . PHE B 1 18 ? -28.625 -22.328 -10.523 1 44.97 18 PHE B N 1
ATOM 3095 C CA . PHE B 1 18 ? -27.219 -22.703 -10.633 1 44.97 18 PHE B CA 1
ATOM 3096 C C . PHE B 1 18 ? -26.906 -23.25 -12.016 1 44.97 18 PHE B C 1
ATOM 3098 O O . PHE B 1 18 ? -25.844 -23 -12.57 1 44.97 18 PHE B O 1
ATOM 3105 N N . ARG B 1 19 ? -27.703 -24.219 -12.523 1 45.56 19 ARG B N 1
ATOM 3106 C CA . ARG B 1 19 ? -27.375 -24.875 -13.781 1 45.56 19 ARG B CA 1
ATOM 3107 C C . ARG B 1 19 ? -27.234 -23.859 -14.914 1 45.56 19 ARG B C 1
ATOM 3109 O O . ARG B 1 19 ? -26.25 -23.859 -15.656 1 45.56 19 ARG B O 1
ATOM 3116 N N . LYS B 1 20 ? -28.359 -23.266 -15.383 1 48.38 20 LYS B N 1
ATOM 3117 C CA . LYS B 1 20 ? -28.312 -22.391 -16.547 1 48.38 20 LYS B CA 1
ATOM 3118 C C . LYS B 1 20 ? -27.688 -21.047 -16.188 1 48.38 20 LYS B C 1
ATOM 3120 O O . LYS B 1 20 ? -26.812 -20.547 -16.906 1 48.38 20 LYS B O 1
ATOM 3125 N N . GLY B 1 21 ? -28.109 -20.359 -15.219 1 48.97 21 GLY B N 1
ATOM 3126 C CA . GLY B 1 21 ? -27.625 -19.062 -14.734 1 48.97 21 GLY B CA 1
ATOM 3127 C C . GLY B 1 21 ? -26.25 -19.141 -14.102 1 48.97 21 GLY B C 1
ATOM 3128 O O . GLY B 1 21 ? -25.469 -18.203 -14.203 1 48.97 21 GLY B O 1
ATOM 3129 N N . GLY B 1 22 ? -25.953 -20.281 -13.547 1 54.41 22 GLY B N 1
ATOM 3130 C CA . GLY B 1 22 ? -24.672 -20.562 -12.891 1 54.41 22 GLY B CA 1
ATOM 3131 C C . GLY B 1 22 ? -23.516 -20.672 -13.867 1 54.41 22 GLY B C 1
ATOM 3132 O O . GLY B 1 22 ? -22.422 -20.188 -13.586 1 54.41 22 GLY B O 1
ATOM 3133 N N . ALA B 1 23 ? -23.938 -21.297 -15.039 1 59.88 23 ALA B N 1
ATOM 3134 C CA . ALA B 1 23 ? -22.844 -21.453 -16.016 1 59.88 23 ALA B CA 1
ATOM 3135 C C . ALA B 1 23 ? -22.375 -20.094 -16.516 1 59.88 23 ALA B C 1
ATOM 3137 O O . ALA B 1 23 ? -21.156 -19.875 -16.672 1 59.88 23 ALA B O 1
ATOM 3138 N N . ARG B 1 24 ? -23.359 -19.312 -16.844 1 58.31 24 ARG B N 1
ATOM 3139 C CA . ARG B 1 24 ? -22.969 -18 -17.328 1 58.31 24 ARG B CA 1
ATOM 3140 C C . ARG B 1 24 ? -22.219 -17.219 -16.25 1 58.31 24 ARG B C 1
ATOM 3142 O O . ARG B 1 24 ? -21.25 -16.516 -16.531 1 58.31 24 ARG B O 1
ATOM 3149 N N . LEU B 1 25 ? -22.719 -17.375 -15.133 1 62.69 25 LEU B N 1
ATOM 3150 C CA . LEU B 1 25 ? -22.078 -16.688 -14.023 1 62.69 25 LEU B CA 1
ATOM 3151 C C . LEU B 1 25 ? -20.672 -17.234 -13.789 1 62.69 25 LEU B C 1
ATOM 3153 O O . LEU B 1 25 ? -19.734 -16.469 -13.523 1 62.69 25 LEU B O 1
ATOM 3157 N N . GLN B 1 26 ? -20.625 -18.484 -13.969 1 65.56 26 GLN B N 1
ATOM 3158 C CA . GLN B 1 26 ? -19.312 -19.125 -13.844 1 65.56 26 GLN B CA 1
ATOM 3159 C C . GLN B 1 26 ? -18.328 -18.578 -14.867 1 65.56 26 GLN B C 1
ATOM 3161 O O . GLN B 1 26 ? -17.188 -18.281 -14.531 1 65.56 26 GLN B O 1
ATOM 3166 N N . LEU B 1 27 ? -18.891 -18.469 -16.016 1 67.69 27 LEU B N 1
ATOM 3167 C CA . LEU B 1 27 ? -18.031 -17.984 -17.078 1 67.69 27 LEU B CA 1
ATOM 3168 C C . LEU B 1 27 ? -17.562 -16.562 -16.812 1 67.69 27 LEU B C 1
ATOM 3170 O O . LEU B 1 27 ? -16.406 -16.219 -17.062 1 67.69 27 LEU B O 1
ATOM 3174 N N . LYS B 1 28 ? -18.438 -15.945 -16.281 1 63.44 28 LYS B N 1
ATOM 3175 C CA . LYS B 1 28 ? -18.094 -14.547 -16.047 1 63.44 28 LYS B CA 1
ATOM 3176 C C . LYS B 1 28 ? -17.078 -14.414 -14.906 1 63.44 28 LYS B C 1
ATOM 3178 O O . LYS B 1 28 ? -16.188 -13.562 -14.969 1 63.44 28 LYS B O 1
ATOM 3183 N N . ILE B 1 29 ? -17.188 -15.273 -13.992 1 66.94 29 ILE B N 1
ATOM 3184 C CA . ILE B 1 29 ? -16.234 -15.25 -12.891 1 66.94 29 ILE B CA 1
ATOM 3185 C C . ILE B 1 29 ? -14.836 -15.602 -13.406 1 66.94 29 ILE B C 1
ATOM 3187 O O . ILE B 1 29 ? -13.844 -14.969 -13.023 1 66.94 29 ILE B O 1
ATOM 3191 N N . LEU B 1 30 ? -15 -16.516 -14.25 1 72.19 30 LEU B N 1
ATOM 3192 C CA . LEU B 1 30 ? -13.727 -16.953 -14.805 1 72.19 30 LEU B CA 1
ATOM 3193 C C . LEU B 1 30 ? -13.062 -15.852 -15.617 1 72.19 30 LEU B C 1
ATOM 3195 O O . LEU B 1 30 ? -11.852 -15.641 -15.523 1 72.19 30 LEU B O 1
ATOM 3199 N N . GLU B 1 31 ? -13.859 -15.289 -16.359 1 68.38 31 GLU B N 1
ATOM 3200 C CA . GLU B 1 31 ? -13.344 -14.172 -17.156 1 68.38 31 GLU B CA 1
ATOM 3201 C C . GLU B 1 31 ? -12.758 -13.086 -16.266 1 68.38 31 GLU B C 1
ATOM 3203 O O . GLU B 1 31 ? -11.688 -12.539 -16.562 1 68.38 31 GLU B O 1
ATOM 3208 N N . LEU B 1 32 ? -13.484 -12.984 -15.328 1 64.19 32 LEU B N 1
ATOM 3209 C CA . LEU B 1 32 ? -13.07 -11.898 -14.445 1 64.19 32 LEU B CA 1
ATOM 3210 C C . LEU B 1 32 ? -11.773 -12.25 -13.719 1 64.19 32 LEU B C 1
ATOM 3212 O O . LEU B 1 32 ? -10.922 -11.391 -13.508 1 64.19 32 LEU B O 1
ATOM 3216 N N . LEU B 1 33 ? -11.727 -13.5 -13.398 1 66.75 33 LEU B N 1
ATOM 3217 C CA . LEU B 1 33 ? -10.516 -13.945 -12.719 1 66.75 33 LEU B CA 1
ATOM 3218 C C . LEU B 1 33 ? -9.398 -14.227 -13.719 1 66.75 33 LEU B C 1
ATOM 3220 O O . LEU B 1 33 ? -8.258 -14.477 -13.336 1 66.75 33 LEU B O 1
ATOM 3224 N N . GLY B 1 34 ? -9.82 -14.047 -15 1 65.12 34 GLY B N 1
ATOM 3225 C CA . GLY B 1 34 ? -8.836 -14.281 -16.047 1 65.12 34 GLY B CA 1
ATOM 3226 C C . GLY B 1 34 ? -8.562 -15.75 -16.297 1 65.12 34 GLY B C 1
ATOM 3227 O O . GLY B 1 34 ? -7.438 -16.125 -16.625 1 65.12 34 GLY B O 1
ATOM 3228 N N . ILE B 1 35 ? -9.477 -16.516 -15.812 1 65.88 35 ILE B N 1
ATOM 3229 C CA . ILE B 1 35 ? -9.336 -17.953 -16.031 1 65.88 35 ILE B CA 1
ATOM 3230 C C . ILE B 1 35 ? -10.125 -18.359 -17.281 1 65.88 35 ILE B C 1
ATOM 3232 O O . ILE B 1 35 ? -11.289 -17.984 -17.438 1 65.88 35 ILE B O 1
ATOM 3236 N N . GLU B 1 36 ? -9.359 -18.812 -18.312 1 62.72 36 GLU B N 1
ATOM 3237 C CA . GLU B 1 36 ? -10.039 -19.281 -19.516 1 62.72 36 GLU B CA 1
ATOM 3238 C C . GLU B 1 36 ? -10.969 -20.453 -19.203 1 62.72 36 GLU B C 1
ATOM 3240 O O . GLU B 1 36 ? -10.68 -21.266 -18.328 1 62.72 36 GLU B O 1
ATOM 3245 N N . GLN B 1 37 ? -12.203 -20.375 -19.688 1 60.62 37 GLN B N 1
ATOM 3246 C CA . GLN B 1 37 ? -13.156 -21.469 -19.5 1 60.62 37 GLN B CA 1
ATOM 3247 C C . GLN B 1 37 ? -12.555 -22.812 -19.922 1 60.62 37 GLN B C 1
ATOM 3249 O O . GLN B 1 37 ? -12.055 -22.938 -21.047 1 60.62 37 GLN B O 1
ATOM 3254 N N . PRO B 1 38 ? -12.5 -23.656 -18.859 1 59.66 38 PRO B N 1
ATOM 3255 C CA . PRO B 1 38 ? -11.961 -24.953 -19.281 1 59.66 38 PRO B CA 1
ATOM 3256 C C . PRO B 1 38 ? -12.898 -25.703 -20.234 1 59.66 38 PRO B C 1
ATOM 3258 O O . PRO B 1 38 ? -14.117 -25.594 -20.109 1 59.66 38 PRO B O 1
ATOM 3261 N N . GLY B 1 39 ? -12.516 -26 -21.469 1 56.59 39 GLY B N 1
ATOM 3262 C CA . GLY B 1 39 ? -13.289 -26.828 -22.375 1 56.59 39 GLY B CA 1
ATOM 3263 C C . GLY B 1 39 ? -13.695 -28.156 -21.766 1 56.59 39 GLY B C 1
ATOM 3264 O O . GLY B 1 39 ? -13.297 -28.484 -20.641 1 56.59 39 GLY B O 1
ATOM 3265 N N . PRO B 1 40 ? -14.789 -28.75 -22.328 1 53.97 40 PRO B N 1
ATOM 3266 C CA . PRO B 1 40 ? -15.266 -30.062 -21.859 1 53.97 40 PRO B CA 1
ATOM 3267 C C . PRO B 1 40 ? -14.125 -31.031 -21.562 1 53.97 40 PRO B C 1
ATOM 3269 O O . PRO B 1 40 ? -14.258 -31.922 -20.719 1 53.97 40 PRO B O 1
ATOM 3272 N N . SER B 1 41 ? -13.109 -30.938 -22.266 1 52.81 41 SER B N 1
ATOM 3273 C CA . SER B 1 41 ? -12.016 -31.891 -22.172 1 52.81 41 SER B CA 1
ATOM 3274 C C . SER B 1 41 ? -11.094 -31.578 -21 1 52.81 41 SER B C 1
ATOM 3276 O O . SER B 1 41 ? -10.156 -32.312 -20.719 1 52.81 41 SER B O 1
ATOM 3278 N N . ALA B 1 42 ? -11.391 -30.562 -20.312 1 57.69 42 ALA B N 1
ATOM 3279 C CA . ALA B 1 42 ? -10.391 -30.047 -19.375 1 57.69 42 ALA B CA 1
ATOM 3280 C C . ALA B 1 42 ? -10.359 -30.891 -18.094 1 57.69 42 ALA B C 1
ATOM 3282 O O . ALA B 1 42 ? -9.578 -30.609 -17.172 1 57.69 42 ALA B O 1
ATOM 3283 N N . GLY B 1 43 ? -11.242 -31.953 -18.078 1 58.53 43 GLY B N 1
ATOM 3284 C CA . GLY B 1 43 ? -11.18 -32.906 -16.984 1 58.53 43 GLY B CA 1
ATOM 3285 C C . GLY B 1 43 ? -10.055 -33.906 -17.141 1 58.53 43 GLY B C 1
ATOM 3286 O O . GLY B 1 43 ? -9.656 -34.25 -18.25 1 58.53 43 GLY B O 1
ATOM 3287 N N . GLY B 1 44 ? -9.023 -33.844 -16.281 1 65.56 44 GLY B N 1
ATOM 3288 C CA . GLY B 1 44 ? -8 -34.875 -16.188 1 65.56 44 GLY B CA 1
ATOM 3289 C C . GLY B 1 44 ? -6.59 -34.312 -16.266 1 65.56 44 GLY B C 1
ATOM 3290 O O . GLY B 1 44 ? -6.379 -33.25 -16.828 1 65.56 44 GLY B O 1
ATOM 3291 N N . VAL B 1 45 ? -5.805 -34.719 -15.43 1 68.88 45 VAL B N 1
ATOM 3292 C CA . VAL B 1 45 ? -4.398 -34.344 -15.414 1 68.88 45 VAL B CA 1
ATOM 3293 C C . VAL B 1 45 ? -3.65 -35.062 -16.547 1 68.88 45 VAL B C 1
ATOM 3295 O O . VAL B 1 45 ? -3.814 -36.25 -16.734 1 68.88 45 VAL B O 1
ATOM 3298 N N . LYS B 1 46 ? -3.016 -34.281 -17.453 1 68.69 46 LYS B N 1
ATOM 3299 C CA . LYS B 1 46 ? -2.23 -34.844 -18.531 1 68.69 46 LYS B CA 1
ATOM 3300 C C . LYS B 1 46 ? -1.105 -35.75 -18 1 68.69 46 LYS B C 1
ATOM 3302 O O . LYS B 1 46 ? -0.888 -36.844 -18.484 1 68.69 46 LYS B O 1
ATOM 3307 N N . ASP B 1 47 ? -0.457 -35.156 -17.047 1 83.56 47 ASP B N 1
ATOM 3308 C CA . ASP B 1 47 ? 0.695 -35.875 -16.5 1 83.56 47 ASP B CA 1
ATOM 3309 C C . ASP B 1 47 ? 0.638 -35.906 -14.977 1 83.56 47 ASP B C 1
ATOM 3311 O O . ASP B 1 47 ? 0.631 -34.875 -14.32 1 83.56 47 ASP B O 1
ATOM 3315 N N . GLU B 1 48 ? 0.682 -37.094 -14.531 1 86.81 48 GLU B N 1
ATOM 3316 C CA . GLU B 1 48 ? 0.542 -37.281 -13.094 1 86.81 48 GLU B CA 1
ATOM 3317 C C . GLU B 1 48 ? 1.777 -36.781 -12.344 1 86.81 48 GLU B C 1
ATOM 3319 O O . GLU B 1 48 ? 1.671 -36.281 -11.227 1 86.81 48 GLU B O 1
ATOM 3324 N N . LEU B 1 49 ? 2.902 -37 -13.008 1 87.88 49 LEU B N 1
ATOM 3325 C CA . LEU B 1 49 ? 4.129 -36.562 -12.336 1 87.88 49 LEU B CA 1
ATOM 3326 C C . LEU B 1 49 ? 4.16 -35.062 -12.141 1 87.88 49 LEU B C 1
ATOM 3328 O O . LEU B 1 49 ? 4.434 -34.594 -11.039 1 87.88 49 LEU B O 1
ATOM 3332 N N . ALA B 1 50 ? 3.883 -34.375 -13.188 1 91.38 50 ALA B N 1
ATOM 3333 C CA . ALA B 1 50 ? 3.85 -32.906 -13.102 1 91.38 50 ALA B CA 1
ATOM 3334 C C . ALA B 1 50 ? 2.766 -32.438 -12.141 1 91.38 50 ALA B C 1
ATOM 3336 O O . ALA B 1 50 ? 2.998 -31.547 -11.328 1 91.38 50 ALA B O 1
ATOM 3337 N N . SER B 1 51 ? 1.657 -33.094 -12.195 1 92.69 51 SER B N 1
ATOM 3338 C CA . SER B 1 51 ? 0.53 -32.719 -11.359 1 92.69 51 SER B CA 1
ATOM 3339 C C . SER B 1 51 ? 0.835 -32.938 -9.883 1 92.69 51 SER B C 1
ATOM 3341 O O . SER B 1 51 ? 0.492 -32.125 -9.031 1 92.69 51 SER B O 1
ATOM 3343 N N . ARG B 1 52 ? 1.465 -34.062 -9.617 1 91.38 52 ARG B N 1
ATOM 3344 C CA . ARG B 1 52 ? 1.843 -34.344 -8.242 1 91.38 52 ARG B CA 1
ATOM 3345 C C . ARG B 1 52 ? 2.846 -33.344 -7.711 1 91.38 52 ARG B C 1
ATOM 3347 O O . ARG B 1 52 ? 2.727 -32.875 -6.57 1 91.38 52 ARG B O 1
ATOM 3354 N N . PHE B 1 53 ? 3.725 -33.031 -8.555 1 91.88 53 PHE B N 1
ATOM 3355 C CA . PHE B 1 53 ? 4.719 -32.062 -8.156 1 91.88 53 PHE B CA 1
ATOM 3356 C C . PHE B 1 53 ? 4.062 -30.719 -7.875 1 91.88 53 PHE B C 1
ATOM 3358 O O . PHE B 1 53 ? 4.34 -30.078 -6.855 1 91.88 53 PHE B O 1
ATOM 3365 N N . MET B 1 54 ? 3.215 -30.281 -8.734 1 93.56 54 MET B N 1
ATOM 3366 C CA . MET B 1 54 ? 2.525 -29 -8.594 1 93.56 54 MET B CA 1
ATOM 3367 C C . MET B 1 54 ? 1.633 -29 -7.355 1 93.56 54 MET B C 1
ATOM 3369 O O . MET B 1 54 ? 1.537 -27.984 -6.656 1 93.56 54 MET B O 1
ATOM 3373 N N . ALA B 1 55 ? 0.992 -30.094 -7.137 1 92.5 55 ALA B N 1
ATOM 3374 C CA . ALA B 1 55 ? 0.168 -30.219 -5.938 1 92.5 55 ALA B CA 1
ATOM 3375 C C . ALA B 1 55 ? 1.016 -30.094 -4.672 1 92.5 55 ALA B C 1
ATOM 3377 O O . ALA B 1 55 ? 0.596 -29.469 -3.693 1 92.5 55 ALA B O 1
ATOM 3378 N N . GLU B 1 56 ? 2.178 -30.656 -4.77 1 89.62 56 GLU B N 1
ATOM 3379 C CA . GLU B 1 56 ? 3.082 -30.547 -3.627 1 89.62 56 GLU B CA 1
ATOM 3380 C C . GLU B 1 56 ? 3.566 -29.109 -3.443 1 89.62 56 GLU B C 1
ATOM 3382 O O . GLU B 1 56 ? 3.707 -28.641 -2.312 1 89.62 56 GLU B O 1
ATOM 3387 N N . LEU B 1 57 ? 3.83 -28.5 -4.531 1 90.31 57 LEU B N 1
ATOM 3388 C CA . LEU B 1 57 ? 4.199 -27.094 -4.461 1 90.31 57 LEU B CA 1
ATOM 3389 C C . LEU B 1 57 ? 3.113 -26.281 -3.766 1 90.31 57 LEU B C 1
ATOM 3391 O O . LEU B 1 57 ? 3.412 -25.453 -2.896 1 90.31 57 LEU B O 1
ATOM 3395 N N . TYR B 1 58 ? 1.962 -26.5 -4.168 1 91.62 58 TYR B N 1
ATOM 3396 C CA . TYR B 1 58 ? 0.822 -25.797 -3.594 1 91.62 58 TYR B CA 1
ATOM 3397 C C . TYR B 1 58 ? 0.718 -26.062 -2.096 1 91.62 58 TYR B C 1
ATOM 3399 O O . TYR B 1 58 ? 0.552 -25.125 -1.308 1 91.62 58 TYR B O 1
ATOM 3407 N N . ARG B 1 59 ? 0.826 -27.266 -1.715 1 87.81 59 ARG B N 1
ATOM 3408 C CA . ARG B 1 59 ? 0.668 -27.672 -0.319 1 87.81 59 ARG B CA 1
ATOM 3409 C C . ARG B 1 59 ? 1.77 -27.062 0.548 1 87.81 59 ARG B C 1
ATOM 3411 O O . ARG B 1 59 ? 1.57 -26.828 1.742 1 87.81 59 ARG B O 1
ATOM 3418 N N . ASN B 1 60 ? 2.885 -26.844 -0.047 1 83.12 60 ASN B N 1
ATOM 3419 C CA . ASN B 1 60 ? 3.984 -26.234 0.687 1 83.12 60 ASN B CA 1
ATOM 3420 C C . ASN B 1 60 ? 3.773 -24.734 0.855 1 83.12 60 ASN B C 1
ATOM 3422 O O . ASN B 1 60 ? 4.332 -24.125 1.767 1 83.12 60 ASN B O 1
ATOM 3426 N N . LEU B 1 61 ? 3.023 -24.188 0.005 1 83.5 61 LEU B N 1
ATOM 3427 C CA . LEU B 1 61 ? 2.766 -22.75 0.039 1 83.5 61 LEU B CA 1
ATOM 3428 C C . LEU B 1 61 ? 1.606 -22.422 0.975 1 83.5 61 LEU B C 1
ATOM 3430 O O . LEU B 1 61 ? 1.657 -21.438 1.719 1 83.5 61 LEU B O 1
ATOM 3434 N N . GLU B 1 62 ? 0.624 -23.109 0.74 1 80.69 62 GLU B N 1
ATOM 3435 C CA . GLU B 1 62 ? -0.595 -22.859 1.501 1 80.69 62 GLU B CA 1
ATOM 3436 C C . GLU B 1 62 ? -0.783 -23.891 2.607 1 80.69 62 GLU B C 1
ATOM 3438 O O . GLU B 1 62 ? -1.014 -25.062 2.33 1 80.69 62 GLU B O 1
ATOM 3443 N N . LYS B 1 63 ? -0.561 -23.328 3.801 1 72.12 63 LYS B N 1
ATOM 3444 C CA . LYS B 1 63 ? -0.697 -24.234 4.93 1 72.12 63 LYS B CA 1
ATOM 3445 C C . LYS B 1 63 ? -2.164 -24.562 5.199 1 72.12 63 LYS B C 1
ATOM 3447 O O . LYS B 1 63 ? -3.037 -23.719 5.023 1 72.12 63 LYS B O 1
ATOM 3452 N N . ASP B 1 64 ? -2.564 -25.875 5.375 1 67.44 64 ASP B N 1
ATOM 3453 C CA . ASP B 1 64 ? -3.867 -26.328 5.852 1 67.44 64 ASP B CA 1
ATOM 3454 C C . ASP B 1 64 ? -4.895 -26.344 4.723 1 67.44 64 ASP B C 1
ATOM 3456 O O . ASP B 1 64 ? -6.074 -26.062 4.945 1 67.44 64 ASP B O 1
ATOM 3460 N N . VAL B 1 65 ? -4.375 -26.25 3.561 1 74.38 65 VAL B N 1
ATOM 3461 C CA . VAL B 1 65 ? -5.344 -26.297 2.471 1 74.38 65 VAL B CA 1
ATOM 3462 C C . VAL B 1 65 ? -5.473 -27.719 1.953 1 74.38 65 VAL B C 1
ATOM 3464 O O . VAL B 1 65 ? -4.484 -28.453 1.883 1 74.38 65 VAL B O 1
ATOM 3467 N N . GLU B 1 66 ? -6.719 -28.078 1.745 1 81 66 GLU B N 1
ATOM 3468 C CA . GLU B 1 66 ? -7.012 -29.422 1.225 1 81 66 GLU B CA 1
ATOM 3469 C C . GLU B 1 66 ? -7.215 -29.391 -0.288 1 81 66 GLU B C 1
ATOM 3471 O O . GLU B 1 66 ? -7.762 -28.422 -0.826 1 81 66 GLU B O 1
ATOM 3476 N N . LEU B 1 67 ? -6.684 -30.453 -0.885 1 90.06 67 LEU B N 1
ATOM 3477 C CA . LEU B 1 67 ? -6.977 -30.641 -2.301 1 90.06 67 LEU B CA 1
ATOM 3478 C C . LEU B 1 67 ? -8.438 -31.016 -2.51 1 90.06 67 LEU B C 1
ATOM 3480 O O . LEU B 1 67 ? -9.086 -31.547 -1.6 1 90.06 67 LEU B O 1
ATOM 3484 N N . ASN B 1 68 ? -8.953 -30.672 -3.627 1 90.25 68 ASN B N 1
ATOM 3485 C CA . ASN B 1 68 ? -10.273 -31.172 -4 1 90.25 68 ASN B CA 1
ATOM 3486 C C . ASN B 1 68 ? -10.336 -32.688 -3.922 1 90.25 68 ASN B C 1
ATOM 3488 O O . ASN B 1 68 ? -9.375 -33.375 -4.266 1 90.25 68 ASN B O 1
ATOM 3492 N N . PRO B 1 69 ? -11.484 -33.156 -3.465 1 88 69 PRO B N 1
ATOM 3493 C CA . PRO B 1 69 ? -11.625 -34.625 -3.32 1 88 69 PRO B CA 1
ATOM 3494 C C . PRO B 1 69 ? -11.266 -35.375 -4.598 1 88 69 PRO B C 1
ATOM 3496 O O . PRO B 1 69 ? -10.656 -36.438 -4.531 1 88 69 PRO B O 1
ATOM 3499 N N . ALA B 1 70 ? -11.547 -34.844 -5.758 1 86.56 70 ALA B N 1
ATOM 3500 C CA . ALA B 1 70 ? -11.266 -35.5 -7.031 1 86.56 70 ALA B CA 1
ATOM 3501 C C . ALA B 1 70 ? -9.766 -35.594 -7.277 1 86.56 70 ALA B C 1
ATOM 3503 O O . ALA B 1 70 ? -9.32 -36.438 -8.078 1 86.56 70 ALA B O 1
ATOM 3504 N N . TYR B 1 71 ? -9 -34.844 -6.504 1 91.12 71 TYR B N 1
ATOM 3505 C CA . TYR B 1 71 ? -7.566 -34.781 -6.785 1 91.12 71 TYR B CA 1
ATOM 3506 C C . TYR B 1 71 ? -6.754 -35.125 -5.543 1 91.12 71 TYR B C 1
ATOM 3508 O O . TYR B 1 71 ? -5.555 -34.844 -5.477 1 91.12 71 TYR B O 1
ATOM 3516 N N . LYS B 1 72 ? -7.281 -35.719 -4.559 1 89.69 72 LYS B N 1
ATOM 3517 C CA . LYS B 1 72 ? -6.609 -36.094 -3.316 1 89.69 72 LYS B CA 1
ATOM 3518 C C . LYS B 1 72 ? -5.488 -37.094 -3.58 1 89.69 72 LYS B C 1
ATOM 3520 O O . LYS B 1 72 ? -4.504 -37.125 -2.836 1 89.69 72 LYS B O 1
ATOM 3525 N N . TYR B 1 73 ? -5.66 -37.781 -4.719 1 89.19 73 TYR B N 1
ATOM 3526 C CA . TYR B 1 73 ? -4.676 -38.812 -5.047 1 89.19 73 TYR B CA 1
ATOM 3527 C C . TYR B 1 73 ? -3.336 -38.188 -5.422 1 89.19 73 TYR B C 1
ATOM 3529 O O . TYR B 1 73 ? -2.307 -38.875 -5.43 1 89.19 73 TYR B O 1
ATOM 3537 N N . LEU B 1 74 ? -3.33 -36.938 -5.664 1 90.56 74 LEU B N 1
ATOM 3538 C CA . LEU B 1 74 ? -2.102 -36.25 -6.047 1 90.56 74 LEU B CA 1
ATOM 3539 C C . LEU B 1 74 ? -1.237 -35.938 -4.828 1 90.56 74 LEU B C 1
ATOM 3541 O O . LEU B 1 74 ? -0.05 -35.625 -4.961 1 90.56 74 LEU B O 1
ATOM 3545 N N . ALA B 1 75 ? -1.808 -36.062 -3.682 1 85.44 75 ALA B N 1
ATOM 3546 C CA . ALA B 1 75 ? -1.053 -35.781 -2.467 1 85.44 75 ALA B CA 1
ATOM 3547 C C . ALA B 1 75 ? -0.071 -36.875 -2.141 1 85.44 75 ALA B C 1
ATOM 3549 O O . ALA B 1 75 ? -0.461 -38.062 -2.035 1 85.44 75 ALA B O 1
ATOM 3550 N N . SER B 1 76 ? 1.174 -36.656 -2.338 1 75.88 76 SER B N 1
ATOM 3551 C CA . SER B 1 76 ? 2.18 -37.688 -2.08 1 75.88 76 SER B CA 1
ATOM 3552 C C . SER B 1 76 ? 2.793 -37.531 -0.693 1 75.88 76 SER B C 1
ATOM 3554 O O . SER B 1 76 ? 3.383 -38.469 -0.154 1 75.88 76 SER B O 1
ATOM 3556 N N . GLY B 1 77 ? 2.545 -36.531 -0.015 1 68.94 77 GLY B N 1
ATOM 3557 C CA . GLY B 1 77 ? 3.115 -36.312 1.303 1 68.94 77 GLY B CA 1
ATOM 3558 C C . GLY B 1 77 ? 4.578 -35.906 1.26 1 68.94 77 GLY B C 1
ATOM 3559 O O . GLY B 1 77 ? 5.207 -35.719 2.303 1 68.94 77 GLY B O 1
ATOM 3560 N N . GLN B 1 78 ? 5.148 -35.875 0.013 1 72 78 GLN B N 1
ATOM 3561 C CA . GLN B 1 78 ? 6.555 -35.5 -0.08 1 72 78 GLN B CA 1
ATOM 3562 C C . GLN B 1 78 ? 6.734 -34 0.091 1 72 78 GLN B C 1
ATOM 3564 O O . GLN B 1 78 ? 5.883 -33.219 -0.337 1 72 78 GLN B O 1
ATOM 3569 N N . SER B 1 79 ? 7.801 -33.688 0.902 1 74.75 79 SER B N 1
ATOM 3570 C CA . SER B 1 79 ? 8.078 -32.281 1.123 1 74.75 79 SER B CA 1
ATOM 3571 C C . SER B 1 79 ? 9.109 -31.75 0.124 1 74.75 79 SER B C 1
ATOM 3573 O O . SER B 1 79 ? 9.961 -32.5 -0.354 1 74.75 79 SER B O 1
ATOM 3575 N N . ILE B 1 80 ? 8.852 -30.562 -0.333 1 80.62 80 ILE B N 1
ATOM 3576 C CA . ILE B 1 80 ? 9.797 -29.844 -1.18 1 80.62 80 ILE B CA 1
ATOM 3577 C C . ILE B 1 80 ? 10.797 -29.094 -0.308 1 80.62 80 ILE B C 1
ATOM 3579 O O . ILE B 1 80 ? 10.406 -28.406 0.647 1 80.62 80 ILE B O 1
ATOM 3583 N N . SER B 1 81 ? 12.086 -29.281 -0.612 1 82.38 81 SER B N 1
ATOM 3584 C CA . SER B 1 81 ? 13.117 -28.656 0.198 1 82.38 81 SER B CA 1
ATOM 3585 C C . SER B 1 81 ? 13.062 -27.125 0.073 1 82.38 81 SER B C 1
ATOM 3587 O O . SER B 1 81 ? 12.516 -26.609 -0.897 1 82.38 81 SER B O 1
ATOM 3589 N N . ALA B 1 82 ? 13.641 -26.516 1.068 1 82.62 82 ALA B N 1
ATOM 3590 C CA . ALA B 1 82 ? 13.711 -25.062 1.052 1 82.62 82 ALA B CA 1
ATOM 3591 C C . ALA B 1 82 ? 14.516 -24.562 -0.148 1 82.62 82 ALA B C 1
ATOM 3593 O O . ALA B 1 82 ? 14.18 -23.547 -0.753 1 82.62 82 ALA B O 1
ATOM 3594 N N . ALA B 1 83 ? 15.516 -25.234 -0.469 1 81.19 83 ALA B N 1
ATOM 3595 C CA . ALA B 1 83 ? 16.375 -24.859 -1.597 1 81.19 83 ALA B CA 1
ATOM 3596 C C . ALA B 1 83 ? 15.594 -24.922 -2.912 1 81.19 83 ALA B C 1
ATOM 3598 O O . ALA B 1 83 ? 15.742 -24.047 -3.768 1 81.19 83 ALA B O 1
ATOM 3599 N N . GLU B 1 84 ? 14.781 -25.891 -2.99 1 83.5 84 GLU B N 1
ATOM 3600 C CA . GLU B 1 84 ? 13.977 -26.047 -4.199 1 83.5 84 GLU B CA 1
ATOM 3601 C C . GLU B 1 84 ? 12.938 -24.953 -4.316 1 83.5 84 GLU B C 1
ATOM 3603 O O . GLU B 1 84 ? 12.719 -24.406 -5.398 1 83.5 84 GLU B O 1
ATOM 3608 N N . ARG B 1 85 ? 12.414 -24.594 -3.227 1 83.94 85 ARG B N 1
ATOM 3609 C CA . ARG B 1 85 ? 11.414 -23.531 -3.205 1 83.94 85 ARG B CA 1
ATOM 3610 C C . ARG B 1 85 ? 12.023 -22.203 -3.641 1 83.94 85 ARG B C 1
ATOM 3612 O O . ARG B 1 85 ? 11.398 -21.453 -4.398 1 83.94 85 ARG B O 1
ATOM 3619 N N . LYS B 1 86 ? 13.109 -22.016 -3.131 1 83.62 86 LYS B N 1
ATOM 3620 C CA . LYS B 1 86 ? 13.812 -20.781 -3.482 1 83.62 86 LYS B CA 1
ATOM 3621 C C . LYS B 1 86 ? 14.195 -20.766 -4.961 1 83.62 86 LYS B C 1
ATOM 3623 O O . LYS B 1 86 ? 14.062 -19.75 -5.633 1 83.62 86 LYS B O 1
ATOM 3628 N N . ALA B 1 87 ? 14.547 -21.906 -5.367 1 83.38 87 ALA B N 1
ATOM 3629 C CA . ALA B 1 87 ? 14.984 -22 -6.758 1 83.38 87 ALA B CA 1
ATOM 3630 C C . ALA B 1 87 ? 13.844 -21.688 -7.719 1 83.38 87 ALA B C 1
ATOM 3632 O O . ALA B 1 87 ? 14.047 -21.031 -8.742 1 83.38 87 ALA B O 1
ATOM 3633 N N . ILE B 1 88 ? 12.719 -22.094 -7.32 1 87.81 88 ILE B N 1
ATOM 3634 C CA . ILE B 1 88 ? 11.594 -21.922 -8.242 1 87.81 88 ILE B CA 1
ATOM 3635 C C . ILE B 1 88 ? 10.922 -20.578 -7.977 1 87.81 88 ILE B C 1
ATOM 3637 O O . ILE B 1 88 ? 9.891 -20.266 -8.578 1 87.81 88 ILE B O 1
ATOM 3641 N N . GLU B 1 89 ? 11.477 -19.844 -7.055 1 87.44 89 GLU B N 1
ATOM 3642 C CA . GLU B 1 89 ? 10.969 -18.531 -6.711 1 87.44 89 GLU B CA 1
ATOM 3643 C C . GLU B 1 89 ? 9.508 -18.594 -6.277 1 87.44 89 GLU B C 1
ATOM 3645 O O . GLU B 1 89 ? 8.68 -17.797 -6.727 1 87.44 89 GLU B O 1
ATOM 3650 N N . LEU B 1 90 ? 9.266 -19.531 -5.488 1 83.25 90 LEU B N 1
ATOM 3651 C CA . LEU B 1 90 ? 7.891 -19.828 -5.082 1 83.25 90 LEU B CA 1
ATOM 3652 C C . LEU B 1 90 ? 7.273 -18.625 -4.375 1 83.25 90 LEU B C 1
ATOM 3654 O O . LEU B 1 90 ? 6.09 -18.328 -4.555 1 83.25 90 LEU B O 1
ATOM 3658 N N . GLY B 1 91 ? 8.008 -17.859 -3.691 1 82.81 91 GLY B N 1
ATOM 3659 C CA . GLY B 1 91 ? 7.504 -16.719 -2.934 1 82.81 91 GLY B CA 1
ATOM 3660 C C . GLY B 1 91 ? 7.199 -15.508 -3.799 1 82.81 91 GLY B C 1
ATOM 3661 O O . GLY B 1 91 ? 6.289 -14.734 -3.494 1 82.81 91 GLY B O 1
ATOM 3662 N N . GLU B 1 92 ? 7.875 -15.414 -4.863 1 88.69 92 GLU B N 1
ATOM 3663 C CA . GLU B 1 92 ? 7.781 -14.211 -5.691 1 88.69 92 GLU B CA 1
ATOM 3664 C C . GLU B 1 92 ? 6.895 -14.453 -6.91 1 88.69 92 GLU B C 1
ATOM 3666 O O . GLU B 1 92 ? 6.355 -13.508 -7.488 1 88.69 92 GLU B O 1
ATOM 3671 N N . ALA B 1 93 ? 6.785 -15.695 -7.227 1 92.94 93 ALA B N 1
ATOM 3672 C CA . ALA B 1 93 ? 6.055 -16.016 -8.453 1 92.94 93 ALA B CA 1
ATOM 3673 C C . ALA B 1 93 ? 4.559 -15.789 -8.273 1 92.94 93 ALA B C 1
ATOM 3675 O O . ALA B 1 93 ? 3.984 -16.172 -7.246 1 92.94 93 ALA B O 1
ATOM 3676 N N . ASP B 1 94 ? 3.99 -15.188 -9.289 1 91.38 94 ASP B N 1
ATOM 3677 C CA . ASP B 1 94 ? 2.539 -15.031 -9.312 1 91.38 94 ASP B CA 1
ATOM 3678 C C . ASP B 1 94 ? 1.871 -16.203 -10.016 1 91.38 94 ASP B C 1
ATOM 3680 O O . ASP B 1 94 ? 0.728 -16.547 -9.711 1 91.38 94 ASP B O 1
ATOM 3684 N N . THR B 1 95 ? 2.598 -16.734 -10.922 1 92.38 95 THR B N 1
ATOM 3685 C CA . THR B 1 95 ? 2.1 -17.875 -11.672 1 92.38 95 THR B CA 1
ATOM 3686 C C . THR B 1 95 ? 3.207 -18.891 -11.898 1 92.38 95 THR B C 1
ATOM 3688 O O . THR B 1 95 ? 4.328 -18.531 -12.266 1 92.38 95 THR B O 1
ATOM 3691 N N . ILE B 1 96 ? 2.895 -20.062 -11.586 1 93.81 96 ILE B N 1
ATOM 3692 C CA . ILE B 1 96 ? 3.768 -21.188 -11.914 1 93.81 96 ILE B CA 1
ATOM 3693 C C . ILE B 1 96 ? 3.023 -22.172 -12.812 1 93.81 96 ILE B C 1
ATOM 3695 O O . ILE B 1 96 ? 1.907 -22.594 -12.5 1 93.81 96 ILE B O 1
ATOM 3699 N N . VAL B 1 97 ? 3.609 -22.5 -13.93 1 93.06 97 VAL B N 1
ATOM 3700 C CA . VAL B 1 97 ? 2.945 -23.375 -14.891 1 93.06 97 VAL B CA 1
ATOM 3701 C C . VAL B 1 97 ? 3.824 -24.594 -15.172 1 93.06 97 VAL B C 1
ATOM 3703 O O . VAL B 1 97 ? 5.043 -24.469 -15.32 1 93.06 97 VAL B O 1
ATOM 3706 N N . SER B 1 98 ? 3.182 -25.719 -15.172 1 93.38 98 SER B N 1
ATOM 3707 C CA . SER B 1 98 ? 3.85 -26.922 -15.656 1 93.38 98 SER B CA 1
ATOM 3708 C C . SER B 1 98 ? 3.5 -27.188 -17.125 1 93.38 98 SER B C 1
ATOM 3710 O O . SER B 1 98 ? 2.363 -26.969 -17.547 1 93.38 98 SER B O 1
ATOM 3712 N N . PHE B 1 99 ? 4.469 -27.562 -17.875 1 89.25 99 PHE B N 1
ATOM 3713 C CA . PHE B 1 99 ? 4.195 -27.922 -19.266 1 89.25 99 PHE B CA 1
ATOM 3714 C C . PHE B 1 99 ? 5.031 -29.125 -19.688 1 89.25 99 PHE B C 1
ATOM 3716 O O . PHE B 1 99 ? 6.141 -29.312 -19.188 1 89.25 99 PHE B O 1
ATOM 3723 N N . LEU B 1 100 ? 4.469 -29.844 -20.5 1 87.88 100 LEU B N 1
ATOM 3724 C CA . LEU B 1 100 ? 5.07 -31.109 -20.906 1 87.88 100 LEU B CA 1
ATOM 3725 C C . LEU B 1 100 ? 5.715 -30.984 -22.281 1 87.88 100 LEU B C 1
ATOM 3727 O O . LEU B 1 100 ? 5.18 -30.312 -23.156 1 87.88 100 LEU B O 1
ATOM 3731 N N . PRO B 1 101 ? 6.949 -31.609 -22.297 1 87.94 101 PRO B N 1
ATOM 3732 C CA . PRO B 1 101 ? 7.496 -31.734 -23.656 1 87.94 101 PRO B CA 1
ATOM 3733 C C . PRO B 1 101 ? 6.727 -32.719 -24.516 1 87.94 101 PRO B C 1
ATOM 3735 O O . PRO B 1 101 ? 6.062 -33.625 -23.984 1 87.94 101 PRO B O 1
ATOM 3738 N N . ARG B 1 102 ? 6.824 -32.469 -25.766 1 81.25 102 ARG B N 1
ATOM 3739 C CA . ARG B 1 102 ? 6.309 -33.469 -26.688 1 81.25 102 ARG B CA 1
ATOM 3740 C C . ARG B 1 102 ? 7.152 -34.75 -26.625 1 81.25 102 ARG B C 1
ATOM 3742 O O . ARG B 1 102 ? 8.195 -34.781 -25.969 1 81.25 102 ARG B O 1
ATOM 3749 N N . GLU B 1 103 ? 6.75 -35.75 -27.156 1 75.19 103 GLU B N 1
ATOM 3750 C CA . GLU B 1 103 ? 7.477 -37.031 -27.109 1 75.19 103 GLU B CA 1
ATOM 3751 C C . GLU B 1 103 ? 8.93 -36.844 -27.531 1 75.19 103 GLU B C 1
ATOM 3753 O O . GLU B 1 103 ? 9.211 -36.125 -28.516 1 75.19 103 GLU B O 1
ATOM 3758 N N . GLY B 1 104 ? 9.781 -37.344 -26.656 1 76.94 104 GLY B N 1
ATOM 3759 C CA . GLY B 1 104 ? 11.211 -37.312 -26.953 1 76.94 104 GLY B CA 1
ATOM 3760 C C . GLY B 1 104 ? 11.586 -38.094 -28.203 1 76.94 104 GLY B C 1
ATOM 3761 O O . GLY B 1 104 ? 11.109 -39.219 -28.406 1 76.94 104 GLY B O 1
ATOM 3762 N N . THR B 1 105 ? 12.344 -37.438 -29.016 1 83.62 105 THR B N 1
ATOM 3763 C CA . THR B 1 105 ? 12.836 -38.094 -30.203 1 83.62 105 THR B CA 1
ATOM 3764 C C . THR B 1 105 ? 14.344 -38.312 -30.125 1 83.62 105 THR B C 1
ATOM 3766 O O . THR B 1 105 ? 15.07 -37.469 -29.609 1 83.62 105 THR B O 1
ATOM 3769 N N . PRO B 1 106 ? 14.68 -39.531 -30.5 1 85.25 106 PRO B N 1
ATOM 3770 C CA . PRO B 1 106 ? 16.125 -39.75 -30.531 1 85.25 106 PRO B CA 1
ATOM 3771 C C . PRO B 1 106 ? 16.859 -38.781 -31.453 1 85.25 106 PRO B C 1
ATOM 3773 O O . PRO B 1 106 ? 16.344 -38.438 -32.531 1 85.25 106 PRO B O 1
ATOM 3776 N N . ASP B 1 107 ? 17.953 -38.344 -30.969 1 82.31 107 ASP B N 1
ATOM 3777 C CA . ASP B 1 107 ? 18.812 -37.438 -31.75 1 82.31 107 ASP B CA 1
ATOM 3778 C C . ASP B 1 107 ? 20.172 -38.094 -32.031 1 82.31 107 ASP B C 1
ATOM 3780 O O . ASP B 1 107 ? 20.453 -39.188 -31.547 1 82.31 107 ASP B O 1
ATOM 3784 N N . MET B 1 108 ? 20.938 -37.375 -32.906 1 77.94 108 MET B N 1
ATOM 3785 C CA . MET B 1 108 ? 22.266 -37.875 -33.219 1 77.94 108 MET B CA 1
ATOM 3786 C C . MET B 1 108 ? 23.125 -38 -31.953 1 77.94 108 MET B C 1
ATOM 3788 O O . MET B 1 108 ? 22.891 -37.312 -30.969 1 77.94 108 MET B O 1
ATOM 3792 N N . ASP B 1 109 ? 24.062 -38.938 -31.875 1 84.75 109 ASP B N 1
ATOM 3793 C CA . ASP B 1 109 ? 25.062 -39.125 -30.828 1 84.75 109 ASP B CA 1
ATOM 3794 C C . ASP B 1 109 ? 24.391 -39.469 -29.5 1 84.75 109 ASP B C 1
ATOM 3796 O O . ASP B 1 109 ? 24.766 -38.969 -28.453 1 84.75 109 ASP B O 1
ATOM 3800 N N . PHE B 1 110 ? 23.266 -40.281 -29.516 1 88 110 PHE B N 1
ATOM 3801 C CA . PHE B 1 110 ? 22.594 -40.844 -28.344 1 88 110 PHE B CA 1
ATOM 3802 C C . PHE B 1 110 ? 21.781 -39.781 -27.641 1 88 110 PHE B C 1
ATOM 3804 O O . PHE B 1 110 ? 21.375 -39.938 -26.484 1 88 110 PHE B O 1
ATOM 3811 N N . GLY B 1 111 ? 21.609 -38.688 -28.297 1 91.5 111 GLY B N 1
ATOM 3812 C CA . GLY B 1 111 ? 20.844 -37.594 -27.672 1 91.5 111 GLY B CA 1
ATOM 3813 C C . GLY B 1 111 ? 19.344 -37.812 -27.75 1 91.5 111 GLY B C 1
ATOM 3814 O O . GLY B 1 111 ? 18.859 -38.594 -28.594 1 91.5 111 GLY B O 1
ATOM 3815 N N . THR B 1 112 ? 18.641 -37.312 -26.812 1 93.12 112 THR B N 1
ATOM 3816 C CA . THR B 1 112 ? 17.188 -37.281 -26.828 1 93.12 112 THR B CA 1
ATOM 3817 C C . THR B 1 112 ? 16.672 -35.844 -26.938 1 93.12 112 THR B C 1
ATOM 3819 O O . THR B 1 112 ? 16.953 -35 -26.078 1 93.12 112 THR B O 1
ATOM 3822 N N . ARG B 1 113 ? 15.898 -35.594 -27.969 1 92.31 113 ARG B N 1
ATOM 3823 C CA . ARG B 1 113 ? 15.398 -34.25 -28.203 1 92.31 113 ARG B CA 1
ATOM 3824 C C . ARG B 1 113 ? 13.977 -34.094 -27.672 1 92.31 113 ARG B C 1
ATOM 3826 O O . ARG B 1 113 ? 13.102 -34.906 -27.984 1 92.31 113 ARG B O 1
ATOM 3833 N N . LEU B 1 114 ? 13.836 -33.094 -26.859 1 93.44 114 LEU B N 1
ATOM 3834 C CA . LEU B 1 114 ? 12.539 -32.719 -26.297 1 93.44 114 LEU B CA 1
ATOM 3835 C C . LEU B 1 114 ? 12.031 -31.422 -26.891 1 93.44 114 LEU B C 1
ATOM 3837 O O . LEU B 1 114 ? 12.703 -30.391 -26.797 1 93.44 114 LEU B O 1
ATOM 3841 N N . ARG B 1 115 ? 10.875 -31.5 -27.5 1 91.75 115 ARG B N 1
ATOM 3842 C CA . ARG B 1 115 ? 10.281 -30.297 -28.078 1 91.75 115 ARG B CA 1
ATOM 3843 C C . ARG B 1 115 ? 9.164 -29.766 -27.188 1 91.75 115 ARG B C 1
ATOM 3845 O O . ARG B 1 115 ? 8.383 -30.531 -26.625 1 91.75 115 ARG B O 1
ATOM 3852 N N . PHE B 1 116 ? 9.148 -28.453 -27.125 1 90.31 116 PHE B N 1
ATOM 3853 C CA . PHE B 1 116 ? 8.156 -27.812 -26.281 1 90.31 116 PHE B CA 1
ATOM 3854 C C . PHE B 1 116 ? 7.215 -26.938 -27.109 1 90.31 116 PHE B C 1
ATOM 3856 O O . PHE B 1 116 ? 7.617 -26.375 -28.125 1 90.31 116 PHE B O 1
ATOM 3863 N N . ASP B 1 117 ? 5.969 -26.969 -26.609 1 82.19 117 ASP B N 1
ATOM 3864 C CA . ASP B 1 117 ? 4.992 -26.016 -27.141 1 82.19 117 ASP B CA 1
ATOM 3865 C C . ASP B 1 117 ? 4.848 -24.797 -26.234 1 82.19 117 ASP B C 1
ATOM 3867 O O . ASP B 1 117 ? 4.398 -24.922 -25.078 1 82.19 117 ASP B O 1
ATOM 3871 N N . LEU B 1 118 ? 5.234 -23.672 -26.766 1 79.38 118 LEU B N 1
ATOM 3872 C CA . LEU B 1 118 ? 5.289 -22.484 -25.938 1 79.38 118 LEU B CA 1
ATOM 3873 C C . LEU B 1 118 ? 3.955 -21.734 -25.953 1 79.38 118 LEU B C 1
ATOM 3875 O O . LEU B 1 118 ? 3.824 -20.672 -25.344 1 79.38 118 LEU B O 1
ATOM 3879 N N . ASP B 1 119 ? 3.025 -22.219 -26.625 1 73 119 ASP B N 1
ATOM 3880 C CA . ASP B 1 119 ? 1.723 -21.562 -26.609 1 73 119 ASP B CA 1
ATOM 3881 C C . ASP B 1 119 ? 1.11 -21.578 -25.219 1 73 119 ASP B C 1
ATOM 3883 O O . ASP B 1 119 ? 0.255 -20.75 -24.891 1 73 119 ASP B O 1
ATOM 3887 N N . ASP B 1 120 ? 1.722 -22.344 -24.391 1 67.12 120 ASP B N 1
ATOM 3888 C CA . ASP B 1 120 ? 1.165 -22.609 -23.062 1 67.12 120 ASP B CA 1
ATOM 3889 C C . ASP B 1 120 ? 1.717 -21.625 -22.031 1 67.12 120 ASP B C 1
ATOM 3891 O O . ASP B 1 120 ? 1.288 -21.625 -20.875 1 67.12 120 ASP B O 1
ATOM 3895 N N . ILE B 1 121 ? 2.709 -20.875 -22.453 1 73.69 121 ILE B N 1
ATOM 3896 C CA . ILE B 1 121 ? 3.377 -20 -21.484 1 73.69 121 ILE B CA 1
ATOM 3897 C C . ILE B 1 121 ? 2.695 -18.641 -21.469 1 73.69 121 ILE B C 1
ATOM 3899 O O . ILE B 1 121 ? 2.377 -18.078 -22.516 1 73.69 121 ILE B O 1
ATOM 3903 N N . PRO B 1 122 ? 2.412 -18.172 -20.203 1 73.31 122 PRO B N 1
ATOM 3904 C CA . PRO B 1 122 ? 1.789 -16.859 -20.094 1 73.31 122 PRO B CA 1
ATOM 3905 C C . PRO B 1 122 ? 2.594 -15.758 -20.781 1 73.31 122 PRO B C 1
ATOM 3907 O O . PRO B 1 122 ? 3.805 -15.656 -20.578 1 73.31 122 PRO B O 1
ATOM 3910 N N . ARG B 1 123 ? 1.77 -14.953 -21.531 1 69.25 123 ARG B N 1
ATOM 3911 C CA . ARG B 1 123 ? 2.406 -13.852 -22.25 1 69.25 123 ARG B CA 1
ATOM 3912 C C . ARG B 1 123 ? 2.395 -12.578 -21.422 1 69.25 123 ARG B C 1
ATOM 3914 O O . ARG B 1 123 ? 1.464 -12.344 -20.641 1 69.25 123 ARG B O 1
ATOM 3921 N N . GLY B 1 124 ? 3.418 -11.789 -21.469 1 73.69 124 GLY B N 1
ATOM 3922 C CA . GLY B 1 124 ? 3.455 -10.484 -20.828 1 73.69 124 GLY B CA 1
ATOM 3923 C C . GLY B 1 124 ? 3.961 -10.523 -19.406 1 73.69 124 GLY B C 1
ATOM 3924 O O . GLY B 1 124 ? 3.881 -9.531 -18.688 1 73.69 124 GLY B O 1
ATOM 3925 N N . SER B 1 125 ? 4.238 -11.625 -18.906 1 84.94 125 SER B N 1
ATOM 3926 C CA . SER B 1 125 ? 4.793 -11.758 -17.562 1 84.94 125 SER B CA 1
ATOM 3927 C C . SER B 1 125 ? 6.312 -11.883 -17.609 1 84.94 125 SER B C 1
ATOM 3929 O O . SER B 1 125 ? 6.883 -12.25 -18.641 1 84.94 125 SER B O 1
ATOM 3931 N N . ARG B 1 126 ? 6.828 -11.438 -16.578 1 90.81 126 ARG B N 1
ATOM 3932 C CA . ARG B 1 126 ? 8.273 -11.586 -16.484 1 90.81 126 ARG B CA 1
ATOM 3933 C C . ARG B 1 126 ? 8.656 -12.977 -16 1 90.81 126 ARG B C 1
ATOM 3935 O O . ARG B 1 126 ? 8.188 -13.43 -14.953 1 90.81 126 ARG B O 1
ATOM 3942 N N . LEU B 1 127 ? 9.508 -13.609 -16.734 1 93.56 127 LEU B N 1
ATOM 3943 C CA . LEU B 1 127 ? 9.984 -14.938 -16.359 1 93.56 127 LEU B CA 1
ATOM 3944 C C . LEU B 1 127 ? 10.984 -14.852 -15.219 1 93.56 127 LEU B C 1
ATOM 3946 O O . LEU B 1 127 ? 11.977 -14.117 -15.305 1 93.56 127 LEU B O 1
ATOM 3950 N N . LEU B 1 128 ? 10.695 -15.617 -14.188 1 94.81 128 LEU B N 1
ATOM 3951 C CA . LEU B 1 128 ? 11.602 -15.641 -13.047 1 94.81 128 LEU B CA 1
ATOM 3952 C C . LEU B 1 128 ? 12.531 -16.844 -13.117 1 94.81 128 LEU B C 1
ATOM 3954 O O . LEU B 1 128 ? 13.727 -16.734 -12.844 1 94.81 128 LEU B O 1
ATOM 3958 N N . HIS B 1 129 ? 11.945 -17.906 -13.414 1 95.44 129 HIS B N 1
ATOM 3959 C CA . HIS B 1 129 ? 12.664 -19.172 -13.359 1 95.44 129 HIS B CA 1
ATOM 3960 C C . HIS B 1 129 ? 11.984 -20.234 -14.219 1 95.44 129 HIS B C 1
ATOM 3962 O O . HIS B 1 129 ? 10.758 -20.25 -14.344 1 95.44 129 HIS B O 1
ATOM 3968 N N . ALA B 1 130 ? 12.773 -21.125 -14.812 1 95.5 130 ALA B N 1
ATOM 3969 C CA . ALA B 1 130 ? 12.273 -22.297 -15.5 1 95.5 130 ALA B CA 1
ATOM 3970 C C . ALA B 1 130 ? 13.211 -23.484 -15.297 1 95.5 130 ALA B C 1
ATOM 3972 O O . ALA B 1 130 ? 14.438 -23.328 -15.281 1 95.5 130 ALA B O 1
ATOM 3973 N N . GLU B 1 131 ? 12.633 -24.641 -15.195 1 95.75 131 GLU B N 1
ATOM 3974 C CA . GLU B 1 131 ? 13.461 -25.828 -15.016 1 95.75 131 GLU B CA 1
ATOM 3975 C C . GLU B 1 131 ? 12.812 -27.047 -15.672 1 95.75 131 GLU B C 1
ATOM 3977 O O . GLU B 1 131 ? 11.594 -27.094 -15.852 1 95.75 131 GLU B O 1
ATOM 3982 N N . LEU B 1 132 ? 13.641 -27.953 -16.031 1 95.06 132 LEU B N 1
ATOM 3983 C CA . LEU B 1 132 ? 13.25 -29.25 -16.562 1 95.06 132 LEU B CA 1
ATOM 3984 C C . LEU B 1 132 ? 13.57 -30.359 -15.578 1 95.06 132 LEU B C 1
ATOM 3986 O O . LEU B 1 132 ? 14.695 -30.453 -15.094 1 95.06 132 LEU B O 1
ATOM 3990 N N . ARG B 1 133 ? 12.539 -31.047 -15.328 1 93.62 133 ARG B N 1
ATOM 3991 C CA . ARG B 1 133 ? 12.695 -32.156 -14.383 1 93.62 133 ARG B CA 1
ATOM 3992 C C . ARG B 1 133 ? 12.562 -33.5 -15.094 1 93.62 133 ARG B C 1
ATOM 3994 O O . ARG B 1 133 ? 11.648 -33.688 -15.898 1 93.62 133 ARG B O 1
ATOM 4001 N N . ILE B 1 134 ? 13.531 -34.375 -14.719 1 93.62 134 ILE B N 1
ATOM 4002 C CA . ILE B 1 134 ? 13.547 -35.719 -15.344 1 93.62 134 ILE B CA 1
ATOM 4003 C C . ILE B 1 134 ? 13.664 -36.781 -14.273 1 93.62 134 ILE B C 1
ATOM 4005 O O . ILE B 1 134 ? 14.5 -36.688 -13.367 1 93.62 134 ILE B O 1
ATOM 4009 N N . SER B 1 135 ? 12.805 -37.719 -14.422 1 91.69 135 SER B N 1
ATOM 4010 C CA . SER B 1 135 ? 12.828 -38.844 -13.477 1 91.69 135 SER B CA 1
ATOM 4011 C C . SER B 1 135 ? 12.961 -40.156 -14.195 1 91.69 135 SER B C 1
ATOM 4013 O O . SER B 1 135 ? 12.508 -40.312 -15.336 1 91.69 135 SER B O 1
ATOM 4015 N N . PHE B 1 136 ? 13.711 -41.062 -13.523 1 91.06 136 PHE B N 1
ATOM 4016 C CA . PHE B 1 136 ? 13.875 -42.438 -14.016 1 91.06 136 PHE B CA 1
ATOM 4017 C C . PHE B 1 136 ? 13.281 -43.438 -13.031 1 91.06 136 PHE B C 1
ATOM 4019 O O . PHE B 1 136 ? 13.445 -43.281 -11.82 1 91.06 136 PHE B O 1
ATOM 4026 N N . ASN B 1 137 ? 12.531 -44.344 -13.492 1 85.38 137 ASN B N 1
ATOM 4027 C CA . ASN B 1 137 ? 11.906 -45.344 -12.625 1 85.38 137 ASN B CA 1
ATOM 4028 C C . ASN B 1 137 ? 12.859 -46.5 -12.328 1 85.38 137 ASN B C 1
ATOM 4030 O O . ASN B 1 137 ? 12.594 -47.312 -11.438 1 85.38 137 ASN B O 1
ATOM 4034 N N . SER B 1 138 ? 14 -46.531 -12.945 1 83.88 138 SER B N 1
ATOM 4035 C CA . SER B 1 138 ? 14.938 -47.625 -12.773 1 83.88 138 SER B CA 1
ATOM 4036 C C . SER B 1 138 ? 15.969 -47.312 -11.688 1 83.88 138 SER B C 1
ATOM 4038 O O . SER B 1 138 ? 16.125 -46.156 -11.289 1 83.88 138 SER B O 1
ATOM 4040 N N . SER B 1 139 ? 16.594 -48.375 -11.18 1 83.38 139 SER B N 1
ATOM 4041 C CA . SER B 1 139 ? 17.672 -48.219 -10.211 1 83.38 139 SER B CA 1
ATOM 4042 C C . SER B 1 139 ? 18.938 -47.719 -10.875 1 83.38 139 SER B C 1
ATOM 4044 O O . SER B 1 139 ? 19.766 -47.094 -10.219 1 83.38 139 SER B O 1
ATOM 4046 N N . LEU B 1 140 ? 19.016 -48.031 -12.148 1 85 140 LEU B N 1
ATOM 4047 C CA . LEU B 1 140 ? 20.156 -47.531 -12.891 1 85 140 LEU B CA 1
ATOM 4048 C C . LEU B 1 140 ? 19.906 -46.094 -13.367 1 85 140 LEU B C 1
ATOM 4050 O O . LEU B 1 140 ? 18.922 -45.844 -14.078 1 85 140 LEU B O 1
ATOM 4054 N N . LYS B 1 141 ? 20.641 -45.219 -12.836 1 89.75 141 LYS B N 1
ATOM 4055 C CA . LYS B 1 141 ? 20.516 -43.812 -13.219 1 89.75 141 LYS B CA 1
ATOM 4056 C C . LYS B 1 141 ? 21.781 -43.312 -13.922 1 89.75 141 LYS B C 1
ATOM 4058 O O . LYS B 1 141 ? 22.875 -43.781 -13.656 1 89.75 141 LYS B O 1
ATOM 4063 N N . PRO B 1 142 ? 21.5 -42.312 -14.875 1 93.12 142 PRO B N 1
ATOM 4064 C CA . PRO B 1 142 ? 22.703 -41.688 -15.398 1 93.12 142 PRO B CA 1
ATOM 4065 C C . PRO B 1 142 ? 23.484 -40.906 -14.336 1 93.12 142 PRO B C 1
ATOM 4067 O O . PRO B 1 142 ? 22.906 -40.5 -13.32 1 93.12 142 PRO B O 1
ATOM 4070 N N . ALA B 1 143 ? 24.781 -40.812 -14.539 1 92 143 ALA B N 1
ATOM 4071 C CA . ALA B 1 143 ? 25.609 -40.031 -13.641 1 92 143 ALA B CA 1
ATOM 4072 C C . ALA B 1 143 ? 25.375 -38.531 -13.852 1 92 143 ALA B C 1
ATOM 4074 O O . ALA B 1 143 ? 25.375 -37.75 -12.898 1 92 143 ALA B O 1
ATOM 4075 N N . ARG B 1 144 ? 25.141 -38.25 -15.086 1 95 144 ARG B N 1
ATOM 4076 C CA . ARG B 1 144 ? 24.984 -36.844 -15.438 1 95 144 ARG B CA 1
ATOM 4077 C C . ARG B 1 144 ? 24.094 -36.688 -16.672 1 95 144 ARG B C 1
ATOM 4079 O O . ARG B 1 144 ? 24.172 -37.469 -17.609 1 95 144 ARG B O 1
ATOM 4086 N N . LEU B 1 145 ? 23.297 -35.688 -16.625 1 95.75 145 LEU B N 1
ATOM 4087 C CA . LEU B 1 145 ? 22.531 -35.25 -17.781 1 95.75 145 LEU B CA 1
ATOM 4088 C C . LEU B 1 145 ? 22.969 -33.844 -18.234 1 95.75 145 LEU B C 1
ATOM 4090 O O . LEU B 1 145 ? 23.172 -32.969 -17.406 1 95.75 145 LEU B O 1
ATOM 4094 N N . THR B 1 146 ? 23.188 -33.719 -19.5 1 95.5 146 THR B N 1
ATOM 4095 C CA . THR B 1 146 ? 23.578 -32.406 -20.047 1 95.5 146 THR B CA 1
ATOM 4096 C C . THR B 1 146 ? 22.562 -31.953 -21.094 1 95.5 146 THR B C 1
ATOM 4098 O O . THR B 1 146 ? 22.109 -32.75 -21.922 1 95.5 146 THR B O 1
ATOM 4101 N N . ALA B 1 147 ? 22.219 -30.719 -21 1 95.31 147 ALA B N 1
ATOM 4102 C CA . ALA B 1 147 ? 21.203 -30.172 -21.891 1 95.31 147 ALA B CA 1
ATOM 4103 C C . ALA B 1 147 ? 21.828 -29.203 -22.891 1 95.31 147 ALA B C 1
ATOM 4105 O O . ALA B 1 147 ? 22.688 -28.391 -22.531 1 95.31 147 ALA B O 1
ATOM 4106 N N . PHE B 1 148 ? 21.328 -29.344 -24.156 1 93.81 148 PHE B N 1
ATOM 4107 C CA . PHE B 1 148 ? 21.75 -28.453 -25.234 1 93.81 148 PHE B CA 1
ATOM 4108 C C . PHE B 1 148 ? 20.547 -27.859 -25.938 1 93.81 148 PHE B C 1
ATOM 4110 O O . PHE B 1 148 ? 19.5 -28.484 -26.031 1 93.81 148 PHE B O 1
ATOM 4117 N N . ILE B 1 149 ? 20.719 -26.641 -26.453 1 92.69 149 ILE B N 1
ATOM 4118 C CA . ILE B 1 149 ? 19.688 -26.047 -27.281 1 92.69 149 ILE B CA 1
ATOM 4119 C C . ILE B 1 149 ? 20.219 -25.828 -28.703 1 92.69 149 ILE B C 1
ATOM 4121 O O . ILE B 1 149 ? 21.375 -25.453 -28.875 1 92.69 149 ILE B O 1
ATOM 4125 N N . PRO B 1 150 ? 19.328 -26.141 -29.609 1 85.75 150 PRO B N 1
ATOM 4126 C CA . PRO B 1 150 ? 19.766 -25.906 -30.984 1 85.75 150 PRO B CA 1
ATOM 4127 C C . PRO B 1 150 ? 19.906 -24.422 -31.312 1 85.75 150 PRO B C 1
ATOM 4129 O O . PRO B 1 150 ? 19.094 -23.609 -30.891 1 85.75 150 PRO B O 1
ATOM 4132 N N . THR B 1 151 ? 21.047 -24.125 -31.797 1 80.5 151 THR B N 1
ATOM 4133 C CA . THR B 1 151 ? 21.25 -22.781 -32.344 1 80.5 151 THR B CA 1
ATOM 4134 C C . THR B 1 151 ? 21.453 -22.844 -33.875 1 80.5 151 THR B C 1
ATOM 4136 O O . THR B 1 151 ? 21.406 -23.922 -34.469 1 80.5 151 THR B O 1
ATOM 4139 N N . ASN B 1 152 ? 21.516 -21.641 -34.625 1 72.94 152 ASN B N 1
ATOM 4140 C CA . ASN B 1 152 ? 21.703 -21.562 -36.062 1 72.94 152 ASN B CA 1
ATOM 4141 C C . ASN B 1 152 ? 22.969 -22.297 -36.5 1 72.94 152 ASN B C 1
ATOM 4143 O O . ASN B 1 152 ? 23.016 -22.875 -37.594 1 72.94 152 ASN B O 1
ATOM 4147 N N . ARG B 1 153 ? 23.969 -22.234 -35.781 1 68.25 153 ARG B N 1
ATOM 4148 C CA . ARG B 1 153 ? 25.234 -22.797 -36.219 1 68.25 153 ARG B CA 1
ATOM 4149 C C . ARG B 1 153 ? 25.516 -24.125 -35.5 1 68.25 153 ARG B C 1
ATOM 4151 O O . ARG B 1 153 ? 25.875 -25.109 -36.156 1 68.25 153 ARG B O 1
ATOM 4158 N N . GLU B 1 154 ? 25.516 -24.109 -34.125 1 77.81 154 GLU B N 1
ATOM 4159 C CA . GLU B 1 154 ? 25.844 -25.266 -33.281 1 77.81 154 GLU B CA 1
ATOM 4160 C C . GLU B 1 154 ? 24.938 -25.344 -32.062 1 77.81 154 GLU B C 1
ATOM 4162 O O . GLU B 1 154 ? 24.188 -24.406 -31.781 1 77.81 154 GLU B O 1
ATOM 4167 N N . SER B 1 155 ? 24.875 -26.531 -31.547 1 85.81 155 SER B N 1
ATOM 4168 C CA . SER B 1 155 ? 24.156 -26.703 -30.281 1 85.81 155 SER B CA 1
ATOM 4169 C C . SER B 1 155 ? 24.906 -26.047 -29.125 1 85.81 155 SER B C 1
ATOM 4171 O O . SER B 1 155 ? 26.141 -26.016 -29.109 1 85.81 155 SER B O 1
ATOM 4173 N N . GLU B 1 156 ? 24.188 -25.297 -28.297 1 90.88 156 GLU B N 1
ATOM 4174 C CA . GLU B 1 156 ? 24.766 -24.625 -27.141 1 90.88 156 GLU B CA 1
ATOM 4175 C C . GLU B 1 156 ? 24.359 -25.328 -25.844 1 90.88 156 GLU B C 1
ATOM 4177 O O . GLU B 1 156 ? 23.203 -25.656 -25.656 1 90.88 156 GLU B O 1
ATOM 4182 N N . ARG B 1 157 ? 25.406 -25.516 -25.031 1 93 157 ARG B N 1
ATOM 4183 C CA . ARG B 1 157 ? 25.141 -26.125 -23.719 1 93 157 ARG B CA 1
ATOM 4184 C C . ARG B 1 157 ? 24.469 -25.141 -22.781 1 93 157 ARG B C 1
ATOM 4186 O O . ARG B 1 157 ? 24.922 -24 -22.625 1 93 157 ARG B O 1
ATOM 4193 N N . ILE B 1 158 ? 23.438 -25.594 -22.156 1 91.62 158 ILE B N 1
ATOM 4194 C CA . ILE B 1 158 ? 22.75 -24.672 -21.25 1 91.62 158 ILE B CA 1
ATOM 4195 C C . ILE B 1 158 ? 22.969 -25.109 -19.812 1 9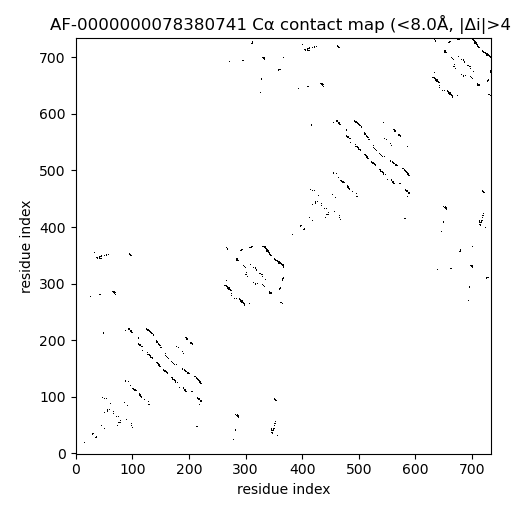1.62 158 ILE B C 1
ATOM 4197 O O . ILE B 1 158 ? 22.859 -24.297 -18.891 1 91.62 158 ILE B O 1
ATOM 4201 N N . GLY B 1 159 ? 23.234 -26.375 -19.578 1 93.06 159 GLY B N 1
ATOM 4202 C CA . GLY B 1 159 ? 23.5 -26.797 -18.203 1 93.06 159 GLY B CA 1
ATOM 4203 C C . GLY B 1 159 ? 23.594 -28.312 -18.062 1 93.06 159 GLY B C 1
ATOM 4204 O O . GLY B 1 159 ? 23.438 -29.047 -19.031 1 93.06 159 GLY B O 1
ATOM 4205 N N . SER B 1 160 ? 24 -28.719 -16.859 1 94.5 160 SER B N 1
ATOM 4206 C CA . SER B 1 160 ? 24.094 -30.141 -16.531 1 94.5 160 SER B CA 1
ATOM 4207 C C . SER B 1 160 ? 23.594 -30.406 -15.117 1 94.5 160 SER B C 1
ATOM 4209 O O . SER B 1 160 ? 23.484 -29.484 -14.297 1 94.5 160 SER B O 1
ATOM 4211 N N . ALA B 1 161 ? 23.094 -31.594 -14.961 1 93.88 161 ALA B N 1
ATOM 4212 C CA . ALA B 1 161 ? 22.609 -32.031 -13.648 1 93.88 161 ALA B CA 1
ATOM 4213 C C . ALA B 1 161 ? 23.172 -33.406 -13.281 1 93.88 161 ALA B C 1
ATOM 4215 O O . ALA B 1 161 ? 23.234 -34.281 -14.133 1 93.88 161 ALA B O 1
ATOM 4216 N N . GLU B 1 162 ? 23.578 -33.438 -11.992 1 91.44 162 GLU B N 1
ATOM 4217 C CA . GLU B 1 162 ? 24.062 -34.719 -11.484 1 91.44 162 GLU B CA 1
ATOM 4218 C C . GLU B 1 162 ? 23.047 -35.344 -10.531 1 91.44 162 GLU B C 1
ATOM 4220 O O . GLU B 1 162 ? 22.219 -34.656 -9.945 1 91.44 162 GLU B O 1
ATOM 4225 N N . TRP B 1 163 ? 23.109 -36.656 -10.531 1 83.38 163 TRP B N 1
ATOM 4226 C CA . TRP B 1 163 ? 22.203 -37.344 -9.641 1 83.38 163 TRP B CA 1
ATOM 4227 C C . TRP B 1 163 ? 22.594 -37.125 -8.18 1 83.38 163 TRP B C 1
ATOM 4229 O O . TRP B 1 163 ? 23.75 -37.281 -7.812 1 83.38 163 TRP B O 1
ATOM 4239 N N . LEU B 1 164 ? 21.594 -36.688 -7.465 1 74.5 164 LEU B N 1
ATOM 4240 C CA . LEU B 1 164 ? 21.797 -36.594 -6.023 1 74.5 164 LEU B CA 1
ATOM 4241 C C . LEU B 1 164 ? 21 -37.656 -5.285 1 74.5 164 LEU B C 1
ATOM 4243 O O . LEU B 1 164 ? 19.766 -37.688 -5.348 1 74.5 164 LEU B O 1
ATOM 4247 N N . ALA B 1 165 ? 21.703 -38.625 -4.645 1 66.81 165 ALA B N 1
ATOM 4248 C CA . ALA B 1 165 ? 21.078 -39.719 -3.949 1 66.81 165 ALA B CA 1
ATOM 4249 C C . ALA B 1 165 ? 20.016 -39.25 -2.965 1 66.81 165 ALA B C 1
ATOM 4251 O O . ALA B 1 165 ? 18.953 -39.844 -2.84 1 66.81 165 ALA B O 1
ATOM 4252 N N . ASN B 1 166 ? 20.297 -38.188 -2.246 1 65.44 166 ASN B N 1
ATOM 4253 C CA . ASN B 1 166 ? 19.375 -37.688 -1.236 1 65.44 166 ASN B CA 1
ATOM 4254 C C . ASN B 1 166 ? 18.5 -36.594 -1.789 1 65.44 166 ASN B C 1
ATOM 4256 O O . ASN B 1 166 ? 17.953 -35.781 -1.028 1 65.44 166 ASN B O 1
ATOM 4260 N N . GLY B 1 167 ? 18.391 -36.688 -3.068 1 64.5 167 GLY B N 1
ATOM 4261 C CA . GLY B 1 167 ? 17.672 -35.562 -3.656 1 64.5 167 GLY B CA 1
ATOM 4262 C C . GLY B 1 167 ? 16.203 -35.875 -3.904 1 64.5 167 GLY B C 1
ATOM 4263 O O . GLY B 1 167 ? 15.633 -36.781 -3.285 1 64.5 167 GLY B O 1
ATOM 4264 N N . SER B 1 168 ? 15.438 -35.062 -4.711 1 65.44 168 SER B N 1
ATOM 4265 C CA . SER B 1 168 ? 14.008 -35.094 -4.996 1 65.44 168 SER B CA 1
ATOM 4266 C C . SER B 1 168 ? 13.648 -36.219 -5.938 1 65.44 168 SER B C 1
ATOM 4268 O O . SER B 1 168 ? 12.477 -36.406 -6.27 1 65.44 168 SER B O 1
ATOM 4270 N N . GLY B 1 169 ? 14.633 -37.031 -6.297 1 77.69 169 GLY B N 1
ATOM 4271 C CA . GLY B 1 169 ? 14.375 -38.125 -7.242 1 77.69 169 GLY B CA 1
ATOM 4272 C C . GLY B 1 169 ? 14.312 -37.625 -8.68 1 77.69 169 GLY B C 1
ATOM 4273 O O . GLY B 1 169 ? 13.992 -38.406 -9.586 1 77.69 169 GLY B O 1
ATOM 4274 N N . HIS B 1 170 ? 14.594 -36.375 -8.875 1 87.44 170 HIS B N 1
ATOM 4275 C CA . HIS B 1 170 ? 14.586 -35.812 -10.219 1 87.44 170 HIS B CA 1
ATOM 4276 C C . HIS B 1 170 ? 15.945 -35.219 -10.562 1 87.44 170 HIS B C 1
ATOM 4278 O O . HIS B 1 170 ? 16.656 -34.719 -9.68 1 87.44 170 HIS B O 1
ATOM 4284 N N . PHE B 1 171 ? 16.328 -35.375 -11.828 1 92.5 171 PHE B N 1
ATOM 4285 C CA . PHE B 1 171 ? 17.297 -34.438 -12.375 1 92.5 171 PHE B CA 1
ATOM 4286 C C . PHE B 1 171 ? 16.656 -33.094 -12.648 1 92.5 171 PHE B C 1
ATOM 4288 O O . PHE B 1 171 ? 15.594 -33 -13.258 1 92.5 171 PHE B O 1
ATOM 4295 N N . VAL B 1 172 ? 17.266 -32.094 -12.094 1 93.62 172 VAL B N 1
ATOM 4296 C CA . VAL B 1 172 ? 16.703 -30.75 -12.289 1 93.62 172 VAL B CA 1
ATOM 4297 C C . VAL B 1 172 ? 17.672 -29.906 -13.125 1 93.62 172 VAL B C 1
ATOM 4299 O O . VAL B 1 172 ? 18.812 -29.672 -12.711 1 93.62 172 VAL B O 1
ATOM 4302 N N . LEU B 1 173 ? 17.234 -29.484 -14.289 1 94.94 173 LEU B N 1
ATOM 4303 C CA . LEU B 1 173 ? 18.047 -28.641 -15.172 1 94.94 173 LEU B CA 1
ATOM 4304 C C . LEU B 1 173 ? 17.438 -27.25 -15.32 1 94.94 173 LEU B C 1
ATOM 4306 O O . LEU B 1 173 ? 16.266 -27.125 -15.641 1 94.94 173 LEU B O 1
ATOM 4310 N N . ASN B 1 174 ? 18.203 -26.266 -15.047 1 95 174 ASN B N 1
ATOM 4311 C CA . ASN B 1 174 ? 17.766 -24.891 -15.25 1 95 174 ASN B CA 1
ATOM 4312 C C . ASN B 1 174 ? 17.656 -24.562 -16.734 1 95 174 ASN B C 1
ATOM 4314 O O . ASN B 1 174 ? 18.641 -24.625 -17.469 1 95 174 ASN B O 1
ATOM 4318 N N . ILE B 1 175 ? 16.484 -24.25 -17.141 1 94.81 175 ILE B N 1
ATOM 4319 C CA . ILE B 1 175 ? 16.312 -23.953 -18.547 1 94.81 175 ILE B CA 1
ATOM 4320 C C . ILE B 1 175 ? 15.805 -22.531 -18.719 1 94.81 175 ILE B C 1
ATOM 4322 O O . ILE B 1 175 ? 15.125 -22.219 -19.703 1 94.81 175 ILE B O 1
ATOM 4326 N N . THR B 1 176 ? 15.984 -21.641 -17.766 1 94.75 176 THR B N 1
ATOM 4327 C CA . THR B 1 176 ? 15.508 -20.266 -17.797 1 94.75 176 THR B CA 1
ATOM 4328 C C . THR B 1 176 ? 16.016 -19.531 -19.031 1 94.75 176 THR B C 1
ATOM 4330 O O . THR B 1 176 ? 15.242 -18.891 -19.75 1 94.75 176 THR B O 1
ATOM 4333 N N . GLU B 1 177 ? 17.266 -19.703 -19.312 1 93.06 177 GLU B N 1
ATOM 4334 C CA . GLU B 1 177 ? 17.859 -19.031 -20.453 1 93.06 177 GLU B CA 1
ATOM 4335 C C . GLU B 1 177 ? 17.266 -19.531 -21.766 1 93.06 177 GLU B C 1
ATOM 4337 O O . GLU B 1 177 ? 17.016 -18.75 -22.688 1 93.06 177 GLU B O 1
ATOM 4342 N N . ALA B 1 178 ? 17.078 -20.781 -21.828 1 93.06 178 ALA B N 1
ATOM 4343 C CA . ALA B 1 178 ? 16.469 -21.359 -23.031 1 93.06 178 ALA B CA 1
ATOM 4344 C C . ALA B 1 178 ? 15.094 -20.766 -23.281 1 93.06 178 ALA B C 1
ATOM 4346 O O . ALA B 1 178 ? 14.781 -20.344 -24.391 1 93.06 178 ALA B O 1
ATOM 4347 N N . LEU B 1 179 ? 14.312 -20.719 -22.25 1 92.25 179 LEU B N 1
ATOM 4348 C CA . LEU B 1 179 ? 12.953 -20.203 -22.391 1 92.25 179 LEU B CA 1
ATOM 4349 C C . LEU B 1 179 ? 12.953 -18.734 -22.797 1 92.25 179 LEU B C 1
ATOM 4351 O O . LEU B 1 179 ? 12.125 -18.312 -23.594 1 92.25 179 LEU B O 1
ATOM 4355 N N . VAL B 1 180 ? 13.852 -17.969 -22.234 1 91.19 180 VAL B N 1
ATOM 4356 C CA . VAL B 1 180 ? 13.984 -16.562 -22.609 1 91.19 180 VAL B CA 1
ATOM 4357 C C . VAL B 1 180 ? 14.297 -16.453 -24.094 1 91.19 180 VAL B C 1
ATOM 4359 O O . VAL B 1 180 ? 13.68 -15.656 -24.812 1 91.19 180 VAL B O 1
ATOM 4362 N N . ARG B 1 181 ? 15.188 -17.203 -24.531 1 89.12 181 ARG B N 1
ATOM 4363 C CA . ARG B 1 181 ? 15.594 -17.156 -25.938 1 89.12 181 ARG B CA 1
ATOM 4364 C C . ARG B 1 181 ? 14.445 -17.562 -26.859 1 89.12 181 ARG B C 1
ATOM 4366 O O . ARG B 1 181 ? 14.219 -16.938 -27.891 1 89.12 181 ARG B O 1
ATOM 4373 N N . TRP B 1 182 ? 13.789 -18.594 -26.484 1 90.31 182 TRP B N 1
ATOM 4374 C CA . TRP B 1 182 ? 12.68 -19.078 -27.297 1 90.31 182 TRP B CA 1
ATOM 4375 C C . TRP B 1 182 ? 11.578 -18.031 -27.406 1 90.31 182 TRP B C 1
ATOM 4377 O O . TRP B 1 182 ? 10.922 -17.906 -28.438 1 90.31 182 TRP B O 1
ATOM 4387 N N . THR B 1 183 ? 11.344 -17.312 -26.328 1 86.38 183 THR B N 1
ATOM 4388 C CA . THR B 1 183 ? 10.281 -16.312 -26.297 1 86.38 183 THR B CA 1
ATOM 4389 C C . THR B 1 183 ? 10.688 -15.055 -27.047 1 86.38 183 THR B C 1
ATOM 4391 O O . THR B 1 183 ? 9.844 -14.383 -27.641 1 86.38 183 THR B O 1
ATOM 4394 N N . ARG B 1 184 ? 11.883 -14.75 -27.031 1 84.62 184 ARG B N 1
ATOM 4395 C CA . ARG B 1 184 ? 12.375 -13.547 -27.672 1 84.62 184 ARG B CA 1
ATOM 4396 C C . ARG B 1 184 ? 12.477 -13.734 -29.188 1 84.62 184 ARG B C 1
ATOM 4398 O O . ARG B 1 184 ? 12.258 -12.797 -29.953 1 84.62 184 ARG B O 1
ATOM 4405 N N . ASN B 1 185 ? 12.906 -14.898 -29.531 1 85.69 185 ASN B N 1
ATOM 4406 C CA . ASN B 1 185 ? 13.094 -15.188 -30.953 1 85.69 185 ASN B CA 1
ATOM 4407 C C . ASN B 1 185 ? 12.32 -16.438 -31.375 1 85.69 185 ASN B C 1
ATOM 4409 O O . ASN B 1 185 ? 12.805 -17.547 -31.203 1 85.69 185 ASN B O 1
ATOM 4413 N N . PRO B 1 186 ? 11.266 -16.188 -32.094 1 81.38 186 PRO B N 1
ATOM 4414 C CA . PRO B 1 186 ? 10.422 -17.328 -32.469 1 81.38 186 PRO B CA 1
ATOM 4415 C C . PRO B 1 186 ? 11.07 -18.203 -33.531 1 81.38 186 PRO B C 1
ATOM 4417 O O . PRO B 1 186 ? 10.57 -19.297 -33.844 1 81.38 186 PRO B O 1
ATOM 4420 N N . ALA B 1 187 ? 12.156 -17.734 -34.031 1 82.94 187 ALA B N 1
ATOM 4421 C CA . ALA B 1 187 ? 12.836 -18.531 -35.031 1 82.94 187 ALA B CA 1
ATOM 4422 C C . ALA B 1 187 ? 13.547 -19.734 -34.406 1 82.94 187 ALA B C 1
ATOM 4424 O O . ALA B 1 187 ? 13.836 -20.719 -35.094 1 82.94 187 ALA B O 1
ATOM 4425 N N . PHE B 1 188 ? 13.805 -19.578 -33.156 1 85.94 188 PHE B N 1
ATOM 4426 C CA . PHE B 1 188 ? 14.469 -20.688 -32.469 1 85.94 188 PHE B CA 1
ATOM 4427 C C . PHE B 1 188 ? 13.484 -21.797 -32.156 1 85.94 188 PHE B C 1
ATOM 4429 O O . PHE B 1 188 ? 12.367 -21.547 -31.703 1 85.94 188 PHE B O 1
ATOM 4436 N N . MET B 1 189 ? 13.875 -22.922 -32.469 1 86.25 189 MET B N 1
ATOM 4437 C CA . MET B 1 189 ? 13.047 -24.078 -32.156 1 86.25 189 MET B CA 1
ATOM 4438 C C . MET B 1 189 ? 13.055 -24.344 -30.641 1 86.25 189 MET B C 1
ATOM 4440 O O . MET B 1 189 ? 14.109 -24.516 -30.047 1 86.25 189 MET B O 1
ATOM 4444 N N . PRO B 1 190 ? 11.922 -24.328 -30.078 1 91.25 190 PRO B N 1
ATOM 4445 C CA . PRO B 1 190 ? 11.883 -24.609 -28.641 1 91.25 190 PRO B CA 1
ATOM 4446 C C . PRO B 1 190 ? 12.125 -26.094 -28.328 1 91.25 190 PRO B C 1
ATOM 4448 O O . PRO B 1 190 ? 11.172 -26.844 -28.125 1 91.25 190 PRO B O 1
ATOM 4451 N N . ALA B 1 191 ? 13.367 -26.406 -28.281 1 92.94 191 ALA B N 1
ATOM 4452 C CA . ALA B 1 191 ? 13.742 -27.797 -28.031 1 92.94 191 ALA B CA 1
ATOM 4453 C C . ALA B 1 191 ? 15 -27.891 -27.172 1 92.94 191 ALA B C 1
ATOM 4455 O O . ALA B 1 191 ? 15.836 -26.984 -27.203 1 92.94 191 ALA B O 1
ATOM 4456 N N . ILE B 1 192 ? 15.078 -28.953 -26.469 1 93.94 192 ILE B N 1
ATOM 4457 C CA . ILE B 1 192 ? 16.25 -29.266 -25.672 1 93.94 192 ILE B CA 1
ATOM 4458 C C . ILE B 1 192 ? 16.734 -30.688 -25.984 1 93.94 192 ILE B C 1
ATOM 4460 O O . ILE B 1 192 ? 15.922 -31.609 -26.047 1 93.94 192 ILE B O 1
ATOM 4464 N N . THR B 1 193 ? 17.969 -30.797 -26.25 1 94.12 193 THR B N 1
ATOM 4465 C CA . THR B 1 193 ? 18.547 -32.125 -26.422 1 94.12 193 THR B CA 1
ATOM 4466 C C . THR B 1 193 ? 19.297 -32.562 -25.156 1 94.12 193 THR B C 1
ATOM 4468 O O . THR B 1 193 ? 20.172 -31.828 -24.672 1 94.12 193 THR B O 1
ATOM 4471 N N . LEU B 1 194 ? 18.984 -33.719 -24.766 1 95.19 194 LEU B N 1
ATOM 4472 C CA . LEU B 1 194 ? 19.594 -34.25 -23.547 1 95.19 194 LEU B CA 1
ATOM 4473 C C . LEU B 1 194 ? 20.594 -35.375 -23.875 1 95.19 194 LEU B C 1
ATOM 4475 O O . LEU B 1 194 ? 20.312 -36.219 -24.703 1 95.19 194 LEU B O 1
ATOM 4479 N N . PHE B 1 195 ? 21.688 -35.25 -23.203 1 94.81 195 PHE B N 1
ATOM 4480 C CA . PHE B 1 195 ? 22.688 -36.281 -23.266 1 94.81 195 PHE B CA 1
ATOM 4481 C C . PHE B 1 195 ? 22.938 -36.906 -21.891 1 94.81 195 PHE B C 1
ATOM 4483 O O . PHE B 1 195 ? 23.078 -36.188 -20.906 1 94.81 195 PHE B O 1
ATOM 4490 N N . ALA B 1 196 ? 22.938 -38.219 -21.875 1 95.12 196 ALA B N 1
ATOM 4491 C CA . ALA B 1 196 ? 23.188 -38.906 -20.625 1 95.12 196 ALA B CA 1
ATOM 4492 C C . ALA B 1 196 ? 24.531 -39.625 -20.641 1 95.12 196 ALA B C 1
ATOM 4494 O O . ALA B 1 196 ? 24.938 -40.188 -21.656 1 95.12 196 ALA B O 1
ATOM 4495 N N . VAL B 1 197 ? 25.203 -39.469 -19.438 1 94.69 197 VAL B N 1
ATOM 4496 C CA . VAL B 1 197 ? 26.469 -40.188 -19.266 1 94.69 197 VAL B CA 1
ATOM 4497 C C . VAL B 1 197 ? 26.359 -41.156 -18.109 1 94.69 197 VAL B C 1
ATOM 4499 O O . VAL B 1 197 ? 25.828 -40.844 -17.047 1 94.69 197 VAL B O 1
ATOM 4502 N N . SER B 1 198 ? 26.875 -42.406 -18.359 1 92.31 198 SER B N 1
ATOM 4503 C CA . SER B 1 198 ? 26.859 -43.438 -17.328 1 92.31 198 SER B CA 1
ATOM 4504 C C . SER B 1 198 ? 27.891 -43.156 -16.25 1 92.31 198 SER B C 1
ATOM 4506 O O . SER B 1 198 ? 28.781 -42.312 -16.438 1 92.31 198 SER B O 1
ATOM 4508 N N . PRO B 1 199 ? 27.719 -43.844 -15.07 1 89.12 199 PRO B N 1
ATOM 4509 C CA . PRO B 1 199 ? 28.75 -43.688 -14.031 1 89.12 199 PRO B CA 1
ATOM 4510 C C . PRO B 1 199 ? 30.141 -44.094 -14.523 1 89.12 199 PRO B C 1
ATOM 4512 O O . PRO B 1 199 ? 31.141 -43.625 -13.969 1 89.12 199 PRO B O 1
ATOM 4515 N N . ARG B 1 200 ? 30.234 -44.812 -15.633 1 92.62 200 ARG B N 1
ATOM 4516 C CA . ARG B 1 200 ? 31.5 -45.25 -16.203 1 92.62 200 ARG B CA 1
ATOM 4517 C C . ARG B 1 200 ? 31.984 -44.25 -17.266 1 92.62 200 ARG B C 1
ATOM 4519 O O . ARG B 1 200 ? 33.031 -44.469 -17.891 1 92.62 200 ARG B O 1
ATOM 4526 N N . GLY B 1 201 ? 31.125 -43.219 -17.562 1 90.88 201 GLY B N 1
ATOM 4527 C CA . GLY B 1 201 ? 31.531 -42.188 -18.484 1 90.88 201 GLY B CA 1
ATOM 4528 C C . GLY B 1 201 ? 31.062 -42.438 -19.906 1 90.88 201 GLY B C 1
ATOM 4529 O O . GLY B 1 201 ? 31.453 -41.719 -20.828 1 90.88 201 GLY B O 1
ATOM 4530 N N . GLU B 1 202 ? 30.234 -43.406 -20.156 1 92.56 202 GLU B N 1
ATOM 4531 C CA . GLU B 1 202 ? 29.75 -43.75 -21.484 1 92.56 202 GLU B CA 1
ATOM 4532 C C . GLU B 1 202 ? 28.5 -42.969 -21.828 1 92.56 202 GLU B C 1
ATOM 4534 O O . GLU B 1 202 ? 27.609 -42.781 -21 1 92.56 202 GLU B O 1
ATOM 4539 N N . LYS B 1 203 ? 28.5 -42.531 -23.031 1 92.19 203 LYS B N 1
ATOM 4540 C CA . LYS B 1 203 ? 27.297 -41.906 -23.531 1 92.19 203 LYS B CA 1
ATOM 4541 C C . LYS B 1 203 ? 26.234 -42.938 -23.891 1 92.19 203 LYS B C 1
ATOM 4543 O O . LYS B 1 203 ? 26.5 -43.875 -24.625 1 92.19 203 LYS B O 1
ATOM 4548 N N . ARG B 1 204 ? 25.078 -42.719 -23.344 1 90.69 204 ARG B N 1
ATOM 4549 C CA . ARG B 1 204 ? 23.953 -43.625 -23.641 1 90.69 204 ARG B CA 1
ATOM 4550 C C . ARG B 1 204 ? 22.672 -42.844 -23.797 1 90.69 204 ARG B C 1
ATOM 4552 O O . ARG B 1 204 ? 22.547 -41.719 -23.312 1 90.69 204 ARG B O 1
ATOM 4559 N N . SER B 1 205 ? 21.828 -43.438 -24.578 1 90.44 205 SER B N 1
ATOM 4560 C CA . SER B 1 205 ? 20.516 -42.844 -24.719 1 90.44 205 SER B CA 1
ATOM 4561 C C . SER B 1 205 ? 19.75 -42.875 -23.406 1 90.44 205 SER B C 1
ATOM 4563 O O . SER B 1 205 ? 20 -43.719 -22.547 1 90.44 205 SER B O 1
ATOM 4565 N N . LEU B 1 206 ? 18.812 -41.938 -23.203 1 92.38 206 LEU B N 1
ATOM 4566 C CA . LEU B 1 206 ? 18 -41.906 -21.984 1 92.38 206 LEU B CA 1
ATOM 4567 C C . LEU B 1 206 ? 17.25 -43.25 -21.828 1 92.38 206 LEU B C 1
ATOM 4569 O O . LEU B 1 206 ? 17.078 -43.719 -20.703 1 92.38 206 LEU B O 1
ATOM 4573 N N . ASP B 1 207 ? 16.938 -43.875 -22.969 1 90.69 207 ASP B N 1
ATOM 4574 C CA . ASP B 1 207 ? 16.141 -45.094 -22.953 1 90.69 207 ASP B CA 1
ATOM 4575 C C . ASP B 1 207 ? 16.922 -46.25 -22.359 1 90.69 207 ASP B C 1
ATOM 4577 O O . ASP B 1 207 ? 16.328 -47.25 -21.938 1 90.69 207 ASP B O 1
ATOM 4581 N N . SER B 1 208 ? 18.203 -46.062 -22.391 1 90.69 208 SER B N 1
ATOM 4582 C CA . SER B 1 208 ? 19.047 -47.125 -21.844 1 90.69 208 SER B CA 1
ATOM 4583 C C . SER B 1 208 ? 18.922 -47.219 -20.328 1 90.69 208 SER B C 1
ATOM 4585 O O . SER B 1 208 ? 19.328 -48.188 -19.719 1 90.69 208 SER B O 1
ATOM 4587 N N . TYR B 1 209 ? 18.344 -46.281 -19.75 1 92.12 209 TYR B N 1
ATOM 4588 C CA . TYR B 1 209 ? 18.234 -46.219 -18.297 1 92.12 209 TYR B CA 1
ATOM 4589 C C . TYR B 1 209 ? 16.812 -46.531 -17.844 1 92.12 209 TYR B C 1
ATOM 4591 O O . TYR B 1 209 ? 16.422 -46.219 -16.719 1 92.12 209 TYR B O 1
ATOM 4599 N N . GLY B 1 210 ? 16.047 -47.125 -18.734 1 90.25 210 GLY B N 1
ATOM 4600 C CA . GLY B 1 210 ? 14.672 -47.5 -18.406 1 90.25 210 GLY B CA 1
ATOM 4601 C C . GLY B 1 210 ? 13.664 -46.438 -18.797 1 90.25 210 GLY B C 1
ATOM 4602 O O . GLY B 1 210 ? 13.906 -45.625 -19.703 1 90.25 210 GLY B O 1
ATOM 4603 N N . VAL B 1 211 ? 12.547 -46.562 -18.109 1 91.19 211 VAL B N 1
ATOM 4604 C CA . VAL B 1 211 ? 11.477 -45.625 -18.391 1 91.19 211 VAL B CA 1
ATOM 4605 C C . VAL B 1 211 ? 11.773 -44.281 -17.703 1 91.19 211 VAL B C 1
ATOM 4607 O O . VAL B 1 211 ? 12.125 -44.25 -16.516 1 91.19 211 VAL B O 1
ATOM 4610 N N . TRP B 1 212 ? 11.703 -43.281 -18.484 1 91.38 212 TRP B N 1
ATOM 4611 C CA . TRP B 1 212 ? 11.93 -41.969 -17.938 1 91.38 212 TRP B CA 1
ATOM 4612 C C . TRP B 1 212 ? 10.797 -41 -18.297 1 91.38 212 TRP B C 1
ATOM 4614 O O . TRP B 1 212 ? 10.078 -41.25 -19.281 1 91.38 212 TRP B O 1
ATOM 4624 N N . ARG B 1 213 ? 10.547 -40.031 -17.438 1 91.12 213 ARG B N 1
ATOM 4625 C CA . ARG B 1 213 ? 9.547 -39 -17.641 1 91.12 213 ARG B CA 1
ATOM 4626 C C . ARG B 1 213 ? 10.125 -37.625 -17.359 1 91.12 213 ARG B C 1
ATOM 4628 O O . ARG B 1 213 ? 11.078 -37.469 -16.594 1 91.12 213 ARG B O 1
ATOM 4635 N N . SER B 1 214 ? 9.578 -36.656 -18.109 1 93 214 SER B N 1
ATOM 4636 C CA . SER B 1 214 ? 10.078 -35.312 -17.922 1 93 214 SER B CA 1
ATOM 4637 C C . SER B 1 214 ? 8.945 -34.281 -17.969 1 93 214 SER B C 1
ATOM 4639 O O . SER B 1 214 ? 7.91 -34.531 -18.594 1 93 214 SER B O 1
ATOM 4641 N N . PHE B 1 215 ? 9.086 -33.25 -17.234 1 92.75 215 PHE B N 1
ATOM 4642 C CA . PHE B 1 215 ? 8.203 -32.094 -17.312 1 92.75 215 PHE B CA 1
ATOM 4643 C C . PHE B 1 215 ? 8.953 -30.812 -16.969 1 92.75 215 PHE B C 1
ATOM 4645 O O . PHE B 1 215 ? 9.977 -30.859 -16.281 1 92.75 215 PHE B O 1
ATOM 4652 N N . ALA B 1 216 ? 8.453 -29.766 -17.5 1 93.5 216 ALA B N 1
ATOM 4653 C CA . ALA B 1 216 ? 9.055 -28.469 -17.234 1 93.5 216 ALA B CA 1
ATOM 4654 C C . ALA B 1 216 ? 8.125 -27.594 -16.391 1 93.5 216 ALA B C 1
ATOM 4656 O O . ALA B 1 216 ? 6.906 -27.797 -16.375 1 93.5 216 ALA B O 1
ATOM 4657 N N . ILE B 1 217 ? 8.719 -26.734 -15.602 1 94.38 217 ILE B N 1
ATOM 4658 C CA . ILE B 1 217 ? 7.957 -25.734 -14.867 1 94.38 217 ILE B CA 1
ATOM 4659 C C . ILE B 1 217 ? 8.555 -24.344 -15.102 1 94.38 217 ILE B C 1
ATOM 4661 O O . ILE B 1 217 ? 9.758 -24.219 -15.32 1 94.38 217 ILE B O 1
ATOM 4665 N N . ALA B 1 218 ? 7.691 -23.391 -15.102 1 94.5 218 ALA B N 1
ATOM 4666 C CA . ALA B 1 218 ? 8.125 -22 -15.266 1 94.5 218 ALA B CA 1
ATOM 4667 C C . ALA B 1 218 ? 7.387 -21.078 -14.297 1 94.5 218 ALA B C 1
ATOM 4669 O O . ALA B 1 218 ? 6.176 -21.219 -14.109 1 94.5 218 ALA B O 1
ATOM 4670 N N . SER B 1 219 ? 8.164 -20.266 -13.648 1 95.25 219 SER B N 1
ATOM 4671 C CA . SER B 1 219 ? 7.625 -19.281 -12.703 1 95.25 219 SER B CA 1
ATOM 4672 C C . SER B 1 219 ? 7.613 -17.875 -13.305 1 95.25 219 SER B C 1
ATOM 4674 O O . SER B 1 219 ? 8.609 -17.438 -13.875 1 95.25 219 SER B O 1
ATOM 4676 N N . PHE B 1 220 ? 6.496 -17.188 -13.102 1 93.56 220 PHE B N 1
ATOM 4677 C CA . PHE B 1 220 ? 6.332 -15.859 -13.688 1 93.56 220 PHE B CA 1
ATOM 4678 C C . PHE B 1 220 ? 5.891 -14.852 -12.633 1 93.56 220 PHE B C 1
ATOM 4680 O O . PHE B 1 220 ? 5.188 -15.203 -11.68 1 93.56 220 PHE B O 1
ATOM 4687 N N . MET B 1 221 ? 6.395 -13.602 -12.836 1 93 221 MET B N 1
ATOM 4688 C CA . MET B 1 221 ? 5.922 -12.469 -12.047 1 93 221 MET B CA 1
ATOM 4689 C C . MET B 1 221 ? 5.113 -11.508 -12.914 1 93 221 MET B C 1
ATOM 4691 O O . MET B 1 221 ? 5.543 -11.133 -14.008 1 93 221 MET B O 1
ATOM 4695 N N . GLU B 1 222 ? 3.982 -11.266 -12.422 1 82.94 222 GLU B N 1
ATOM 4696 C CA . GLU B 1 222 ? 3.152 -10.328 -13.18 1 82.94 222 GLU B CA 1
ATOM 4697 C C . GLU B 1 222 ? 3.701 -8.906 -13.094 1 82.94 222 GLU B C 1
ATOM 4699 O O . GLU B 1 222 ? 4.199 -8.492 -12.047 1 82.94 222 GLU B O 1
ATOM 4704 N N . ARG B 1 223 ? 4.055 -8.148 -14.148 1 67.25 223 ARG B N 1
ATOM 4705 C CA . ARG B 1 223 ? 4.559 -6.781 -14.18 1 67.25 223 ARG B CA 1
ATOM 4706 C C . ARG B 1 223 ? 3.547 -5.812 -13.57 1 67.25 223 ARG B C 1
ATOM 4708 O O . ARG B 1 223 ? 2.342 -5.949 -13.789 1 67.25 223 ARG B O 1
ATOM 4715 N N . ASN B 1 224 ? 3.877 -5.238 -12.492 1 56.69 224 ASN B N 1
ATOM 4716 C CA . ASN B 1 224 ? 3.021 -4.336 -11.727 1 56.69 224 ASN B CA 1
ATOM 4717 C C . ASN B 1 224 ? 2.023 -3.615 -12.625 1 56.69 224 ASN B C 1
ATOM 4719 O O . ASN B 1 224 ? 0.922 -3.275 -12.188 1 56.69 224 ASN B O 1
ATOM 4723 N N . GLY B 1 225 ? 2.58 -2.697 -13.609 1 44.66 225 GLY B N 1
ATOM 4724 C CA . GLY B 1 225 ? 1.828 -1.686 -14.336 1 44.66 225 GLY B CA 1
ATOM 4725 C C . GLY B 1 225 ? 0.734 -2.266 -15.211 1 44.66 225 GLY B C 1
ATOM 4726 O O . GLY B 1 225 ? -0.034 -1.525 -15.828 1 44.66 225 GLY B O 1
ATOM 4727 N N . GLN B 1 226 ? 0.997 -3.242 -16.062 1 39.28 226 GLN B N 1
ATOM 4728 C CA . GLN B 1 226 ? -0.044 -3.539 -17.047 1 39.28 226 GLN B CA 1
ATOM 4729 C C . GLN B 1 226 ? -1.328 -3.998 -16.359 1 39.28 226 GLN B C 1
ATOM 4731 O O . GLN B 1 226 ? -1.356 -5.055 -15.734 1 39.28 226 GLN B O 1
ATOM 4736 N N . ALA B 1 227 ? -2.123 -3.156 -15.984 1 36.69 227 ALA B N 1
ATOM 4737 C CA . ALA B 1 227 ? -3.564 -3.369 -15.875 1 36.69 227 ALA B CA 1
ATOM 4738 C C . ALA B 1 227 ? -4 -4.586 -16.688 1 36.69 227 ALA B C 1
ATOM 4740 O O . ALA B 1 227 ? -3.336 -4.969 -17.656 1 36.69 227 ALA B O 1
ATOM 4741 N N . ARG B 1 228 ? -5.047 -5.273 -16.359 1 37.56 228 ARG B N 1
ATOM 4742 C CA . ARG B 1 228 ? -5.836 -6.262 -17.078 1 37.56 228 ARG B CA 1
ATOM 4743 C C . ARG B 1 228 ? -5.848 -5.957 -18.578 1 37.56 228 ARG B C 1
ATOM 4745 O O . ARG B 1 228 ? -6.465 -4.984 -19.016 1 37.56 228 ARG B O 1
ATOM 4752 N N . ASP B 1 229 ? -4.93 -5.949 -19.312 1 33.22 229 ASP B N 1
ATOM 4753 C CA . ASP B 1 229 ? -5.375 -6.102 -20.703 1 33.22 229 ASP B CA 1
ATOM 4754 C C . ASP B 1 229 ? -6.508 -7.121 -20.797 1 33.22 229 ASP B C 1
ATOM 4756 O O . ASP B 1 229 ? -6.266 -8.328 -20.797 1 33.22 229 ASP B O 1
ATOM 4760 N N . ARG B 1 230 ? -7.48 -6.938 -20.062 1 35.44 230 ARG B N 1
ATOM 4761 C CA . ARG B 1 230 ? -8.641 -7.68 -20.547 1 35.44 230 ARG B CA 1
ATOM 4762 C C . ARG B 1 230 ? -8.656 -7.77 -22.062 1 35.44 230 ARG B C 1
ATOM 4764 O O . ARG B 1 230 ? -8.641 -6.746 -22.75 1 35.44 230 ARG B O 1
ATOM 4771 N N . VAL B 1 231 ? -8.117 -8.734 -22.641 1 28.64 231 VAL B N 1
ATOM 4772 C CA . VAL B 1 231 ? -8.305 -8.93 -24.078 1 28.64 231 VAL B CA 1
ATOM 4773 C C . VAL B 1 231 ? -9.656 -8.367 -24.5 1 28.64 231 VAL B C 1
ATOM 4775 O O . VAL B 1 231 ? -10.703 -8.836 -24.062 1 28.64 231 VAL B O 1
ATOM 4778 N N . LYS B 1 232 ? -9.727 -7.176 -24.953 1 31.59 232 LYS B N 1
ATOM 4779 C CA . LYS B 1 232 ? -10.82 -6.68 -25.797 1 31.59 232 LYS B CA 1
ATOM 4780 C C . LYS B 1 232 ? -11.141 -7.672 -26.906 1 31.59 232 LYS B C 1
ATOM 4782 O O . LYS B 1 232 ? -10.43 -7.73 -27.922 1 31.59 232 LYS B O 1
ATOM 4787 N N . ARG B 1 233 ? -11.516 -8.914 -26.766 1 27.95 233 ARG B N 1
ATOM 4788 C CA . ARG B 1 233 ? -12.07 -9.484 -27.984 1 27.95 233 ARG B CA 1
ATOM 4789 C C . ARG B 1 233 ? -13.141 -8.578 -28.578 1 27.95 233 ARG B C 1
ATOM 4791 O O . ARG B 1 233 ? -13.883 -7.926 -27.844 1 27.95 233 ARG B O 1
ATOM 4798 N N . ASP B 1 234 ? -13.016 -8.148 -29.906 1 24.61 234 ASP B N 1
ATOM 4799 C CA . ASP B 1 234 ? -13.852 -7.398 -30.828 1 24.61 234 ASP B CA 1
ATOM 4800 C C . ASP B 1 234 ? -15.336 -7.703 -30.609 1 24.61 234 ASP B C 1
ATOM 4802 O O . ASP B 1 234 ? -15.734 -8.867 -30.578 1 24.61 234 ASP B O 1
ATOM 4806 N N . ALA B 1 235 ? -16 -6.777 -30.016 1 28.77 235 ALA B N 1
ATOM 4807 C CA . ALA B 1 235 ? -17.453 -6.691 -30.062 1 28.77 235 ALA B CA 1
ATOM 4808 C C . ALA B 1 235 ? -17.969 -6.883 -31.5 1 28.77 235 ALA B C 1
ATOM 4810 O O . ALA B 1 235 ? -19.031 -6.363 -31.859 1 28.77 235 ALA B O 1
ATOM 4811 N N . SER B 1 236 ? -17.25 -7.25 -32.469 1 24.12 236 SER B N 1
ATOM 4812 C CA . SER B 1 236 ? -18.031 -7.164 -33.719 1 24.12 236 SER B CA 1
ATOM 4813 C C . SER B 1 236 ? -19.312 -7.98 -33.594 1 24.12 236 SER B C 1
ATOM 4815 O O . SER B 1 236 ? -20.156 -7.941 -34.5 1 24.12 236 SER B O 1
ATOM 4817 N N . ALA B 1 237 ? -19.281 -9.141 -33.188 1 26.11 237 ALA B N 1
ATOM 4818 C CA . ALA B 1 237 ? -20.484 -9.797 -33.656 1 26.11 237 ALA B CA 1
ATOM 4819 C C . ALA B 1 237 ? -21.734 -9.211 -33.031 1 26.11 237 ALA B C 1
ATOM 4821 O O . ALA B 1 237 ? -21.688 -8.734 -31.891 1 26.11 237 ALA B O 1
ATOM 4822 N N . GLU B 1 238 ? -23.031 -9.023 -33.688 1 26.38 238 GLU B N 1
ATOM 4823 C CA . GLU B 1 238 ? -24.406 -8.547 -33.75 1 26.38 238 GLU B CA 1
ATOM 4824 C C . GLU B 1 238 ? -25.188 -8.938 -32.5 1 26.38 238 GLU B C 1
ATOM 4826 O O . GLU B 1 238 ? -26.375 -8.625 -32.375 1 26.38 238 GLU B O 1
ATOM 4831 N N . GLY B 1 239 ? -24.875 -9.961 -31.703 1 22.67 239 GLY B N 1
ATOM 4832 C CA . GLY B 1 239 ? -26.031 -10.367 -30.922 1 22.67 239 GLY B CA 1
ATOM 4833 C C . GLY B 1 239 ? -26.375 -9.391 -29.812 1 22.67 239 GLY B C 1
ATOM 4834 O O . GLY B 1 239 ? -25.812 -9.469 -28.719 1 22.67 239 GLY B O 1
ATOM 4835 N N . ALA B 1 240 ? -26.625 -8.031 -29.984 1 27.31 240 ALA B N 1
ATOM 4836 C CA . ALA B 1 240 ? -27.172 -6.941 -29.188 1 27.31 240 ALA B CA 1
ATOM 4837 C C . ALA B 1 240 ? -28.297 -7.441 -28.281 1 27.31 240 ALA B C 1
ATOM 4839 O O . ALA B 1 240 ? -28.516 -6.895 -27.203 1 27.31 240 ALA B O 1
ATOM 4840 N N . SER B 1 241 ? -29.328 -8.133 -28.734 1 23.33 241 SER B N 1
ATOM 4841 C CA . SER B 1 241 ? -30.75 -7.988 -28.406 1 23.33 241 SER B CA 1
ATOM 4842 C C . SER B 1 241 ? -31.062 -8.664 -27.078 1 23.33 241 SER B C 1
ATOM 4844 O O . SER B 1 241 ? -32.125 -8.414 -26.484 1 23.33 241 SER B O 1
ATOM 4846 N N . ALA B 1 242 ? -30.453 -9.773 -26.734 1 24.42 242 ALA B N 1
ATOM 4847 C CA . ALA B 1 242 ? -31.328 -10.617 -25.922 1 24.42 242 ALA B CA 1
ATOM 4848 C C . ALA B 1 242 ? -31.312 -10.18 -24.453 1 24.42 242 ALA B C 1
ATOM 4850 O O . ALA B 1 242 ? -31.922 -10.82 -23.609 1 24.42 242 ALA B O 1
ATOM 4851 N N . PHE B 1 243 ? -30.328 -9.367 -24.031 1 26.92 243 PHE B N 1
ATOM 4852 C CA . PHE B 1 243 ? -30.391 -9.219 -22.594 1 26.92 243 PHE B CA 1
ATOM 4853 C C . PHE B 1 243 ? -31.453 -8.203 -22.188 1 26.92 243 PHE B C 1
ATOM 4855 O O . PHE B 1 243 ? -31.281 -7.461 -21.219 1 26.92 243 PHE B O 1
ATOM 4862 N N . ASP B 1 244 ? -32.312 -7.629 -23.141 1 26.14 244 ASP B N 1
ATOM 4863 C CA . ASP B 1 244 ? -33.312 -6.676 -22.734 1 26.14 244 ASP B CA 1
ATOM 4864 C C . ASP B 1 244 ? -34.156 -7.207 -21.562 1 26.14 244 ASP B C 1
ATOM 4866 O O . ASP B 1 244 ? -34.562 -6.438 -20.703 1 26.14 244 ASP B O 1
ATOM 4870 N N . ASP B 1 245 ? -34.844 -8.398 -21.734 1 24.66 245 ASP B N 1
ATOM 4871 C CA . ASP B 1 245 ? -36.125 -8.664 -21.062 1 24.66 245 ASP B CA 1
ATOM 4872 C C . ASP B 1 245 ? -35.906 -9.125 -19.625 1 24.66 245 ASP B C 1
ATOM 4874 O O . ASP B 1 245 ? -36.781 -9.703 -19 1 24.66 245 ASP B O 1
ATOM 4878 N N . TYR B 1 246 ? -34.719 -9.414 -19.172 1 24.95 246 TYR B N 1
ATOM 4879 C CA . TYR B 1 246 ? -34.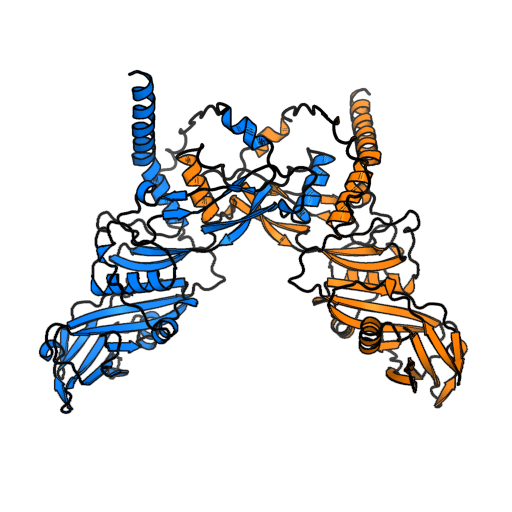875 -10.07 -17.891 1 24.95 246 TYR B CA 1
ATOM 4880 C C . TYR B 1 246 ? -35.281 -9.07 -16.812 1 24.95 246 TYR B C 1
ATOM 4882 O O . TYR B 1 246 ? -34.406 -8.367 -16.266 1 24.95 246 TYR B O 1
ATOM 4890 N N . SER B 1 247 ? -36.406 -8.328 -16.875 1 25.84 247 SER B N 1
ATOM 4891 C CA . SER B 1 247 ? -37.125 -7.691 -15.781 1 25.84 247 SER B CA 1
ATOM 4892 C C . SER B 1 247 ? -37.312 -8.648 -14.609 1 25.84 247 SER B C 1
ATOM 4894 O O . SER B 1 247 ? -38.375 -9.234 -14.438 1 25.84 247 SER B O 1
ATOM 4896 N N . TYR B 1 248 ? -36.438 -9.555 -14.32 1 24.7 248 TYR B N 1
ATOM 4897 C CA . TYR B 1 248 ? -36.875 -10.336 -13.164 1 24.7 248 TYR B CA 1
ATOM 4898 C C . TYR B 1 248 ? -37.219 -9.43 -11.992 1 24.7 248 TYR B C 1
ATOM 4900 O O . TYR B 1 248 ? -36.438 -8.562 -11.617 1 24.7 248 TYR B O 1
ATOM 4908 N N . GLY B 1 249 ? -38.469 -9.023 -11.773 1 25.45 249 GLY B N 1
ATOM 4909 C CA . GLY B 1 249 ? -39.188 -8.445 -10.656 1 25.45 249 GLY B CA 1
ATOM 4910 C C . GLY B 1 249 ? -38.875 -9.102 -9.328 1 25.45 249 GLY B C 1
ATOM 4911 O O . GLY B 1 249 ? -39.562 -10.047 -8.922 1 25.45 249 GLY B O 1
ATOM 4912 N N . PHE B 1 250 ? -37.656 -9.445 -9.016 1 26.03 250 PHE B N 1
ATOM 4913 C CA . PHE B 1 250 ? -37.531 -10.008 -7.672 1 26.03 250 PHE B CA 1
ATOM 4914 C C . PHE B 1 250 ? -38.125 -9.062 -6.637 1 26.03 250 PHE B C 1
ATOM 4916 O O . PHE B 1 250 ? -37.812 -7.871 -6.609 1 26.03 250 PHE B O 1
ATOM 4923 N N . SER B 1 251 ? -39.312 -9.281 -6.227 1 26.12 251 SER B N 1
ATOM 4924 C CA . SER B 1 251 ? -39.938 -8.734 -5.031 1 26.12 251 SER B CA 1
ATOM 4925 C C . SER B 1 251 ? -39.062 -8.93 -3.799 1 26.12 251 SER B C 1
ATOM 4927 O O . SER B 1 251 ? -38.656 -10.047 -3.492 1 26.12 251 SER B O 1
ATOM 4929 N N . ALA B 1 252 ? -38.219 -8.078 -3.518 1 28.7 252 ALA B N 1
ATOM 4930 C CA . ALA B 1 252 ? -37.438 -8.008 -2.275 1 28.7 252 ALA B CA 1
ATOM 4931 C C . ALA B 1 252 ? -38.344 -8.18 -1.061 1 28.7 252 ALA B C 1
ATOM 4933 O O . ALA B 1 252 ? -39.031 -7.238 -0.653 1 28.7 252 ALA B O 1
ATOM 4934 N N . ARG B 1 253 ? -38.906 -9.336 -0.838 1 29.58 253 ARG B N 1
ATOM 4935 C CA . ARG B 1 253 ? -39.531 -9.461 0.481 1 29.58 253 ARG B CA 1
ATOM 4936 C C . ARG B 1 253 ? -38.469 -9.281 1.584 1 29.58 253 ARG B C 1
ATOM 4938 O O . ARG B 1 253 ? -37.375 -9.82 1.498 1 29.58 253 ARG B O 1
ATOM 4945 N N . PRO B 1 254 ? -38.625 -8.352 2.574 1 32.59 254 PRO B N 1
ATOM 4946 C CA . PRO B 1 254 ? -37.75 -8.094 3.729 1 32.59 254 PRO B CA 1
ATOM 4947 C C . PRO B 1 254 ? -37.531 -9.336 4.602 1 32.59 254 PRO B C 1
ATOM 4949 O O . PRO B 1 254 ? -38.531 -9.953 5.035 1 32.59 254 PRO B O 1
ATOM 4952 N N . ASP B 1 255 ? -36.719 -10.289 4.32 1 30.72 255 ASP B N 1
ATOM 4953 C CA . ASP B 1 255 ? -36.531 -11.406 5.238 1 30.72 255 ASP B CA 1
ATOM 4954 C C . ASP B 1 255 ? -36.312 -10.922 6.672 1 30.72 255 ASP B C 1
ATOM 4956 O O . ASP B 1 255 ? -35.562 -9.977 6.902 1 30.72 255 ASP B O 1
ATOM 4960 N N . PRO B 1 256 ? -37.125 -11.32 7.59 1 33.69 256 PRO B N 1
ATOM 4961 C CA . PRO B 1 256 ? -37.125 -10.961 9.008 1 33.69 256 PRO B CA 1
ATOM 4962 C C . PRO B 1 256 ? -35.781 -11.188 9.68 1 33.69 256 PRO B C 1
ATOM 4964 O O . PRO B 1 256 ? -35.562 -10.758 10.82 1 33.69 256 PRO B O 1
ATOM 4967 N N . LEU B 1 257 ? -35.094 -12.211 9.281 1 34.41 257 LEU B N 1
ATOM 4968 C CA . LEU B 1 257 ? -33.812 -12.445 9.961 1 34.41 257 LEU B CA 1
ATOM 4969 C C . LEU B 1 257 ? -32.844 -11.297 9.711 1 34.41 257 LEU B C 1
ATOM 4971 O O . LEU B 1 257 ? -31.719 -11.312 10.203 1 34.41 257 LEU B O 1
ATOM 4975 N N . ARG B 1 258 ? -33 -10.477 8.734 1 36.12 258 ARG B N 1
ATOM 4976 C CA . ARG B 1 258 ? -32.344 -9.211 8.453 1 36.12 258 ARG B CA 1
ATOM 4977 C C . ARG B 1 258 ? -32.531 -8.219 9.602 1 36.12 258 ARG B C 1
ATOM 4979 O O . ARG B 1 258 ? -32.031 -7.09 9.539 1 36.12 258 ARG B O 1
ATOM 4986 N N . GLN B 1 259 ? -33.531 -8.391 10.375 1 36.62 259 GLN B N 1
ATOM 4987 C CA . GLN B 1 259 ? -33.938 -7.402 11.375 1 36.62 259 GLN B CA 1
ATOM 4988 C C . GLN B 1 259 ? -32.875 -7.242 12.453 1 36.62 259 GLN B C 1
ATOM 4990 O O . GLN B 1 259 ? -32.625 -6.133 12.938 1 36.62 259 GLN B O 1
ATOM 4995 N N . SER B 1 260 ? -32.406 -8.438 13.023 1 38.91 260 SER B N 1
ATOM 4996 C CA . SER B 1 260 ? -31.609 -8.289 14.242 1 38.91 260 SER B CA 1
ATOM 4997 C C . SER B 1 260 ? -30.188 -7.809 13.914 1 38.91 260 SER B C 1
ATOM 4999 O O . SER B 1 260 ? -29.438 -7.426 14.812 1 38.91 260 SER B O 1
ATOM 5001 N N . ALA B 1 261 ? -29.641 -8.117 12.703 1 40.62 261 ALA B N 1
ATOM 5002 C CA . ALA B 1 261 ? -28.297 -7.703 12.273 1 40.62 261 ALA B CA 1
ATOM 5003 C C . ALA B 1 261 ? -28.266 -6.219 11.93 1 40.62 261 ALA B C 1
ATOM 5005 O O . ALA B 1 261 ? -27.234 -5.691 11.516 1 40.62 261 ALA B O 1
ATOM 5006 N N . TYR B 1 262 ? -29.328 -5.586 11.508 1 45.16 262 TYR B N 1
ATOM 5007 C CA . TYR B 1 262 ? -29.531 -4.18 11.172 1 45.16 262 TYR B CA 1
ATOM 5008 C C . TYR B 1 262 ? -28.812 -3.273 12.172 1 45.16 262 TYR B C 1
ATOM 5010 O O . TYR B 1 262 ? -28.516 -2.117 11.867 1 45.16 262 TYR B O 1
ATOM 5018 N N . ASN B 1 263 ? -28.719 -3.688 13.398 1 53.88 263 ASN B N 1
ATOM 5019 C CA . ASN B 1 263 ? -28.234 -2.715 14.383 1 53.88 263 ASN B CA 1
ATOM 5020 C C . ASN B 1 263 ? -26.734 -2.807 14.578 1 53.88 263 ASN B C 1
ATOM 5022 O O . ASN B 1 263 ? -26.188 -2.283 15.555 1 53.88 263 ASN B O 1
ATOM 5026 N N . LYS B 1 264 ? -26.047 -3.588 13.641 1 74.88 264 LYS B N 1
ATOM 5027 C CA . LYS B 1 264 ? -24.672 -3.736 14.109 1 74.88 264 LYS B CA 1
ATOM 5028 C C . LYS B 1 264 ? -23.703 -2.922 13.258 1 74.88 264 LYS B C 1
ATOM 5030 O O . LYS B 1 264 ? -23.953 -2.693 12.07 1 74.88 264 LYS B O 1
ATOM 5035 N N . GLY B 1 265 ? -22.766 -2.346 13.773 1 88.19 265 GLY B N 1
ATOM 5036 C CA . GLY B 1 265 ? -21.672 -1.573 13.211 1 88.19 265 GLY B CA 1
ATOM 5037 C C . GLY B 1 265 ? -20.859 -2.342 12.18 1 88.19 265 GLY B C 1
ATOM 5038 O O . GLY B 1 265 ? -21 -3.562 12.062 1 88.19 265 GLY B O 1
ATOM 5039 N N . CYS B 1 266 ? -20.281 -1.79 11.328 1 93.88 266 CYS B N 1
ATOM 5040 C CA . CYS B 1 266 ? -19.438 -2.355 10.289 1 93.88 266 CYS B CA 1
ATOM 5041 C C . CYS B 1 266 ? -18.562 -3.469 10.844 1 93.88 266 CYS B C 1
ATOM 5043 O O . CYS B 1 266 ? -17.797 -3.248 11.789 1 93.88 266 CYS B O 1
ATOM 5045 N N . ARG B 1 267 ? -18.688 -4.625 10.281 1 94 267 ARG B N 1
ATOM 5046 C CA . ARG B 1 267 ? -17.875 -5.746 10.742 1 94 267 ARG B CA 1
ATOM 5047 C C . ARG B 1 267 ? -17.688 -6.781 9.641 1 94 267 ARG B C 1
ATOM 5049 O O . ARG B 1 267 ? -18.422 -6.773 8.648 1 94 267 ARG B O 1
ATOM 5056 N N . ARG B 1 268 ? -16.766 -7.641 9.82 1 95.56 268 ARG B N 1
ATOM 5057 C CA . ARG B 1 268 ? -16.516 -8.75 8.906 1 95.56 268 ARG B CA 1
ATOM 5058 C C . ARG B 1 268 ? -17.453 -9.922 9.195 1 95.56 268 ARG B C 1
ATOM 5060 O O . ARG B 1 268 ? -17.641 -10.297 10.359 1 95.56 268 ARG B O 1
ATOM 5067 N N . ARG B 1 269 ? -18.047 -10.461 8.211 1 95.94 269 ARG B N 1
ATOM 5068 C CA . ARG B 1 269 ? -18.969 -11.594 8.305 1 95.94 269 ARG B CA 1
ATOM 5069 C C . ARG B 1 269 ? -18.422 -12.797 7.547 1 95.94 269 ARG B C 1
ATOM 5071 O O . ARG B 1 269 ? -17.516 -12.656 6.719 1 95.94 269 ARG B O 1
ATOM 5078 N N . THR B 1 270 ? -18.984 -13.906 7.855 1 95.75 270 THR B N 1
ATOM 5079 C CA . THR B 1 270 ? -18.469 -15.141 7.27 1 95.75 270 THR B CA 1
ATOM 5080 C C . THR B 1 270 ? -19.141 -15.422 5.93 1 95.75 270 THR B C 1
ATOM 5082 O O . THR B 1 270 ? -20.344 -15.227 5.777 1 95.75 270 THR B O 1
ATOM 5085 N N . LEU B 1 271 ? -18.391 -15.789 5.012 1 94.5 271 LEU B N 1
ATOM 5086 C CA . LEU B 1 271 ? -18.812 -16.25 3.697 1 94.5 271 LEU B CA 1
ATOM 5087 C C . LEU B 1 271 ? -17.859 -17.312 3.164 1 94.5 271 LEU B C 1
ATOM 5089 O O . LEU B 1 271 ? -16.688 -17.031 2.912 1 94.5 271 LEU B O 1
ATOM 5093 N N . TYR B 1 272 ? -18.328 -18.453 3.094 1 92.94 272 TYR B N 1
ATOM 5094 C CA . TYR B 1 272 ? -17.547 -19.531 2.506 1 92.94 272 TYR B CA 1
ATOM 5095 C C . TYR B 1 272 ? -17.969 -19.797 1.067 1 92.94 272 TYR B C 1
ATOM 5097 O O . TYR B 1 272 ? -19.172 -19.938 0.78 1 92.94 272 TYR B O 1
ATOM 5105 N N . VAL B 1 273 ? -17.016 -19.812 0.198 1 88.12 273 VAL B N 1
ATOM 5106 C CA . VAL B 1 273 ? -17.25 -20.109 -1.212 1 88.12 273 VAL B CA 1
ATOM 5107 C C . VAL B 1 273 ? -16.766 -21.516 -1.541 1 88.12 273 VAL B C 1
ATOM 5109 O O . VAL B 1 273 ? -15.57 -21.797 -1.518 1 88.12 273 VAL B O 1
ATOM 5112 N N . ASP B 1 274 ? -17.688 -22.297 -1.861 1 85.88 274 ASP B N 1
ATOM 5113 C CA . ASP B 1 274 ? -17.406 -23.672 -2.254 1 85.88 274 ASP B CA 1
ATOM 5114 C C . ASP B 1 274 ? -17.266 -23.781 -3.771 1 85.88 274 ASP B C 1
ATOM 5116 O O . ASP B 1 274 ? -18.188 -23.469 -4.512 1 85.88 274 ASP B O 1
ATOM 5120 N N . PHE B 1 275 ? -16.109 -24.344 -4.211 1 83.06 275 PHE B N 1
ATOM 5121 C CA . PHE B 1 275 ? -15.883 -24.422 -5.648 1 83.06 275 PHE B CA 1
ATOM 5122 C C . PHE B 1 275 ? -16.766 -25.484 -6.281 1 83.06 275 PHE B C 1
ATOM 5124 O O . PHE B 1 275 ? -17.016 -25.453 -7.492 1 83.06 275 PHE B O 1
ATOM 5131 N N . LYS B 1 276 ? -17.172 -26.391 -5.48 1 80.38 276 LYS B N 1
ATOM 5132 C CA . LYS B 1 276 ? -18.141 -27.375 -5.973 1 80.38 276 LYS B CA 1
ATOM 5133 C C . LYS B 1 276 ? -19.438 -26.703 -6.387 1 80.38 276 LYS B C 1
ATOM 5135 O O . LYS B 1 276 ? -20.016 -27.031 -7.422 1 80.38 276 LYS B O 1
ATOM 5140 N N . ASP B 1 277 ? -19.828 -25.734 -5.547 1 73.62 277 ASP B N 1
ATOM 5141 C CA . ASP B 1 277 ? -21.062 -25.016 -5.82 1 73.62 277 ASP B CA 1
ATOM 5142 C C . ASP B 1 277 ? -20.953 -24.188 -7.102 1 73.62 277 ASP B C 1
ATOM 5144 O O . ASP B 1 277 ? -21.969 -23.891 -7.746 1 73.62 277 ASP B O 1
ATOM 5148 N N . LEU B 1 278 ? -19.75 -23.875 -7.441 1 73.81 278 LEU B N 1
ATOM 5149 C CA . LEU B 1 278 ? -19.516 -23.078 -8.641 1 73.81 278 LEU B CA 1
ATOM 5150 C C . LEU B 1 278 ? -19.281 -23.984 -9.852 1 73.81 278 LEU B C 1
ATOM 5152 O O . LEU B 1 278 ? -19.156 -23.5 -10.977 1 73.81 278 LEU B O 1
ATOM 5156 N N . GLY B 1 279 ? -19.125 -25.25 -9.602 1 74.94 279 GLY B N 1
ATOM 5157 C CA . GLY B 1 279 ? -18.875 -26.203 -10.672 1 74.94 279 GLY B CA 1
ATOM 5158 C C . GLY B 1 279 ? -17.406 -26.266 -11.07 1 74.94 279 GLY B C 1
ATOM 5159 O O . GLY B 1 279 ? -17.078 -26.625 -12.211 1 74.94 279 GLY B O 1
ATOM 5160 N N . TRP B 1 280 ? -16.516 -25.891 -10.18 1 79.56 280 TRP B N 1
ATOM 5161 C CA . TRP B 1 280 ? -15.102 -25.781 -10.5 1 79.56 280 TRP B CA 1
ATOM 5162 C C . TRP B 1 280 ? -14.344 -27.016 -10.008 1 79.56 280 TRP B C 1
ATOM 5164 O O . TRP B 1 280 ? -13.125 -27.109 -10.164 1 79.56 280 TRP B O 1
ATOM 5174 N N . GLN B 1 281 ? -14.992 -27.984 -9.508 1 80.25 281 GLN B N 1
ATOM 5175 C CA . GLN B 1 281 ? -14.359 -29.125 -8.852 1 80.25 281 GLN B CA 1
ATOM 5176 C C . GLN B 1 281 ? -13.586 -29.969 -9.859 1 80.25 281 GLN B C 1
ATOM 5178 O O . GLN B 1 281 ? -12.688 -30.719 -9.477 1 80.25 281 GLN B O 1
ATOM 5183 N N . ASP B 1 282 ? -13.898 -29.844 -11.133 1 82.38 282 ASP B N 1
ATOM 5184 C CA . ASP B 1 282 ? -13.297 -30.75 -12.109 1 82.38 282 ASP B CA 1
ATOM 5185 C C . ASP B 1 282 ? -11.984 -30.188 -12.641 1 82.38 282 ASP B C 1
ATOM 5187 O O . ASP B 1 282 ? -11.195 -30.906 -13.242 1 82.38 282 ASP B O 1
ATOM 5191 N N . TRP B 1 283 ? -11.797 -28.984 -12.414 1 85.56 283 TRP B N 1
ATOM 5192 C CA . TRP B 1 283 ? -10.586 -28.438 -13.008 1 85.56 283 TRP B CA 1
ATOM 5193 C C . TRP B 1 283 ? -9.766 -27.672 -11.969 1 85.56 283 TRP B C 1
ATOM 5195 O O . TRP B 1 283 ? -8.586 -27.375 -12.18 1 85.56 283 TRP B O 1
ATOM 5205 N N . VAL B 1 284 ? -10.367 -27.328 -10.891 1 89.38 284 VAL B N 1
ATOM 5206 C CA . VAL B 1 284 ? -9.602 -26.75 -9.789 1 89.38 284 VAL B CA 1
ATOM 5207 C C . VAL B 1 284 ? -9.078 -27.875 -8.891 1 89.38 284 VAL B C 1
ATOM 5209 O O . VAL B 1 284 ? -9.867 -28.641 -8.32 1 89.38 284 VAL B O 1
ATOM 5212 N N . ILE B 1 285 ? -7.809 -27.953 -8.836 1 91.94 285 ILE B N 1
ATOM 5213 C CA . ILE B 1 285 ? -7.18 -29 -8.031 1 91.94 285 ILE B CA 1
ATOM 5214 C C . ILE B 1 285 ? -7.219 -28.609 -6.559 1 91.94 285 ILE B C 1
ATOM 5216 O O . ILE B 1 285 ? -7.484 -29.453 -5.695 1 91.94 285 ILE B O 1
ATOM 5220 N N . ALA B 1 286 ? -6.84 -27.359 -6.352 1 92.5 286 ALA B N 1
ATOM 5221 C CA . ALA B 1 286 ? -6.836 -26.844 -4.988 1 92.5 286 ALA B CA 1
ATOM 5222 C C . ALA B 1 286 ? -6.98 -25.328 -4.98 1 92.5 286 ALA B C 1
ATOM 5224 O O . ALA B 1 286 ? -6.5 -24.641 -5.891 1 92.5 286 ALA B O 1
ATOM 5225 N N . PRO B 1 287 ? -7.641 -24.734 -3.953 1 91.69 287 PRO B N 1
ATOM 5226 C CA . PRO B 1 287 ? -8.328 -25.438 -2.871 1 91.69 287 PRO B CA 1
ATOM 5227 C C . PRO B 1 287 ? -9.719 -25.922 -3.273 1 91.69 287 PRO B C 1
ATOM 5229 O O . PRO B 1 287 ? -10.125 -25.75 -4.426 1 91.69 287 PRO B O 1
ATOM 5232 N N . ASP B 1 288 ? -10.406 -26.672 -2.367 1 90.38 288 ASP B N 1
ATOM 5233 C CA . ASP B 1 288 ? -11.789 -27.094 -2.604 1 90.38 288 ASP B CA 1
ATOM 5234 C C . ASP B 1 288 ? -12.758 -25.922 -2.385 1 90.38 288 ASP B C 1
ATOM 5236 O O . ASP B 1 288 ? -13.891 -25.953 -2.871 1 90.38 288 ASP B O 1
ATOM 5240 N N . GLY B 1 289 ? -12.438 -24.984 -1.692 1 89.06 289 GLY B N 1
ATOM 5241 C CA . GLY B 1 289 ? -13.148 -23.766 -1.343 1 89.06 289 GLY B CA 1
ATOM 5242 C C . GLY B 1 289 ? -12.375 -22.859 -0.406 1 89.06 289 GLY B C 1
ATOM 5243 O O . GLY B 1 289 ? -11.227 -23.156 -0.059 1 89.06 289 GLY B O 1
ATOM 5244 N N . TYR B 1 290 ? -12.93 -21.688 -0.142 1 88.75 290 TYR B N 1
ATOM 5245 C CA . TYR B 1 290 ? -12.203 -20.797 0.757 1 88.75 290 TYR B CA 1
ATOM 5246 C C . TYR B 1 290 ? -13.148 -19.828 1.459 1 88.75 290 TYR B C 1
ATOM 5248 O O . TYR B 1 290 ? -14.281 -19.625 1.008 1 88.75 290 TYR B O 1
ATOM 5256 N N . HIS B 1 291 ? -12.695 -19.438 2.535 1 92.75 291 HIS B N 1
ATOM 5257 C CA . HIS B 1 291 ? -13.43 -18.391 3.24 1 92.75 291 HIS B CA 1
ATOM 5258 C C . HIS B 1 291 ? -13.164 -17.016 2.629 1 92.75 291 HIS B C 1
ATOM 5260 O O . HIS B 1 291 ? -12.094 -16.438 2.826 1 92.75 291 HIS B O 1
ATOM 5266 N N . ALA B 1 292 ? -14.117 -16.484 1.907 1 93.31 292 ALA B N 1
ATOM 5267 C CA . ALA B 1 292 ? -14.008 -15.164 1.291 1 93.31 292 ALA B CA 1
ATOM 5268 C C . ALA B 1 292 ? -14.328 -14.062 2.293 1 93.31 292 ALA B C 1
ATOM 5270 O O . ALA B 1 292 ? -13.789 -12.953 2.207 1 93.31 292 ALA B O 1
ATOM 5271 N N . TYR B 1 293 ? -15.219 -14.344 3.223 1 96.56 293 TYR B N 1
ATOM 5272 C CA . TYR B 1 293 ? -15.766 -13.359 4.148 1 96.56 293 TYR B CA 1
ATOM 5273 C C . TYR B 1 293 ? -16.375 -12.188 3.395 1 96.56 293 TYR B C 1
ATOM 5275 O O . TYR B 1 293 ? -16.391 -12.172 2.162 1 96.56 293 TYR B O 1
ATOM 5283 N N . TYR B 1 294 ? -17.047 -11.367 4.02 1 96.81 294 TYR B N 1
ATOM 5284 C CA . TYR B 1 294 ? -17.562 -10.133 3.432 1 96.81 294 TYR B CA 1
ATOM 5285 C C . TYR B 1 294 ? -17.859 -9.102 4.512 1 96.81 294 TYR B C 1
ATOM 5287 O O . TYR B 1 294 ? -17.906 -9.43 5.699 1 96.81 294 TYR B O 1
ATOM 5295 N N . CYS B 1 295 ? -17.859 -7.828 4.145 1 96.31 295 CYS B N 1
ATOM 5296 C CA . CYS B 1 295 ? -18.078 -6.73 5.074 1 96.31 295 CYS B CA 1
ATOM 5297 C C . CYS B 1 295 ? -19.531 -6.258 5.027 1 96.31 295 CYS B C 1
ATOM 5299 O O . CYS B 1 295 ? -20.109 -6.113 3.947 1 96.31 295 CYS B O 1
ATOM 5301 N N . ASP B 1 296 ? -20.094 -6.059 6.152 1 94.06 296 ASP B N 1
ATOM 5302 C CA . ASP B 1 296 ? -21.469 -5.578 6.23 1 94.06 296 ASP B CA 1
ATOM 5303 C C . ASP B 1 296 ? -21.719 -4.84 7.543 1 94.06 296 ASP B C 1
ATOM 5305 O O . ASP B 1 296 ? -20.953 -4.973 8.492 1 94.06 296 ASP B O 1
ATOM 5309 N N . GLY B 1 297 ? -22.828 -4.02 7.484 1 92 297 GLY B N 1
ATOM 5310 C CA . GLY B 1 297 ? -23.172 -3.203 8.641 1 92 297 GLY B CA 1
ATOM 5311 C C . GLY B 1 297 ? -23.234 -1.721 8.328 1 92 297 GLY B C 1
ATOM 5312 O O . GLY B 1 297 ? -22.859 -1.297 7.23 1 92 297 GLY B O 1
ATOM 5313 N N . TYR B 1 298 ? -23.625 -0.923 9.312 1 89.25 298 TYR B N 1
ATOM 5314 C CA . TYR B 1 298 ? -23.828 0.505 9.102 1 89.25 298 TYR B CA 1
ATOM 5315 C C . TYR B 1 298 ? -22.609 1.305 9.547 1 89.25 298 TYR B C 1
ATOM 5317 O O . TYR B 1 298 ? -21.891 0.893 10.461 1 89.25 298 TYR B O 1
ATOM 5325 N N . CYS B 1 299 ? -22.375 2.326 8.867 1 89.62 299 CYS B N 1
ATOM 5326 C CA . CYS B 1 299 ? -21.359 3.307 9.242 1 89.62 299 CYS B CA 1
ATOM 5327 C C . CYS B 1 299 ? -22 4.621 9.664 1 89.62 299 CYS B C 1
ATOM 5329 O O . CYS B 1 299 ? -22.125 5.547 8.867 1 89.62 299 CYS B O 1
ATOM 5331 N N . SER B 1 300 ? -22.656 4.609 10.789 1 80.19 300 SER B N 1
ATOM 5332 C CA . SER B 1 300 ? -23.312 5.801 11.297 1 80.19 300 SER B CA 1
ATOM 5333 C C . SER B 1 300 ? -22.594 6.352 12.523 1 80.19 300 SER B C 1
ATOM 5335 O O . SER B 1 300 ? -21.875 5.617 13.211 1 80.19 300 SER B O 1
ATOM 5337 N N . PHE B 1 301 ? -22.797 7.574 12.75 1 72.56 301 PHE B N 1
ATOM 5338 C CA . PHE B 1 301 ? -22.141 8.234 13.867 1 72.56 301 PHE B CA 1
ATOM 5339 C C . PHE B 1 301 ? -22.688 7.73 15.195 1 72.56 301 PHE B C 1
ATOM 5341 O O . PHE B 1 301 ? -23.906 7.512 15.328 1 72.56 301 PHE B O 1
ATOM 5348 N N . PRO B 1 302 ? -21.859 7.465 16.203 1 74.62 302 PRO B N 1
ATOM 5349 C CA . PRO B 1 302 ? -20.406 7.652 16.188 1 74.62 302 PRO B CA 1
ATOM 5350 C C . PRO B 1 302 ? -19.672 6.445 15.633 1 74.62 302 PRO B C 1
ATOM 5352 O O . PRO B 1 302 ? -20.062 5.301 15.875 1 74.62 302 PRO B O 1
ATOM 5355 N N . LEU B 1 303 ? -18.719 6.875 14.836 1 78.56 303 LEU B N 1
ATOM 5356 C CA . LEU B 1 303 ? -17.859 5.812 14.328 1 78.56 303 LEU B CA 1
ATOM 5357 C C . LEU B 1 303 ? -16.844 5.371 15.375 1 78.56 303 LEU B C 1
ATOM 5359 O O . LEU B 1 303 ? -16.062 6.188 15.875 1 78.56 303 LEU B O 1
ATOM 5363 N N . ASN B 1 304 ? -16.984 4.23 15.844 1 73.44 304 ASN B N 1
ATOM 5364 C CA . ASN B 1 304 ? -16.094 3.721 16.875 1 73.44 304 ASN B CA 1
ATOM 5365 C C . ASN B 1 304 ? -14.836 3.092 16.297 1 73.44 304 ASN B C 1
ATOM 5367 O O . ASN B 1 304 ? -14.734 2.912 15.078 1 73.44 304 ASN B O 1
ATOM 5371 N N . ASN B 1 305 ? -13.898 2.812 17.219 1 72.69 305 ASN B N 1
ATOM 5372 C CA . ASN B 1 305 ? -12.594 2.291 16.828 1 72.69 305 ASN B CA 1
ATOM 5373 C C . ASN B 1 305 ? -12.719 0.947 16.109 1 72.69 305 ASN B C 1
ATOM 5375 O O . ASN B 1 305 ? -11.945 0.646 15.203 1 72.69 305 ASN B O 1
ATOM 5379 N N . HIS B 1 306 ? -13.734 0.199 16.359 1 77.75 306 HIS B N 1
ATOM 5380 C CA . HIS B 1 306 ? -13.883 -1.136 15.797 1 77.75 306 HIS B CA 1
ATOM 5381 C C . HIS B 1 306 ? -14.344 -1.067 14.344 1 77.75 306 HIS B C 1
ATOM 5383 O O . HIS B 1 306 ? -14.281 -2.062 13.625 1 77.75 306 HIS B O 1
ATOM 5389 N N . MET B 1 307 ? -14.742 0.206 14.023 1 86.38 307 MET B N 1
ATOM 5390 C CA . MET B 1 307 ? -15.266 0.357 12.664 1 86.38 307 MET B CA 1
ATOM 5391 C C . MET B 1 307 ? -14.164 0.797 11.703 1 86.38 307 MET B C 1
ATOM 5393 O O . MET B 1 307 ? -14.43 1.035 10.523 1 86.38 307 MET B O 1
ATOM 5397 N N . ASN B 1 308 ? -12.953 0.861 12.156 1 89.12 308 ASN B N 1
ATOM 5398 C CA . ASN B 1 308 ? -11.781 1.141 11.336 1 89.12 308 ASN B CA 1
ATOM 5399 C C . ASN B 1 308 ? -12.07 2.217 10.289 1 89.12 308 ASN B C 1
ATOM 5401 O O . ASN B 1 308 ? -11.766 2.039 9.109 1 89.12 308 ASN B O 1
ATOM 5405 N N . ALA B 1 309 ? -12.633 3.314 10.75 1 90.62 309 ALA B N 1
ATOM 5406 C CA . ALA B 1 309 ? -13.07 4.367 9.836 1 90.62 309 ALA B CA 1
ATOM 5407 C C . ALA B 1 309 ? -11.883 5.199 9.352 1 90.62 309 ALA B C 1
ATOM 5409 O O . ALA B 1 309 ? -11 5.539 10.133 1 90.62 309 ALA B O 1
ATOM 5410 N N . THR B 1 310 ? -11.836 5.418 8.047 1 91.12 310 THR B N 1
ATOM 5411 C CA . THR B 1 310 ? -10.867 6.379 7.508 1 91.12 310 THR B CA 1
ATOM 5412 C C . THR B 1 310 ? -11.258 7.805 7.895 1 91.12 310 THR B C 1
ATOM 5414 O O . THR B 1 310 ? -12.398 8.062 8.266 1 91.12 310 THR B O 1
ATOM 5417 N N . ASN B 1 311 ? -10.281 8.711 7.828 1 87.56 311 ASN B N 1
ATOM 5418 C CA . ASN B 1 311 ? -10.602 10.117 8.055 1 87.56 311 ASN B CA 1
ATOM 5419 C C . ASN B 1 311 ? -11.695 10.602 7.102 1 87.56 311 ASN B C 1
ATOM 5421 O O . ASN B 1 311 ? -12.594 11.344 7.504 1 87.56 311 ASN B O 1
ATOM 5425 N N . HIS B 1 312 ? -11.617 10.141 5.906 1 92.56 312 HIS B N 1
ATOM 5426 C CA . HIS B 1 312 ? -12.633 10.508 4.922 1 92.56 312 HIS B CA 1
ATOM 5427 C C . HIS B 1 312 ? -14.016 10.039 5.352 1 92.56 312 HIS B C 1
ATOM 5429 O O . HIS B 1 312 ? -14.992 10.789 5.25 1 92.56 312 HIS B O 1
ATOM 5435 N N . ALA B 1 313 ? -14.047 8.805 5.781 1 92.75 313 ALA B N 1
ATOM 5436 C CA . ALA B 1 313 ? -15.328 8.258 6.215 1 92.75 313 ALA B CA 1
ATOM 5437 C C . ALA B 1 313 ? -15.914 9.078 7.359 1 92.75 313 ALA B C 1
ATOM 5439 O O . ALA B 1 313 ? -17.125 9.281 7.426 1 92.75 313 ALA B O 1
ATOM 5440 N N . ILE B 1 314 ? -15.125 9.461 8.242 1 86.81 314 ILE B N 1
ATOM 5441 C CA . ILE B 1 314 ? -15.562 10.266 9.375 1 86.81 314 ILE B CA 1
ATOM 5442 C C . ILE B 1 314 ? -16.156 11.578 8.875 1 86.81 314 ILE B C 1
ATOM 5444 O O . ILE B 1 314 ? -17.266 11.961 9.273 1 86.81 314 ILE B O 1
ATOM 5448 N N . VAL B 1 315 ? -15.438 12.242 7.992 1 85.69 315 VAL B N 1
ATOM 5449 C CA . VAL B 1 315 ? -15.898 13.523 7.453 1 85.69 315 VAL B CA 1
ATOM 5450 C C . VAL B 1 315 ? -17.203 13.312 6.672 1 85.69 315 VAL B C 1
ATOM 5452 O O . VAL B 1 315 ? -18.156 14.078 6.836 1 85.69 315 VAL B O 1
ATOM 5455 N N . GLN B 1 316 ? -17.172 12.328 5.84 1 90.12 316 GLN B N 1
ATOM 5456 C CA . GLN B 1 316 ? -18.359 12.031 5.031 1 90.12 316 GLN B CA 1
ATOM 5457 C C . GLN B 1 316 ? -19.578 11.781 5.91 1 90.12 316 GLN B C 1
ATOM 5459 O O . GLN B 1 316 ? -20.672 12.266 5.605 1 90.12 316 GLN B O 1
ATOM 5464 N N . THR B 1 317 ? -19.422 10.969 6.902 1 86.94 317 THR B N 1
ATOM 5465 C CA . THR B 1 317 ? -20.516 10.648 7.816 1 86.94 317 THR B CA 1
ATOM 5466 C C . THR B 1 317 ? -21.016 11.914 8.508 1 86.94 317 THR B C 1
ATOM 5468 O O . THR B 1 317 ? -22.219 12.086 8.688 1 86.94 317 THR B O 1
ATOM 5471 N N . LEU B 1 318 ? -20.109 12.719 8.852 1 81.94 318 LEU B N 1
ATOM 5472 C CA . LEU B 1 318 ? -20.484 13.961 9.516 1 81.94 318 LEU B CA 1
ATOM 5473 C C . LEU B 1 318 ? -21.266 14.875 8.57 1 81.94 318 LEU B C 1
ATOM 5475 O O . LEU B 1 318 ? -22.266 15.469 8.961 1 81.94 318 LEU B O 1
ATOM 5479 N N . VAL B 1 319 ? -20.781 15.039 7.398 1 84.62 319 VAL B N 1
ATOM 5480 C CA . VAL B 1 319 ? -21.484 15.852 6.406 1 84.62 319 VAL B CA 1
ATOM 5481 C C . VAL B 1 319 ? -22.875 15.297 6.172 1 84.62 319 VAL B C 1
ATOM 5483 O O . VAL B 1 319 ? -23.844 16.062 6.078 1 84.62 319 VAL B O 1
ATOM 5486 N N . HIS B 1 320 ? -22.938 14 6.09 1 86.88 320 HIS B N 1
ATOM 5487 C CA . HIS B 1 320 ? -24.234 13.359 5.879 1 86.88 320 HIS B CA 1
ATOM 5488 C C . HIS B 1 320 ? -25.188 13.625 7.047 1 86.88 320 HIS B C 1
ATOM 5490 O O . HIS B 1 320 ? -26.391 13.766 6.852 1 86.88 320 HIS B O 1
ATOM 5496 N N . LEU B 1 321 ? -24.672 13.562 8.219 1 81.06 321 LEU B N 1
ATOM 5497 C CA . LEU B 1 321 ? -25.469 13.836 9.414 1 81.06 321 LEU B CA 1
ATOM 5498 C C . LEU B 1 321 ? -26.016 15.258 9.383 1 81.06 321 LEU B C 1
ATOM 5500 O O . LEU B 1 321 ? -27.156 15.492 9.797 1 81.06 321 LEU B O 1
ATOM 5504 N N . ILE B 1 322 ? -25.219 16.172 8.891 1 76.5 322 ILE B N 1
ATOM 5505 C CA . ILE B 1 322 ? -25.609 17.578 8.82 1 76.5 322 ILE B CA 1
ATOM 5506 C C . ILE B 1 322 ? -26.609 17.781 7.68 1 76.5 322 ILE B C 1
ATOM 5508 O O . ILE B 1 322 ? -27.625 18.453 7.852 1 76.5 322 ILE B O 1
ATOM 5512 N N . ASP B 1 323 ? -26.297 17.266 6.52 1 83.44 323 ASP B N 1
ATOM 5513 C CA . ASP B 1 323 ? -27.125 17.375 5.324 1 83.44 323 ASP B CA 1
ATOM 5514 C C . ASP B 1 323 ? -27.109 16.078 4.516 1 83.44 323 ASP B C 1
ATOM 5516 O O . ASP B 1 323 ? -26.219 15.875 3.693 1 83.44 323 ASP B O 1
ATOM 5520 N N . PRO B 1 324 ? -28.062 15.297 4.707 1 88 324 PRO B N 1
ATOM 5521 C CA . PRO B 1 324 ? -28.094 13.984 4.055 1 88 324 PRO B CA 1
ATOM 5522 C C . PRO B 1 324 ? -28.188 14.086 2.535 1 88 324 PRO B C 1
ATOM 5524 O O . PRO B 1 324 ? -27.969 13.094 1.834 1 88 324 PRO B O 1
ATOM 5527 N N . THR B 1 325 ? -28.484 15.227 1.959 1 89.69 325 THR B N 1
ATOM 5528 C CA . THR B 1 325 ? -28.625 15.367 0.515 1 89.69 325 THR B CA 1
ATOM 5529 C C . THR B 1 325 ? -27.266 15.594 -0.145 1 89.69 325 THR B C 1
ATOM 5531 O O . THR B 1 325 ? -27.125 15.461 -1.363 1 89.69 325 THR B O 1
ATOM 5534 N N . ARG B 1 326 ? -26.281 15.891 0.67 1 88.38 326 ARG B N 1
ATOM 5535 C CA . ARG B 1 326 ? -24.984 16.266 0.121 1 88.38 326 ARG B CA 1
ATOM 5536 C C . ARG B 1 326 ? -24.141 15.039 -0.17 1 88.38 326 ARG B C 1
ATOM 5538 O O . ARG B 1 326 ? -23.266 15.062 -1.042 1 88.38 326 ARG B O 1
ATOM 5545 N N . THR B 1 327 ? -24.328 14.016 0.583 1 90.94 327 THR B N 1
ATOM 5546 C CA . THR B 1 327 ? -23.562 12.789 0.406 1 90.94 327 THR B CA 1
ATOM 5547 C C . THR B 1 327 ? -24.281 11.594 1.011 1 90.94 327 THR B C 1
ATOM 5549 O O . THR B 1 327 ? -25.141 11.758 1.873 1 90.94 327 THR B O 1
ATOM 5552 N N . SER B 1 328 ? -23.953 10.469 0.554 1 90.69 328 SER B N 1
ATOM 5553 C CA . SER B 1 328 ? -24.422 9.258 1.217 1 90.69 328 SER B CA 1
ATOM 5554 C C . SER B 1 328 ? -23.547 8.93 2.43 1 90.69 328 SER B C 1
ATOM 5556 O O . SER B 1 328 ? -22.5 9.547 2.641 1 90.69 328 SER B O 1
ATOM 5558 N N . GLU B 1 329 ? -24.031 8 3.197 1 89.88 329 GLU B N 1
ATOM 5559 C CA . GLU B 1 329 ? -23.234 7.52 4.324 1 89.88 329 GLU B CA 1
ATOM 5560 C C . GLU B 1 329 ? -22 6.742 3.848 1 89.88 329 GLU B C 1
ATOM 5562 O O . GLU B 1 329 ? -22.016 6.18 2.752 1 89.88 329 GLU B O 1
ATOM 5567 N N . ALA B 1 330 ? -21 6.777 4.68 1 93.06 330 ALA B N 1
ATOM 5568 C CA . ALA B 1 330 ? -19.859 5.902 4.41 1 93.06 330 ALA B CA 1
ATOM 5569 C C . ALA B 1 330 ? -20.297 4.441 4.367 1 93.06 330 ALA B C 1
ATOM 5571 O O . ALA B 1 330 ? -21.281 4.062 4.988 1 93.06 330 ALA B O 1
ATOM 5572 N N . LYS B 1 331 ? -19.594 3.697 3.639 1 95.06 331 LYS B N 1
ATOM 5573 C CA . LYS B 1 331 ? -19.984 2.303 3.445 1 95.06 331 LYS B CA 1
ATOM 5574 C C . LYS B 1 331 ? -19.031 1.359 4.164 1 95.06 331 LYS B C 1
ATOM 5576 O O . LYS B 1 331 ? -17.844 1.659 4.297 1 95.06 331 LYS B O 1
ATOM 5581 N N . CYS B 1 332 ? -19.547 0.315 4.648 1 95.75 332 CYS B N 1
ATOM 5582 C CA . CYS B 1 332 ? -18.734 -0.745 5.219 1 95.75 332 CYS B CA 1
ATOM 5583 C C . CYS B 1 332 ? -18.141 -1.623 4.125 1 95.75 332 CYS B C 1
ATOM 5585 O O . CYS B 1 332 ? -18.859 -2.367 3.459 1 95.75 332 CYS B O 1
ATOM 5587 N N . ALA B 1 333 ? -16.828 -1.56 3.922 1 96.56 333 ALA B N 1
ATOM 5588 C CA . ALA B 1 333 ? -16.156 -2.277 2.848 1 96.56 333 ALA B CA 1
ATOM 5589 C C . ALA B 1 333 ? -14.789 -2.793 3.312 1 96.56 333 ALA B C 1
ATOM 5591 O O . ALA B 1 333 ? -14.289 -2.383 4.363 1 96.56 333 ALA B O 1
ATOM 5592 N N . PRO B 1 334 ? -14.227 -3.688 2.535 1 96.56 334 PRO B N 1
ATOM 5593 C CA . PRO B 1 334 ? -12.914 -4.211 2.93 1 96.56 334 PRO B CA 1
ATOM 5594 C C . PRO B 1 334 ? -11.852 -3.121 3.012 1 96.56 334 PRO B C 1
ATOM 5596 O O . PRO B 1 334 ? -11.719 -2.307 2.094 1 96.56 334 PRO B O 1
ATOM 5599 N N . SER B 1 335 ? -11.141 -3.09 4.16 1 93.88 335 SER B N 1
ATOM 5600 C CA . SER B 1 335 ? -10 -2.193 4.312 1 93.88 335 SER B CA 1
ATOM 5601 C C . SER B 1 335 ? -8.688 -2.922 4.051 1 93.88 335 SER B C 1
ATOM 5603 O O . SER B 1 335 ? -7.656 -2.289 3.814 1 93.88 335 SER B O 1
ATOM 5605 N N . ALA B 1 336 ? -8.805 -4.199 4.129 1 95.62 336 ALA B N 1
ATOM 5606 C CA . ALA B 1 336 ? -7.656 -5.047 3.824 1 95.62 336 ALA B CA 1
ATOM 5607 C C . ALA B 1 336 ? -8.102 -6.359 3.182 1 95.62 336 ALA B C 1
ATOM 5609 O O . ALA B 1 336 ? -9 -7.031 3.686 1 95.62 336 ALA B O 1
ATOM 5610 N N . LEU B 1 337 ? -7.445 -6.664 2.107 1 96.12 337 LEU B N 1
ATOM 5611 C CA . LEU B 1 337 ? -7.73 -7.902 1.392 1 96.12 337 LEU B CA 1
ATOM 5612 C C . LEU B 1 337 ? -6.477 -8.766 1.275 1 96.12 337 LEU B C 1
ATOM 5614 O O . LEU B 1 337 ? -5.359 -8.25 1.314 1 96.12 337 LEU B O 1
ATOM 5618 N N . ARG B 1 338 ? -6.75 -9.977 1.153 1 94.94 338 ARG B N 1
ATOM 5619 C CA . ARG B 1 338 ? -5.641 -10.914 1.012 1 94.94 338 ARG B CA 1
ATOM 5620 C C . ARG B 1 338 ? -5.738 -11.68 -0.304 1 94.94 338 ARG B C 1
ATOM 5622 O O . ARG B 1 338 ? -6.836 -11.914 -0.812 1 94.94 338 ARG B O 1
ATOM 5629 N N . SER B 1 339 ? -4.559 -12.016 -0.775 1 91.62 339 SER B N 1
ATOM 5630 C CA . SER B 1 339 ? -4.477 -12.812 -1.99 1 91.62 339 SER B CA 1
ATOM 5631 C C . SER B 1 339 ? -4.613 -14.305 -1.681 1 91.62 339 SER B C 1
ATOM 5633 O O . SER B 1 339 ? -4.527 -14.711 -0.52 1 91.62 339 SER B O 1
ATOM 5635 N N . MET B 1 340 ? -4.887 -15.016 -2.75 1 88.25 340 MET B N 1
ATOM 5636 C CA . MET B 1 340 ? -4.949 -16.469 -2.641 1 88.25 340 MET B CA 1
ATOM 5637 C C . MET B 1 340 ? -4.391 -17.141 -3.895 1 88.25 340 MET B C 1
ATOM 5639 O O . MET B 1 340 ? -4.484 -16.578 -4.992 1 88.25 340 MET B O 1
ATOM 5643 N N . LYS B 1 341 ? -3.824 -18.266 -3.662 1 91.12 341 LYS B N 1
ATOM 5644 C CA . LYS B 1 341 ? -3.354 -19.047 -4.805 1 91.12 341 LYS B CA 1
ATOM 5645 C C . LYS B 1 341 ? -4.336 -20.156 -5.152 1 91.12 341 LYS B C 1
ATOM 5647 O O . LYS B 1 341 ? -4.906 -20.797 -4.258 1 91.12 341 LYS B O 1
ATOM 5652 N N . ILE B 1 342 ? -4.496 -20.391 -6.41 1 90.75 342 ILE B N 1
ATOM 5653 C CA . ILE B 1 342 ? -5.355 -21.469 -6.898 1 90.75 342 ILE B CA 1
ATOM 5654 C C . ILE B 1 342 ? -4.57 -22.375 -7.844 1 90.75 342 ILE B C 1
ATOM 5656 O O . ILE B 1 342 ? -3.814 -21.891 -8.688 1 90.75 342 ILE B O 1
ATOM 5660 N N . LEU B 1 343 ? -4.668 -23.656 -7.566 1 92.81 343 LEU B N 1
ATOM 5661 C CA . LEU B 1 343 ? -4.082 -24.688 -8.422 1 92.81 343 LEU B CA 1
ATOM 5662 C C . LEU B 1 343 ? -5.133 -25.297 -9.344 1 92.81 343 LEU B C 1
ATOM 5664 O O . LEU B 1 343 ? -6.125 -25.859 -8.875 1 92.81 343 LEU B O 1
ATOM 5668 N N . PHE B 1 344 ? -4.93 -25.156 -10.672 1 90.31 344 PHE B N 1
ATOM 5669 C CA . PHE B 1 344 ? -5.98 -25.625 -11.57 1 90.31 344 PHE B CA 1
ATOM 5670 C C . PHE B 1 344 ? -5.383 -26.141 -12.875 1 90.31 344 PHE B C 1
ATOM 5672 O O . PHE B 1 344 ? -4.188 -25.969 -13.133 1 90.31 344 PHE B O 1
ATOM 5679 N N . ILE B 1 345 ? -6.18 -26.812 -13.609 1 88.69 345 ILE B N 1
ATOM 5680 C CA . ILE B 1 345 ? -5.805 -27.328 -14.922 1 88.69 345 ILE B CA 1
ATOM 5681 C C . ILE B 1 345 ? -6.352 -26.422 -16.016 1 88.69 345 ILE B C 1
ATOM 5683 O O . ILE B 1 345 ? -7.551 -26.141 -16.047 1 88.69 345 ILE B O 1
ATOM 5687 N N . ASP B 1 346 ? -5.461 -25.984 -16.859 1 83.25 346 ASP B N 1
ATOM 5688 C CA . ASP B 1 346 ? -5.914 -25.078 -17.906 1 83.25 346 ASP B CA 1
ATOM 5689 C C . ASP B 1 346 ? -6.391 -25.859 -19.125 1 83.25 346 ASP B C 1
ATOM 5691 O O . ASP B 1 346 ? -6.441 -27.094 -19.109 1 83.25 346 ASP B O 1
ATOM 5695 N N . ASN B 1 347 ? -6.754 -25.125 -20.172 1 77.56 347 ASN B N 1
ATOM 5696 C CA . ASN B 1 347 ? -7.324 -25.734 -21.359 1 77.56 347 ASN B CA 1
ATOM 5697 C C . ASN B 1 347 ? -6.305 -26.594 -22.094 1 77.56 347 ASN B C 1
ATOM 5699 O O . ASN B 1 347 ? -6.672 -27.562 -22.781 1 77.56 347 ASN B O 1
ATOM 5703 N N . ALA B 1 348 ? -5.062 -26.234 -21.953 1 78 348 ALA B N 1
ATOM 5704 C CA . ALA B 1 348 ? -3.994 -27.016 -22.578 1 78 348 ALA B CA 1
ATOM 5705 C C . ALA B 1 348 ? -3.6 -28.203 -21.688 1 78 348 ALA B C 1
ATOM 5707 O O . ALA B 1 348 ? -2.607 -28.875 -21.969 1 78 348 ALA B O 1
ATOM 5708 N N . GLN B 1 349 ? -4.336 -28.406 -20.594 1 81.44 349 GLN B N 1
ATOM 5709 C CA . GLN B 1 349 ? -4.148 -29.5 -19.641 1 81.44 349 GLN B CA 1
ATOM 5710 C C . GLN B 1 349 ? -2.85 -29.328 -18.859 1 81.44 349 GLN B C 1
ATOM 5712 O O . GLN B 1 349 ? -2.254 -30.312 -18.422 1 81.44 349 GLN B O 1
ATOM 5717 N N . ASN B 1 350 ? -2.432 -28.141 -18.844 1 86.19 350 ASN B N 1
ATOM 5718 C CA . ASN B 1 350 ? -1.338 -27.812 -17.938 1 86.19 350 ASN B CA 1
ATOM 5719 C C . ASN B 1 350 ? -1.843 -27.547 -16.531 1 86.19 350 ASN B C 1
ATOM 5721 O O . ASN B 1 350 ? -2.979 -27.109 -16.344 1 86.19 350 ASN B O 1
ATOM 5725 N N . VAL B 1 351 ? -0.976 -27.875 -15.633 1 91.62 351 VAL B N 1
ATOM 5726 C CA . VAL B 1 351 ? -1.305 -27.531 -14.25 1 91.62 351 VAL B CA 1
ATOM 5727 C C . VAL B 1 351 ? -0.713 -26.172 -13.898 1 91.62 351 VAL B C 1
ATOM 5729 O O . VAL B 1 351 ? 0.49 -25.953 -14.047 1 91.62 351 VAL B O 1
ATOM 5732 N N . VAL B 1 352 ? -1.604 -25.266 -13.453 1 91.12 352 VAL B N 1
ATOM 5733 C CA . VAL B 1 352 ? -1.214 -23.875 -13.227 1 91.12 352 VAL B CA 1
ATOM 5734 C C . VAL B 1 352 ? -1.472 -23.5 -11.773 1 91.12 352 VAL B C 1
ATOM 5736 O O . VAL B 1 352 ? -2.557 -23.75 -11.242 1 91.12 352 VAL B O 1
ATOM 5739 N N . LEU B 1 353 ? -0.445 -23 -11.18 1 92.94 353 LEU B N 1
ATOM 5740 C CA . LEU B 1 353 ? -0.556 -22.359 -9.867 1 92.94 353 LEU B CA 1
ATOM 5741 C C . LEU B 1 353 ? -0.531 -20.844 -9.992 1 92.94 353 LEU B C 1
ATOM 5743 O O . LEU B 1 353 ? 0.491 -20.266 -10.367 1 92.94 353 LEU B O 1
ATOM 5747 N N . LYS B 1 354 ? -1.617 -20.219 -9.617 1 91.38 354 LYS B N 1
ATOM 5748 C CA . LYS B 1 354 ? -1.709 -18.781 -9.852 1 91.38 354 LYS B CA 1
ATOM 5749 C C . LYS B 1 354 ? -2.199 -18.047 -8.602 1 91.38 354 LYS B C 1
ATOM 5751 O O . LYS B 1 354 ? -3.121 -18.516 -7.93 1 91.38 354 LYS B O 1
ATOM 5756 N N . ARG B 1 355 ? -1.555 -16.969 -8.375 1 91 355 ARG B N 1
ATOM 5757 C CA . ARG B 1 355 ? -1.96 -16.094 -7.277 1 91 355 ARG B CA 1
ATOM 5758 C C . ARG B 1 355 ? -3.006 -15.094 -7.738 1 91 355 ARG B C 1
ATOM 5760 O O . ARG B 1 355 ? -2.809 -14.398 -8.742 1 91 355 ARG B O 1
ATOM 5767 N N . TYR B 1 356 ? -4.117 -14.992 -7.055 1 87.94 356 TYR B N 1
ATOM 5768 C CA . TYR B 1 356 ? -5.148 -13.992 -7.309 1 87.94 356 TYR B CA 1
ATOM 5769 C C . TYR B 1 356 ? -5.215 -12.977 -6.176 1 87.94 356 TYR B C 1
ATOM 5771 O O . TYR B 1 356 ? -5.34 -13.344 -5.008 1 87.94 356 TYR B O 1
ATOM 5779 N N . GLN B 1 357 ? -5.176 -11.773 -6.621 1 89.25 357 GLN B N 1
ATOM 5780 C CA . GLN B 1 357 ? -5.188 -10.711 -5.625 1 89.25 357 GLN B CA 1
ATOM 5781 C C . GLN B 1 357 ? -6.602 -10.445 -5.117 1 89.25 357 GLN B C 1
ATOM 5783 O O . GLN B 1 357 ? -7.578 -10.773 -5.789 1 89.25 357 GLN B O 1
ATOM 5788 N N . ASP B 1 358 ? -6.719 -9.945 -3.893 1 92.31 358 ASP B N 1
ATOM 5789 C CA . ASP B 1 358 ? -7.949 -9.406 -3.324 1 92.31 358 ASP B CA 1
ATOM 5790 C C . ASP B 1 358 ? -9.07 -10.438 -3.371 1 92.31 358 ASP B C 1
ATOM 5792 O O . ASP B 1 358 ? -10.164 -10.156 -3.867 1 92.31 358 ASP B O 1
ATOM 5796 N N . MET B 1 359 ? -8.719 -11.586 -2.795 1 91.38 359 MET B N 1
ATOM 5797 C CA . MET B 1 359 ? -9.672 -12.68 -2.867 1 91.38 359 MET B CA 1
ATOM 5798 C C . MET B 1 359 ? -10.422 -12.844 -1.55 1 91.38 359 MET B C 1
ATOM 5800 O O . MET B 1 359 ? -11.562 -13.312 -1.53 1 91.38 359 MET B O 1
ATOM 5804 N N . GLN B 1 360 ? -9.781 -12.422 -0.461 1 94.81 360 GLN B N 1
ATOM 5805 C CA . GLN B 1 360 ? -10.336 -12.664 0.869 1 94.81 360 GLN B CA 1
ATOM 5806 C C . GLN B 1 360 ? -10.312 -11.391 1.712 1 94.81 360 GLN B C 1
ATOM 5808 O O . GLN B 1 360 ? -9.312 -10.672 1.733 1 94.81 360 GLN B O 1
ATOM 5813 N N . VAL B 1 361 ? -11.398 -11.219 2.451 1 97.19 361 VAL B N 1
ATOM 5814 C CA . VAL B 1 361 ? -11.461 -10.055 3.332 1 97.19 361 VAL B CA 1
ATOM 5815 C C . VAL B 1 361 ? -10.711 -10.352 4.629 1 97.19 361 VAL B C 1
ATOM 5817 O O . VAL B 1 361 ? -11.016 -11.32 5.324 1 97.19 361 VAL B O 1
ATOM 5820 N N . ARG B 1 362 ? -9.781 -9.508 4.934 1 96.81 362 ARG B N 1
ATOM 5821 C CA . ARG B 1 362 ? -9.07 -9.609 6.207 1 96.81 362 ARG B CA 1
ATOM 5822 C C . ARG B 1 362 ? -9.664 -8.672 7.246 1 96.81 362 ARG B C 1
ATOM 5824 O O . ARG B 1 362 ? -9.82 -9.039 8.414 1 96.81 362 ARG B O 1
ATOM 5831 N N . GLU B 1 363 ? -9.914 -7.473 6.781 1 96.06 363 GLU B N 1
ATOM 5832 C CA . GLU B 1 363 ? -10.453 -6.445 7.668 1 96.06 363 GLU B CA 1
ATOM 5833 C C . GLU B 1 363 ? -11.5 -5.594 6.953 1 96.06 363 GLU B C 1
ATOM 5835 O O . GLU B 1 363 ? -11.406 -5.379 5.742 1 96.06 363 GLU B O 1
ATOM 5840 N N . CYS B 1 364 ? -12.484 -5.25 7.742 1 96 364 CYS B N 1
ATOM 5841 C CA . CYS B 1 364 ? -13.5 -4.328 7.246 1 96 364 CYS B CA 1
ATOM 5842 C C . CYS B 1 364 ? -13.367 -2.965 7.914 1 96 364 CYS B C 1
ATOM 5844 O O . CYS B 1 364 ? -12.805 -2.854 9.008 1 96 364 CYS B O 1
ATOM 5846 N N . GLY B 1 365 ? -13.852 -1.957 7.297 1 95.56 365 GLY B N 1
ATOM 5847 C CA . GLY B 1 365 ? -13.891 -0.619 7.867 1 95.56 365 GLY B CA 1
ATOM 5848 C C . GLY B 1 365 ? -14.844 0.312 7.137 1 95.56 365 GLY B C 1
ATOM 5849 O O . GLY B 1 365 ? -15.25 0.028 6.012 1 95.56 365 GLY B O 1
ATOM 5850 N N . CYS B 1 366 ? -15.211 1.37 7.828 1 94.44 366 CYS B N 1
ATOM 5851 C CA . CYS B 1 366 ? -16.031 2.398 7.199 1 94.44 366 CYS B CA 1
ATOM 5852 C C . CYS B 1 366 ? -15.195 3.287 6.289 1 94.44 366 CYS B C 1
ATOM 5854 O O . CYS B 1 366 ? -14.18 3.84 6.719 1 94.44 366 CYS B O 1
ATOM 5856 N N . GLN B 1 367 ? -15.695 3.344 5 1 93.12 367 GLN B N 1
ATOM 5857 C CA . GLN B 1 367 ? -14.938 4.078 3.99 1 93.12 367 GLN B CA 1
ATOM 5858 C C . GLN B 1 367 ? -15.867 4.887 3.09 1 93.12 367 GLN B C 1
ATOM 5860 O O . GLN B 1 367 ? -17.047 4.566 2.965 1 93.12 367 GLN B O 1
#

Organism: Toxocara canis (NCBI:txid6265)

Foldseek 3Di:
DVVVVVVVVCVVVLVVCCVPVLVVVLCVVCLVLVAHPAPPVLFDFPDLVQLLVVVQLQCQVDPPFAWQPVQNVSDPVDHDDPVRCVQQVSVQFQKKWKFFWDDWDQDPPQKTKTAGDCVRPDPQWAWDWKKKKKAFPAPFDFQKKWKWFDDPPGTHTQDMFGDDPPDPRITIGTCSVLVVVCVVDVVGGRMMIMWTAHPVGDTHHPPVRPDMGMMMMITTHHDPPDDPPSVPPDPPDPPPPDVPPPPVPPPPDPPCVVVVQQPDAKWWAWDKDAVVSSVQSRWWGDGRIDTAIWIDYFDAPPRDPLQVEDPVQNVQNVVCVVPVVVHDHFGKGAPDFAKDWTWTQGNVSMTMIRIGTRRHGDTIHGD/DVVVVVVVVCVVVLVVCCPPVLVVVLCVVCLVLVAHPAPPVLFDFPDLVQLLVVVQLQCQVDPPFAWQPVQNVSDPVDHDDPVRCVQQVSVQFQKKWKFFWDDWDQDPPQKTKTAGDCVPPDPQWAWDWKKKKKAFPAPFDFQKKWKWFDDPPGTHTDDMFGDDPPDPRITIGTCSVLVVVCVVDVVGGSMMIMWTAHPVGDTHHPPVRPDMGMMMMITTHHDPPDDPVSVPPDPPDPPPPDVPPPPVPPPPDPPCVVVVQQPDAKWWAWDKDAVVSSVQSRWWGDGRIDTAIWIDYFCAPPHDPLQVEDPVQNVQNVVCVVPVVVHDHFGKGAPDFAKDWTWGQGNVSMTMIRIGTRRHGDTIHGD

Sequence (734 aa):
LHINAIYWNRRRLRSWIFRKGGARLQLKILELLGIEQPGPSAGGVKDELASRFMAELYRNLEKDVELNPAYKYLASGQSISAAERKAIELGEADTIVSFLPREGTPDMDFGTRLRFDLDDIPRGSRLLHAELRISFNSSLKPARLTAFIPTNRESERIGSAEWLANGSGHFVLNITEALVRWTRNPAFMPAITLFAVSPRGEKRSLDSYGVWRSFAIASFMERNGQARDRVKRDASAEGASAFDDYSYGFSARPDPLRQSAYNKGCRRRTLYVDFKDLGWQDWVIAPDGYHAYYCDGYCSFPLNNHMNATNHAIVQTLVHLIDPTRTSEAKCAPSALRSMKILFIDNAQNVVLKRYQDMQVRECGCQLHINAIYWNRRRLRSWIFRKGGARLQLKILELLGIEQPGPSAGGVKDELASRFMAELYRNLEKDVELNPAYKYLASGQSISAAERKAIELGEADTIVSFLPREGTPDMDFGTRLRFDLDDIPRGSRLLHAELRISFNSSLKPARLTAFIPTNRESERIGSAEWLANGSGHFVLNITEALVRWTRNPAFMPAITLFAVSPRGEKRSLDSYGVWRSFAIASFMERNGQARDRVKRDASAEGASAFDDYSYGFSARPDPLRQSAYNKGCRRRTLYVDFKDLGWQDWVIAPDGYHAYYCDGYCSFPLNNHMNATNHAIVQTLVHLIDPTRTSEAKCAPSALRSMKILFIDNAQNVVLKRYQDMQVRECGCQ

Nearest PDB structures (foldseek):
  1lx5-assembly1_A-2  TM=9.586E-01  e=5.113E-14  Homo sapiens
  2r52-assembly1_B  TM=9.353E-01  e=8.541E-14  Homo sapiens
  1m4u-assembly1_L-2  TM=8.970E-01  e=1.203E-13  Homo sapiens
  3qb4-assembly3_A  TM=9.207E-01  e=2.614E-12  Homo sapiens
  7zjf-assembly1_A  TM=8.985E-01  e=1.754E-12  Homo sapiens

InterPro domains:
  IPR001111 TGF-beta, propeptide [PF00688] (25-210)
  IPR001839 Transforming growth factor-beta, C-terminal [PF00019] (266-366)
  IPR001839 Transforming growth factor-beta, C-terminal [PS51362] (250-367)
  IPR001839 Transforming growth factor-beta, C-terminal [SM00204] (266-367)
  IPR015615 Transforming growth factor-beta-like [PTHR11848] (24-367)
  IPR017948 Transforming growth factor beta, conserved site [PS00250] (284-299)
  IPR029034 Cystine-knot cytokine [G3DSA:2.10.90.10] (256-367)
  IPR029034 Cystine-knot cytokine [SSF57501] (259-366)

pLDDT: mean 76.95, std 21.55, range [21.91, 97.19]

Secondary structure (DSSP, 8-state):
--HHHHHHHHHHHHHHIIIIIHHHHHHHHHHHHT-PPPPGGG-S-S-HHHHHHHHHHHHHHSTTPPPPGGGGGG---PPPPHHHHHHTTTTT-SEEEEEPBPPPEE-GGG-EEEEB-GGGSPSSEEEEEEEEEEEESSS---SEEEEEEE-SSSEEEEEEEE--TTS-SSEEEE-HHHHHHHHH-TTS--EEEEEEE-TTS-EE-GGGGS-EEEEEEEEEEE-TT-----------S---SGGG-----------GGGSSSTT-BSEEE--EEETTTTT-TTTEEE-SEEE--EEESB--SS--GGG---HHHHHHHHHHHH-TTT-PPP-EEEEEEEEEEEEEE-TTS-EEEEEEEEEEEEEEEE-/--HHHHHHHHHHHHHHIIIIIHHHHHHHHHHHHT-PPPPGGG-S-S-HHHHHHHHHHHHHHSTTPPPPGGGGGG---PPPPHHHHHHTTTTT-SEEEEEPBPPPEE-GGG-EEEEB-GGGSPSSSEEEEEEEEEEESSS---SEEEEEE--SSS-EEEEEEE--TTS-SSEEEE-HHHHHHHHH-TTS--EEEEEEE-TTS-EE-GGGGS-EEEEEEEEEE--TT---------TTS---GGGS-----------GGGSSSTT-BSEEE--EEETTTTT-TTTEEE-SEEE--EEESB--SS--GGG---HHHHHHHHHHHH-TTT-PPP-EEEEEEEEEEEEEE-TTS-EEEEEEEEEEEEEEEE-

Radius of gyration: 34.96 Å; Cα contacts (8 Å, |Δi|>4): 1417; chains: 2; bounding box: 81×95×72 Å